Protein AF-0000000084855730 (afdb_homodimer)

Organism: Agaricus bisporus var. burnettii (strain JB137-S8 / ATCC MYA-4627 / FGSC 10392) (NCBI:txid597362)

Secondary structure (DSSP, 8-state):
------GGG-HHHHHHHHHHHHHHHHHHHHHHHHHHHHHHHHHHHHHHHTTT-GGGHHHHHHHHHHHHHHHHHHHHHHHHHHHHHHHHHIIIIIIIIIIITT--SHHHHHHHHHHHHHHHT-------S-HHHHHHHHHHHHHHHHHHHHHHHHHHT-S-HHHHHHHHHHHHHHHHHHHHHHHHHHHHHHHH--/-PPP--GGG-HHHHHHHHHHHHHHHHHHHHHHHHHHHHHHHHHHHHHHHTTT-GGGHHHHHHHHHHHHHHHHHHHHHHHHHHHHHHHHHIIIIIIIIIIITT--SHHHHHHHHHHHHHHHT-------S-HHHHHHHHHHHHHHHHHHHHHHHHHHT-S-HHHHHHHHHHHHHHHHHHHHHHHHHHHHHHHH--

Structure (mmCIF, N/CA/C/O backbone):
data_AF-0000000084855730-model_v1
#
loop_
_entity.id
_entity.type
_entity.pdbx_description
1 polymer 'Uncharacterized protein'
#
loop_
_atom_site.group_PDB
_atom_site.id
_atom_site.type_symbol
_atom_site.label_atom_id
_atom_site.label_alt_id
_atom_site.label_comp_id
_atom_site.label_asym_id
_atom_site.label_entity_id
_atom_site.label_seq_id
_atom_site.pdbx_PDB_ins_code
_atom_site.Cartn_x
_atom_site.Cartn_y
_atom_site.Cartn_z
_atom_site.occupancy
_atom_site.B_iso_or_equiv
_atom_site.auth_seq_id
_atom_site.auth_comp_id
_atom_site.auth_asym_id
_atom_site.auth_atom_id
_atom_site.pdbx_PDB_model_num
ATOM 1 N N . MET A 1 1 ? -12.875 52.344 28.953 1 51.72 1 MET A N 1
ATOM 2 C CA . MET A 1 1 ? -12.875 51.406 27.828 1 51.72 1 MET A CA 1
ATOM 3 C C . MET A 1 1 ? -13.211 50 28.297 1 51.72 1 MET A C 1
ATOM 5 O O . MET A 1 1 ? -12.852 49.625 29.406 1 51.72 1 MET A O 1
ATOM 9 N N . ALA A 1 2 ? -14.242 49.281 27.781 1 58.91 2 ALA A N 1
ATOM 10 C CA . ALA A 1 2 ? -14.523 47.906 28.172 1 58.91 2 ALA A CA 1
ATOM 11 C C . ALA A 1 2 ? -13.266 47.062 28.109 1 58.91 2 ALA A C 1
ATOM 13 O O . ALA A 1 2 ? -12.398 47.281 27.25 1 58.91 2 ALA A O 1
ATOM 14 N N . PRO A 1 3 ? -13.086 46.281 29.078 1 72.81 3 PRO A N 1
ATOM 15 C CA . PRO A 1 3 ? -11.898 45.406 29.109 1 72.81 3 PRO A CA 1
ATOM 16 C C . PRO A 1 3 ? -11.773 44.562 27.844 1 72.81 3 PRO A C 1
ATOM 18 O O . PRO A 1 3 ? -12.758 44 27.375 1 72.81 3 PRO A O 1
ATOM 21 N N . ILE A 1 4 ? -10.695 44.812 27.047 1 87.06 4 ILE A N 1
ATOM 22 C CA . ILE A 1 4 ? -10.445 44.031 25.828 1 87.06 4 ILE A CA 1
ATOM 23 C C . ILE A 1 4 ? -9.992 42.625 26.203 1 87.06 4 ILE A C 1
ATOM 25 O O . ILE A 1 4 ? -9.094 42.438 27.016 1 87.06 4 ILE A O 1
ATOM 29 N N . ASP A 1 5 ? -10.734 41.688 25.719 1 92.38 5 ASP A N 1
ATOM 30 C CA . ASP A 1 5 ? -10.438 40.281 26 1 92.38 5 ASP A CA 1
ATOM 31 C C . ASP A 1 5 ? -9.688 39.656 24.844 1 92.38 5 ASP A C 1
ATOM 33 O O . ASP A 1 5 ? -10.219 39.531 23.734 1 92.38 5 ASP A O 1
ATOM 37 N N . PHE A 1 6 ? -8.461 39.344 25.094 1 96.06 6 PHE A N 1
ATOM 38 C CA . PHE A 1 6 ? -7.652 38.625 24.125 1 96.06 6 PHE A CA 1
ATOM 39 C C . PHE A 1 6 ? -7.59 37.156 24.453 1 96.06 6 PHE A C 1
ATOM 41 O O . PHE A 1 6 ? -7.215 36.781 25.562 1 96.06 6 PHE A O 1
ATOM 48 N N . SER A 1 7 ? -7.898 36.344 23.5 1 95.25 7 SER A N 1
ATOM 49 C CA . SER A 1 7 ? -7.984 34.906 23.719 1 95.25 7 SER A CA 1
ATOM 50 C C . SER A 1 7 ? -6.676 34.344 24.281 1 95.25 7 SER A C 1
ATOM 52 O O . SER A 1 7 ? -6.684 33.531 25.219 1 95.25 7 SER A O 1
ATOM 54 N N . PHE A 1 8 ? -5.5 34.812 23.766 1 96.88 8 PHE A N 1
ATOM 55 C CA . PHE A 1 8 ? -4.215 34.25 24.141 1 96.88 8 PHE A CA 1
ATOM 56 C C . PHE A 1 8 ? -3.738 34.844 25.469 1 96.88 8 PHE A C 1
ATOM 58 O O . PHE A 1 8 ? -2.637 34.531 25.922 1 96.88 8 PHE A O 1
ATOM 65 N N . ALA A 1 9 ? -4.582 35.594 26.031 1 96.69 9 ALA A N 1
ATOM 66 C CA . ALA A 1 9 ? -4.293 36.031 27.391 1 96.69 9 ALA A CA 1
ATOM 67 C C . ALA A 1 9 ? -4.711 34.969 28.422 1 96.69 9 ALA A C 1
ATOM 69 O O . ALA A 1 9 ? -4.316 35.031 29.578 1 96.69 9 ALA A O 1
ATOM 70 N N . HIS A 1 10 ? -5.555 34.125 27.969 1 96.94 10 HIS A N 1
ATOM 71 C CA . HIS A 1 10 ? -6.051 33.094 28.859 1 96.94 10 HIS A CA 1
ATOM 72 C C . HIS A 1 10 ? -5.16 31.844 28.781 1 96.94 10 HIS A C 1
ATOM 74 O O . HIS A 1 10 ? -5.074 31.188 27.75 1 96.94 10 HIS A O 1
ATOM 80 N N . GLU A 1 11 ? -4.664 31.453 29.938 1 96.62 11 GLU A N 1
ATOM 81 C CA . GLU A 1 11 ? -3.707 30.359 30.016 1 96.62 11 GLU A CA 1
ATOM 82 C C . GLU A 1 11 ? -4.332 29.047 29.562 1 96.62 11 GLU A C 1
ATOM 84 O O . GLU A 1 11 ? -3.676 28.234 28.891 1 96.62 11 GLU A 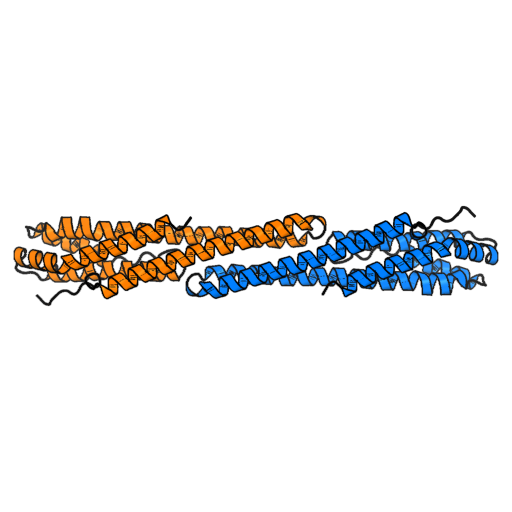O 1
ATOM 89 N N . ASP A 1 12 ? -5.566 28.859 29.953 1 96.88 12 ASP A N 1
ATOM 90 C CA . ASP A 1 12 ? -6.23 27.594 29.594 1 96.88 12 ASP A CA 1
ATOM 91 C C . ASP A 1 12 ? -6.387 27.469 28.094 1 96.88 12 ASP A C 1
ATOM 93 O O . ASP A 1 12 ? -6.227 26.375 27.531 1 96.88 12 ASP A O 1
ATOM 97 N N . VAL A 1 13 ? -6.723 28.531 27.391 1 96.62 13 VAL A N 1
ATOM 98 C CA . VAL A 1 13 ? -6.852 28.531 25.938 1 96.62 13 VAL A CA 1
ATOM 99 C C . VAL A 1 13 ? -5.492 28.25 25.297 1 96.62 13 VAL A C 1
ATOM 101 O O . VAL A 1 13 ? -5.379 27.406 24.422 1 96.62 13 VAL A O 1
ATOM 104 N N . VAL A 1 14 ? -4.453 28.906 25.781 1 97.81 14 VAL A N 1
ATOM 105 C CA . VAL A 1 14 ? -3.107 28.75 25.25 1 97.81 14 VAL A CA 1
ATOM 106 C C . VAL A 1 14 ? -2.639 27.312 25.438 1 97.81 14 VAL A C 1
ATOM 108 O O . VAL A 1 14 ? -2.156 26.672 24.5 1 97.81 14 VAL A O 1
ATOM 111 N N . GLN A 1 15 ? -2.828 26.812 26.594 1 97.88 15 GLN A N 1
ATOM 112 C CA . GLN A 1 15 ? -2.379 25.453 26.891 1 97.88 15 GLN A CA 1
ATOM 113 C C . GLN A 1 15 ? -3.098 24.438 26.016 1 97.88 15 GLN A C 1
ATOM 115 O O . GLN A 1 15 ? -2.494 23.453 25.578 1 97.88 15 GLN A O 1
ATOM 120 N N . LYS A 1 16 ? -4.352 24.609 25.844 1 97.44 16 LYS A N 1
ATOM 121 C CA . LYS A 1 16 ? -5.105 23.703 24.984 1 97.44 16 LYS A CA 1
ATOM 122 C C . LYS A 1 16 ? -4.551 23.719 23.562 1 97.44 16 LYS A C 1
ATOM 124 O O . LYS A 1 16 ? -4.371 22.672 22.938 1 97.44 16 LYS A O 1
ATOM 129 N N . ILE A 1 17 ? -4.285 24.891 23.031 1 96.88 17 ILE A N 1
ATOM 130 C CA . ILE A 1 17 ? -3.77 25.016 21.672 1 96.88 17 ILE A CA 1
ATOM 131 C C . ILE A 1 17 ? -2.391 24.375 21.562 1 96.88 17 ILE A C 1
ATOM 133 O O . ILE A 1 17 ? -2.111 23.625 20.625 1 96.88 17 ILE A O 1
ATOM 137 N N . VAL A 1 18 ? -1.538 24.688 22.531 1 97.44 18 VAL A N 1
ATOM 138 C CA . VAL A 1 18 ? -0.197 24.125 22.562 1 97.44 18 VAL A CA 1
ATOM 139 C C . VAL A 1 18 ? -0.288 22.594 22.594 1 97.44 18 VAL A C 1
ATOM 141 O O . VAL A 1 18 ? 0.417 21.906 21.844 1 97.44 18 VAL A O 1
ATOM 144 N N . HIS A 1 19 ? -1.194 22.125 23.391 1 97.06 19 HIS A N 1
ATOM 145 C CA . HIS A 1 19 ? -1.396 20.672 23.5 1 97.06 19 HIS A CA 1
ATOM 146 C C . HIS A 1 19 ? -1.894 20.094 22.188 1 97.06 19 HIS A C 1
ATOM 148 O O . HIS A 1 19 ? -1.407 19.047 21.734 1 97.06 19 HIS A O 1
ATOM 154 N N . ASP A 1 20 ? -2.826 20.734 21.594 1 94.81 20 ASP A N 1
ATOM 155 C CA . ASP A 1 20 ? -3.404 20.234 20.344 1 94.81 20 ASP A CA 1
ATOM 156 C C . ASP A 1 20 ? -2.375 20.25 19.219 1 94.81 20 ASP A C 1
ATOM 158 O O . ASP A 1 20 ? -2.328 19.344 18.391 1 94.81 20 ASP A O 1
ATOM 162 N N . VAL A 1 21 ? -1.567 21.281 19.172 1 94.88 21 VAL A N 1
ATOM 163 C CA . VAL A 1 21 ? -0.519 21.359 18.156 1 94.88 21 VAL A CA 1
ATOM 164 C C . VAL A 1 21 ? 0.486 20.234 18.375 1 94.88 21 VAL A C 1
ATOM 166 O O . VAL A 1 21 ? 0.911 19.578 17.406 1 94.88 21 VAL A O 1
ATOM 169 N N . LYS A 1 22 ? 0.869 19.969 19.562 1 94.88 22 LYS A N 1
ATOM 170 C CA . LYS A 1 22 ? 1.793 18.891 19.875 1 94.88 22 LYS A CA 1
ATOM 171 C C . LYS A 1 22 ? 1.206 17.531 19.484 1 94.88 22 LYS A C 1
ATOM 173 O O . LYS A 1 22 ? 1.901 16.703 18.906 1 94.88 22 LYS A O 1
ATOM 178 N N . ARG A 1 23 ? -0.009 17.344 19.844 1 93.06 23 ARG A N 1
ATOM 179 C CA . ARG A 1 23 ? -0.68 16.094 19.484 1 93.06 23 ARG A CA 1
ATOM 180 C C . ARG A 1 23 ? -0.691 15.898 17.969 1 93.06 23 ARG A C 1
ATOM 182 O O . ARG A 1 23 ? -0.433 14.797 17.484 1 93.06 23 ARG A O 1
ATOM 189 N N . LEU A 1 24 ? -1.01 16.953 17.281 1 92.25 24 LEU A N 1
ATOM 190 C CA . LEU A 1 24 ? -1.018 16.875 15.82 1 92.25 24 LEU A CA 1
ATOM 191 C C . 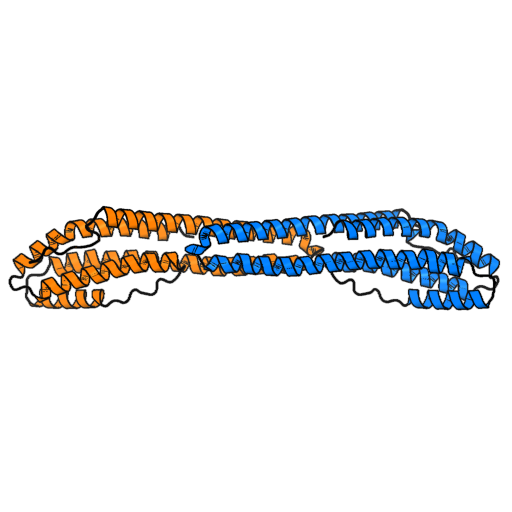LEU A 1 24 ? 0.371 16.547 15.281 1 92.25 24 LEU A C 1
ATOM 193 O O . LEU A 1 24 ? 0.507 15.781 14.328 1 92.25 24 LEU A O 1
ATOM 197 N N . SER A 1 25 ? 1.357 17.141 15.852 1 93.31 25 SER A N 1
ATOM 198 C CA . SER A 1 25 ? 2.74 16.859 15.484 1 93.31 25 SER A CA 1
ATOM 199 C C . SER A 1 25 ? 3.068 15.375 15.688 1 93.31 25 SER A C 1
ATOM 201 O O . SER A 1 25 ? 3.594 14.727 14.781 1 93.31 25 SER A O 1
ATOM 203 N N . ASP A 1 26 ? 2.748 14.852 16.828 1 93.5 26 ASP A N 1
ATOM 204 C CA . ASP A 1 26 ? 3.01 13.445 17.141 1 93.5 26 ASP A CA 1
ATOM 205 C C . ASP A 1 26 ? 2.268 12.516 16.188 1 93.5 26 ASP A C 1
ATOM 207 O O . ASP A 1 26 ? 2.818 11.508 15.742 1 93.5 26 ASP A O 1
ATOM 211 N N . GLU A 1 27 ? 1.075 12.891 15.938 1 92.19 27 GLU A N 1
ATOM 212 C CA . GLU A 1 27 ? 0.274 12.094 15.016 1 92.19 27 GLU A CA 1
ATOM 213 C C . GLU A 1 27 ? 0.876 12.102 13.609 1 92.19 27 GLU A C 1
ATOM 215 O O . GLU A 1 27 ? 0.91 11.07 12.938 1 92.19 27 GLU A O 1
ATOM 220 N N . SER A 1 28 ? 1.28 13.25 13.156 1 91.94 28 SER A N 1
ATOM 221 C CA . SER A 1 28 ? 1.913 13.359 11.844 1 91.94 28 SER A CA 1
ATOM 222 C C . SER A 1 28 ? 3.172 12.508 11.758 1 91.94 28 SER A C 1
ATOM 224 O O . SER A 1 28 ? 3.404 11.828 10.758 1 91.94 28 SER A O 1
ATOM 226 N N . LEU A 1 29 ? 3.961 12.531 12.82 1 93.94 29 LEU A N 1
ATOM 227 C CA . LEU A 1 29 ? 5.184 11.742 12.859 1 93.94 29 LEU A CA 1
ATOM 228 C C . LEU A 1 29 ? 4.867 10.25 12.844 1 93.94 29 LEU A C 1
ATOM 230 O O . LEU A 1 29 ? 5.535 9.477 12.148 1 93.94 29 LEU A O 1
ATOM 234 N N . ALA A 1 30 ? 3.91 9.852 13.625 1 94.12 30 ALA A N 1
ATOM 235 C CA . ALA A 1 30 ? 3.496 8.453 13.672 1 94.12 30 ALA A CA 1
ATOM 236 C C . ALA A 1 30 ? 2.992 7.984 12.305 1 94.12 30 ALA A C 1
ATOM 238 O O . ALA A 1 30 ? 3.314 6.879 11.859 1 94.12 30 ALA A O 1
ATOM 239 N N . ALA A 1 31 ? 2.182 8.828 11.688 1 94.06 31 ALA A N 1
ATOM 240 C CA . ALA A 1 31 ? 1.669 8.508 10.359 1 94.06 31 ALA A CA 1
ATOM 241 C C . ALA A 1 31 ? 2.805 8.383 9.344 1 94.06 31 ALA A C 1
ATOM 243 O O . ALA A 1 31 ? 2.809 7.477 8.516 1 94.06 31 ALA A O 1
ATOM 244 N N . ASP A 1 32 ? 3.711 9.305 9.367 1 94.12 32 ASP A N 1
ATOM 245 C CA . ASP A 1 32 ? 4.867 9.273 8.477 1 94.12 32 ASP A CA 1
ATOM 246 C C . ASP A 1 32 ? 5.641 7.965 8.641 1 94.12 32 ASP A C 1
ATOM 248 O O . ASP A 1 32 ? 5.961 7.301 7.652 1 94.12 32 ASP A O 1
ATOM 252 N N . LYS A 1 33 ? 5.941 7.551 9.891 1 95.88 33 LYS A N 1
ATOM 253 C CA . LYS A 1 33 ? 6.633 6.297 10.164 1 95.88 33 LYS A CA 1
ATOM 254 C C . LYS A 1 33 ? 5.828 5.102 9.656 1 95.88 33 LYS A C 1
ATOM 256 O O . LYS A 1 33 ? 6.395 4.164 9.086 1 95.88 33 LYS A O 1
ATOM 261 N N . GLY A 1 34 ? 4.527 5.176 9.93 1 96.62 34 GLY A N 1
ATOM 262 C CA . GLY A 1 34 ? 3.672 4.102 9.445 1 96.62 34 GLY A CA 1
ATOM 263 C C . GLY A 1 34 ? 3.717 3.932 7.938 1 96.62 34 GLY A C 1
ATOM 264 O O . GLY A 1 34 ? 3.834 2.811 7.438 1 96.62 34 GLY A O 1
ATOM 265 N N . VAL A 1 35 ? 3.596 5.016 7.207 1 96.56 35 VAL A N 1
ATOM 266 C CA . VAL A 1 35 ? 3.658 4.98 5.746 1 96.56 35 VAL A CA 1
ATOM 267 C C . VAL A 1 35 ? 5.012 4.438 5.301 1 96.56 35 VAL A C 1
ATOM 269 O O . VAL A 1 35 ? 5.082 3.605 4.391 1 96.56 35 VAL A O 1
ATOM 272 N N . HIS A 1 36 ? 6.086 4.875 5.906 1 96.81 36 HIS A N 1
ATOM 273 C CA . HIS A 1 36 ? 7.43 4.402 5.59 1 96.81 36 HIS A CA 1
ATOM 274 C C . HIS A 1 36 ? 7.547 2.895 5.801 1 96.81 36 HIS A C 1
ATOM 276 O O . HIS A 1 36 ? 8.117 2.189 4.965 1 96.81 36 HIS A O 1
ATOM 282 N N . ASP A 1 37 ? 7.043 2.369 6.918 1 97.5 37 ASP A N 1
ATOM 283 C CA . ASP A 1 37 ? 7.105 0.941 7.219 1 97.5 37 ASP A CA 1
ATOM 284 C C . ASP A 1 37 ? 6.344 0.126 6.176 1 97.5 37 ASP A C 1
ATOM 286 O O . ASP A 1 37 ? 6.816 -0.924 5.738 1 97.5 37 ASP A O 1
ATOM 290 N N . ILE A 1 38 ? 5.207 0.615 5.828 1 97.62 38 ILE A N 1
ATOM 291 C CA . ILE A 1 38 ? 4.395 -0.067 4.828 1 97.62 38 ILE A CA 1
ATOM 292 C C . ILE A 1 38 ? 5.109 -0.042 3.479 1 97.62 38 ILE A C 1
ATOM 294 O O . ILE A 1 38 ? 5.117 -1.041 2.754 1 97.62 38 ILE A O 1
ATOM 298 N N . GLN A 1 39 ? 5.664 1.073 3.109 1 97.62 39 GLN A N 1
ATOM 299 C CA . GLN A 1 39 ? 6.453 1.198 1.89 1 97.62 39 GLN A CA 1
ATOM 300 C C . GLN A 1 39 ? 7.594 0.187 1.867 1 97.62 39 GLN A C 1
ATOM 302 O O . GLN A 1 39 ? 7.793 -0.514 0.873 1 97.62 39 GLN A O 1
ATOM 307 N N . HIS A 1 40 ? 8.32 0.12 2.949 1 97.94 40 HIS A N 1
ATOM 308 C CA . HIS A 1 40 ? 9.438 -0.811 3.059 1 97.94 40 HIS A CA 1
ATOM 309 C C . HIS A 1 40 ? 8.961 -2.256 2.943 1 97.94 40 HIS A C 1
ATOM 311 O O . HIS A 1 40 ? 9.578 -3.062 2.242 1 97.94 40 HIS A O 1
ATOM 317 N N . ALA A 1 41 ? 7.906 -2.59 3.664 1 97.44 41 ALA A N 1
ATOM 318 C CA . ALA A 1 41 ? 7.352 -3.939 3.609 1 97.44 41 ALA A CA 1
ATOM 319 C C . ALA A 1 41 ? 6.941 -4.309 2.186 1 97.44 41 ALA A C 1
ATOM 321 O O . ALA A 1 41 ? 7.207 -5.418 1.723 1 97.44 41 ALA A O 1
ATOM 322 N N . ALA A 1 42 ? 6.289 -3.373 1.51 1 97.62 42 ALA A N 1
ATOM 323 C CA . ALA A 1 42 ? 5.852 -3.605 0.136 1 97.62 42 ALA A CA 1
ATOM 324 C C . ALA A 1 42 ? 7.043 -3.844 -0.786 1 97.62 42 ALA A C 1
ATOM 326 O O . ALA A 1 42 ? 7.02 -4.758 -1.615 1 97.62 42 ALA A O 1
ATOM 327 N N . ARG A 1 43 ? 8.07 -3.037 -0.663 1 96.75 43 ARG A N 1
ATOM 328 C CA . ARG A 1 43 ? 9.266 -3.191 -1.486 1 96.75 43 ARG A CA 1
ATOM 329 C C . ARG A 1 43 ? 9.938 -4.535 -1.229 1 96.75 43 ARG A C 1
ATOM 331 O O . ARG A 1 43 ? 10.32 -5.234 -2.17 1 96.75 43 ARG A O 1
ATOM 338 N N . LYS A 1 44 ? 10.117 -4.875 0.069 1 97.31 44 LYS A N 1
ATOM 339 C CA . LYS A 1 44 ? 10.766 -6.133 0.433 1 97.31 44 LYS A CA 1
ATOM 340 C C . LYS A 1 44 ? 10 -7.328 -0.122 1 97.31 44 LYS A C 1
ATOM 342 O O . LYS A 1 44 ? 10.602 -8.266 -0.647 1 97.31 44 LYS A O 1
ATOM 347 N N . LEU A 1 45 ? 8.68 -7.312 0.041 1 96.75 45 LEU A N 1
ATOM 348 C CA . LEU A 1 45 ? 7.84 -8.383 -0.482 1 96.75 45 LEU A CA 1
ATOM 349 C C . LEU A 1 45 ? 8.008 -8.523 -1.991 1 96.75 45 LEU A C 1
ATOM 351 O O . LEU A 1 45 ? 8.172 -9.633 -2.504 1 96.75 45 LEU A O 1
ATOM 355 N N . THR A 1 46 ? 7.938 -7.391 -2.682 1 94.5 46 THR A N 1
ATOM 356 C CA . THR A 1 46 ? 8.07 -7.371 -4.133 1 94.5 46 THR A CA 1
ATOM 357 C C . THR A 1 46 ? 9.43 -7.914 -4.559 1 94.5 46 THR A C 1
ATOM 359 O O . THR A 1 46 ? 9.516 -8.789 -5.426 1 94.5 46 THR A O 1
ATOM 362 N N . GLU A 1 47 ? 10.516 -7.418 -3.957 1 94.62 47 GLU A N 1
ATOM 363 C CA . GLU A 1 47 ? 11.867 -7.832 -4.316 1 94.62 47 GLU A CA 1
ATOM 364 C C . GLU A 1 47 ? 12.055 -9.336 -4.125 1 94.62 47 GLU A C 1
ATOM 366 O O . GLU A 1 47 ? 12.719 -9.992 -4.93 1 94.62 47 GLU A O 1
ATOM 371 N N . LYS A 1 48 ? 11.461 -9.828 -3.078 1 94.56 48 LYS A N 1
ATOM 372 C CA . LYS A 1 48 ? 11.648 -11.227 -2.727 1 94.56 48 LYS A CA 1
ATOM 373 C C . LYS A 1 48 ? 10.945 -12.148 -3.721 1 94.56 48 LYS A C 1
ATOM 375 O O . LYS A 1 48 ? 11.422 -13.25 -4.004 1 94.56 48 LYS A O 1
ATOM 380 N N . HIS A 1 49 ? 9.828 -11.766 -4.309 1 91.81 49 HIS A N 1
ATOM 381 C CA . HIS A 1 49 ? 8.992 -12.719 -5.031 1 91.81 49 HIS A CA 1
ATOM 382 C C . HIS A 1 49 ? 8.727 -12.25 -6.457 1 91.81 49 HIS A C 1
ATOM 384 O O . HIS A 1 49 ? 8.016 -12.914 -7.211 1 91.81 49 HIS A O 1
ATOM 390 N N . ILE A 1 50 ? 9.289 -11.148 -6.941 1 87.38 50 ILE A N 1
ATOM 391 C CA . ILE A 1 50 ? 8.914 -10.492 -8.188 1 87.38 50 ILE A CA 1
ATOM 392 C C . ILE A 1 50 ? 9.234 -11.398 -9.375 1 87.38 50 ILE A C 1
ATOM 394 O O . ILE A 1 50 ? 8.57 -11.344 -10.406 1 87.38 50 ILE A O 1
ATOM 398 N N . ASN A 1 51 ? 10.188 -12.242 -9.305 1 84.88 51 ASN A N 1
ATOM 399 C CA . ASN A 1 51 ? 10.57 -13.094 -10.438 1 84.88 51 ASN A CA 1
ATOM 400 C C . ASN A 1 51 ? 9.461 -14.07 -10.805 1 84.88 51 ASN A C 1
ATOM 402 O O . ASN A 1 51 ? 9.211 -14.312 -11.984 1 84.88 51 ASN A O 1
ATOM 406 N N . ASN A 1 52 ? 8.734 -14.562 -9.844 1 86.75 52 ASN A N 1
ATOM 407 C CA . ASN A 1 52 ? 7.68 -15.539 -10.094 1 86.75 52 ASN A CA 1
ATOM 408 C C . ASN A 1 52 ? 6.297 -14.906 -10.008 1 86.75 52 ASN A C 1
ATOM 410 O O . ASN A 1 52 ? 5.328 -15.438 -10.547 1 86.75 52 ASN A O 1
ATOM 414 N N . ILE A 1 53 ? 6.25 -13.758 -9.289 1 89.31 53 ILE A N 1
ATOM 415 C CA . ILE A 1 53 ? 4.961 -13.102 -9.117 1 89.31 53 ILE A CA 1
ATOM 416 C C . ILE A 1 53 ? 5.082 -11.617 -9.477 1 89.31 53 ILE A C 1
ATOM 418 O O . ILE A 1 53 ? 5.125 -10.758 -8.594 1 89.31 53 ILE A O 1
ATOM 422 N N . THR A 1 54 ? 4.977 -11.281 -10.734 1 84.94 54 THR A N 1
ATOM 423 C CA . THR A 1 54 ? 5.258 -9.961 -11.266 1 84.94 54 THR A CA 1
ATOM 424 C C . THR A 1 54 ? 4.18 -8.961 -10.844 1 84.94 54 THR A C 1
ATOM 426 O O . THR A 1 54 ? 4.43 -7.758 -10.773 1 84.94 54 THR A O 1
ATOM 429 N N . ALA A 1 55 ? 3.053 -9.5 -10.57 1 85.56 55 ALA A N 1
ATOM 430 C CA . ALA A 1 55 ? 1.935 -8.648 -10.172 1 85.56 55 ALA A CA 1
ATOM 431 C C . ALA A 1 55 ? 2.281 -7.836 -8.93 1 85.56 55 ALA A C 1
ATOM 433 O O . ALA A 1 55 ? 1.751 -6.738 -8.734 1 85.56 55 ALA A O 1
ATOM 434 N N . LEU A 1 56 ? 3.252 -8.344 -8.102 1 92.44 56 LEU A N 1
ATOM 435 C CA . LEU A 1 56 ? 3.609 -7.688 -6.848 1 92.44 56 LEU A CA 1
ATOM 436 C C . LEU A 1 56 ? 4.266 -6.336 -7.109 1 92.44 56 LEU A C 1
ATOM 438 O O . LEU A 1 56 ? 4.32 -5.484 -6.219 1 92.44 56 LEU A O 1
ATOM 442 N N . ALA A 1 57 ? 4.82 -6.117 -8.328 1 89.94 57 ALA A N 1
ATOM 443 C CA . ALA A 1 57 ? 5.414 -4.828 -8.68 1 89.94 57 ALA A CA 1
ATOM 444 C C . ALA A 1 57 ? 4.406 -3.697 -8.516 1 89.94 57 ALA A C 1
ATOM 446 O O . ALA A 1 57 ? 4.762 -2.594 -8.094 1 89.94 57 ALA A O 1
ATOM 447 N N . GLY A 1 58 ? 3.17 -4.031 -8.812 1 92.25 58 GLY A N 1
ATOM 448 C CA . GLY A 1 58 ? 2.131 -3.021 -8.688 1 92.25 58 GLY A CA 1
ATOM 449 C C . GLY A 1 58 ? 1.927 -2.553 -7.258 1 92.25 58 GLY A C 1
ATOM 450 O O . GLY A 1 58 ? 1.542 -1.404 -7.027 1 92.25 58 GLY A O 1
ATOM 451 N N . LEU A 1 59 ? 2.197 -3.424 -6.285 1 95.38 59 LEU A N 1
ATOM 452 C CA . LEU A 1 59 ? 2.047 -3.068 -4.879 1 95.38 59 LEU A CA 1
ATOM 453 C C . LEU A 1 59 ? 3.064 -2.006 -4.477 1 95.38 59 LEU A C 1
ATOM 455 O O . LEU A 1 59 ? 2.693 -0.954 -3.947 1 95.38 59 LEU A O 1
ATOM 459 N N . SER A 1 60 ? 4.359 -2.27 -4.719 1 95.38 60 SER A N 1
ATOM 460 C CA . SER A 1 60 ? 5.422 -1.342 -4.332 1 95.38 60 SER A CA 1
ATOM 461 C C . SER A 1 60 ? 5.277 -0.008 -5.059 1 95.38 60 SER A C 1
ATOM 463 O O . SER A 1 60 ? 5.438 1.054 -4.453 1 95.38 60 SER A O 1
ATOM 465 N N . VAL A 1 61 ? 4.883 -0.041 -6.352 1 94.56 61 VAL A N 1
ATOM 466 C CA . VAL A 1 61 ? 4.711 1.176 -7.137 1 94.56 61 VAL A CA 1
ATOM 467 C C . VAL A 1 61 ? 3.562 2.004 -6.562 1 94.56 61 VAL A C 1
ATOM 469 O O . VAL A 1 61 ? 3.682 3.223 -6.414 1 94.56 61 VAL A O 1
ATOM 472 N N . GLY A 1 62 ? 2.465 1.313 -6.266 1 94.94 62 GLY A N 1
ATOM 473 C CA . GLY A 1 62 ? 1.319 2.002 -5.691 1 94.94 62 GLY A CA 1
ATOM 474 C C . GLY A 1 62 ? 1.621 2.654 -4.355 1 94.94 62 GLY A C 1
ATOM 475 O O . GLY A 1 62 ? 1.292 3.822 -4.145 1 94.94 62 GLY A O 1
ATOM 476 N N . VAL A 1 63 ? 2.311 1.934 -3.484 1 97.12 63 VAL A N 1
ATOM 477 C CA . VAL A 1 63 ? 2.619 2.443 -2.152 1 97.12 63 VAL A CA 1
ATOM 478 C C . VAL A 1 63 ? 3.656 3.559 -2.254 1 97.12 63 VAL A C 1
ATOM 480 O O . VAL A 1 63 ? 3.568 4.562 -1.542 1 97.12 63 VAL A O 1
ATOM 483 N N . ASP A 1 64 ? 4.613 3.428 -3.166 1 96.31 64 ASP A N 1
ATOM 484 C CA . ASP A 1 64 ? 5.602 4.477 -3.396 1 96.31 64 ASP A CA 1
ATOM 485 C C . ASP A 1 64 ? 4.934 5.77 -3.859 1 96.31 64 ASP A C 1
ATOM 487 O O . ASP A 1 64 ? 5.289 6.855 -3.4 1 96.31 64 ASP A O 1
ATOM 491 N N . GLY A 1 65 ? 4.008 5.609 -4.773 1 95.62 65 GLY A N 1
ATOM 492 C CA . GLY A 1 65 ? 3.277 6.777 -5.242 1 95.62 65 GLY A CA 1
ATOM 493 C C . GLY A 1 65 ? 2.518 7.488 -4.141 1 95.62 65 GLY A C 1
ATOM 494 O O . GLY A 1 65 ? 2.562 8.719 -4.039 1 95.62 65 GLY A O 1
ATOM 495 N N . PHE A 1 66 ? 1.929 6.758 -3.281 1 96.38 66 PHE A N 1
ATOM 496 C CA . PHE A 1 66 ? 1.212 7.344 -2.156 1 96.38 66 PHE A CA 1
ATOM 497 C C . PHE A 1 66 ? 2.176 8.047 -1.207 1 96.38 66 PHE A C 1
ATOM 499 O O . PHE A 1 66 ? 1.925 9.172 -0.78 1 96.38 66 PHE A O 1
ATOM 506 N N . ALA A 1 67 ? 3.24 7.352 -0.842 1 95.19 67 ALA A N 1
ATOM 507 C CA . ALA A 1 67 ? 4.215 7.895 0.1 1 95.19 67 ALA A CA 1
ATOM 508 C C . ALA A 1 67 ? 4.742 9.25 -0.374 1 95.19 67 ALA A C 1
ATOM 510 O O . ALA A 1 67 ? 4.902 10.172 0.425 1 95.19 67 ALA A O 1
ATOM 511 N N . LYS A 1 68 ? 4.922 9.445 -1.661 1 94.19 68 LYS A N 1
ATOM 512 C CA . LYS A 1 68 ? 5.406 10.703 -2.227 1 94.19 68 LYS A CA 1
ATOM 513 C C . LYS A 1 68 ? 4.391 11.82 -2.023 1 94.19 68 LYS A C 1
ATOM 515 O O . LYS A 1 68 ? 4.742 12.914 -1.566 1 94.19 68 LYS A O 1
ATOM 520 N N . THR A 1 69 ? 3.158 11.5 -2.359 1 92 69 THR A N 1
ATOM 521 C CA . THR A 1 69 ? 2.092 12.484 -2.199 1 92 69 THR A CA 1
ATOM 522 C C . THR A 1 69 ? 1.891 12.828 -0.726 1 92 69 THR A C 1
ATOM 524 O O . THR A 1 69 ? 1.661 13.992 -0.381 1 92 69 THR A O 1
ATOM 527 N N . PHE A 1 70 ? 2.004 11.836 0.106 1 92.88 70 PHE A N 1
ATOM 528 C CA . PHE A 1 70 ? 1.846 12.023 1.543 1 92.88 70 PHE A CA 1
ATOM 529 C C . PHE A 1 70 ? 2.941 12.93 2.092 1 92.88 70 PHE A C 1
ATOM 531 O O . PHE A 1 70 ? 2.67 13.836 2.881 1 92.88 70 PHE A O 1
ATOM 538 N N . ASN A 1 71 ? 4.125 12.695 1.623 1 91.69 71 ASN A N 1
ATOM 539 C CA . ASN A 1 71 ? 5.254 13.523 2.043 1 91.69 71 ASN A CA 1
ATOM 540 C C . ASN A 1 71 ? 5.07 14.977 1.63 1 91.69 71 ASN A C 1
ATOM 542 O O . ASN A 1 71 ? 5.414 15.891 2.383 1 91.69 71 ASN A O 1
ATOM 546 N N . GLU A 1 72 ? 4.535 15.18 0.487 1 90.25 72 GLU A N 1
ATOM 547 C CA . GLU A 1 72 ? 4.25 16.547 0.04 1 90.25 72 GLU A CA 1
ATOM 548 C C . GLU A 1 72 ? 3.23 17.219 0.949 1 90.25 72 GLU A C 1
ATOM 550 O O . GLU A 1 72 ? 3.371 18.406 1.279 1 90.25 72 GLU A O 1
ATOM 555 N N . SER A 1 73 ? 2.24 16.469 1.353 1 88.44 73 SER A N 1
ATOM 556 C CA . SER A 1 73 ? 1.227 17 2.26 1 88.44 73 SER A CA 1
ATOM 557 C C . SER A 1 73 ? 1.831 17.375 3.611 1 88.44 73 SER A C 1
ATOM 559 O O . SER A 1 73 ? 1.472 18.391 4.203 1 88.44 73 SER A O 1
ATOM 561 N N . LEU A 1 74 ? 2.699 16.547 4.113 1 91 74 LEU A N 1
ATOM 562 C CA . LEU A 1 74 ? 3.373 16.828 5.379 1 91 74 LEU A CA 1
ATOM 563 C C . LEU A 1 74 ? 4.211 18.094 5.277 1 91 74 LEU A C 1
ATOM 565 O O . LEU A 1 74 ? 4.215 18.922 6.199 1 91 74 LEU A O 1
ATOM 569 N N . LYS A 1 75 ? 4.852 18.25 4.16 1 90.62 75 LYS A N 1
ATOM 570 C CA . LYS A 1 75 ? 5.664 19.438 3.939 1 90.62 75 LYS A CA 1
ATOM 571 C C . LYS A 1 75 ? 4.797 20.688 3.906 1 90.62 75 LYS A C 1
ATOM 573 O O . LYS A 1 75 ? 5.18 21.734 4.441 1 90.62 75 LYS A O 1
ATOM 578 N N . GLU A 1 76 ? 3.672 20.578 3.305 1 89.12 76 GLU A N 1
ATOM 579 C CA . GLU A 1 76 ? 2.75 21.703 3.25 1 89.12 76 GLU A CA 1
ATOM 580 C C . GLU A 1 76 ? 2.271 22.094 4.645 1 89.12 76 GLU A C 1
ATOM 582 O O . GLU A 1 76 ? 2.166 23.281 4.965 1 89.12 76 GLU A O 1
ATOM 587 N N . ALA A 1 77 ? 1.967 21.109 5.434 1 89.75 77 ALA A N 1
ATOM 588 C CA . ALA A 1 77 ? 1.568 21.375 6.812 1 89.75 77 ALA A CA 1
ATOM 589 C C . ALA A 1 77 ? 2.695 22.062 7.586 1 89.75 77 ALA A C 1
ATOM 591 O O . ALA A 1 77 ? 2.457 23.016 8.336 1 89.75 77 ALA A O 1
ATOM 592 N N . ARG A 1 78 ? 3.885 21.547 7.414 1 91.81 78 ARG A N 1
ATOM 593 C CA . ARG A 1 78 ? 5.059 22.156 8.031 1 91.81 78 ARG A CA 1
ATOM 594 C C . ARG A 1 78 ? 5.207 23.609 7.617 1 91.81 78 ARG A C 1
ATOM 596 O O . ARG A 1 78 ? 5.457 24.484 8.453 1 91.81 78 ARG A O 1
ATOM 603 N N . ASN A 1 79 ? 5.066 23.906 6.352 1 90.88 79 ASN A N 1
ATOM 604 C CA . ASN A 1 79 ? 5.176 25.266 5.836 1 90.88 79 ASN A CA 1
ATOM 605 C C . ASN A 1 79 ? 4.098 26.172 6.422 1 90.88 79 ASN A C 1
ATOM 607 O O . ASN A 1 79 ? 4.359 27.344 6.723 1 90.88 79 ASN A O 1
ATOM 611 N N . SER A 1 80 ? 2.955 25.609 6.527 1 90.56 80 SER A N 1
ATOM 612 C CA . SER A 1 80 ? 1.863 26.375 7.117 1 90.56 80 SER A CA 1
ATOM 613 C C . SER A 1 80 ? 2.168 26.75 8.562 1 90.56 80 SER A C 1
ATOM 615 O O . SER A 1 80 ? 1.894 27.875 8.992 1 90.56 80 SER A O 1
ATOM 617 N N . ALA A 1 81 ? 2.689 25.766 9.289 1 92.44 81 ALA A N 1
ATOM 618 C CA . ALA A 1 81 ? 3.092 26.047 10.664 1 92.44 81 ALA A CA 1
ATOM 619 C C . ALA A 1 81 ? 4.164 27.141 10.711 1 92.44 81 ALA A C 1
ATOM 621 O O . ALA A 1 81 ? 4.086 28.062 11.531 1 92.44 81 ALA A O 1
ATOM 622 N N . SER A 1 82 ? 5.148 27.094 9.828 1 93.38 82 SER A N 1
ATOM 623 C CA . SER A 1 82 ? 6.219 28.094 9.75 1 93.38 82 SER A CA 1
ATOM 624 C C . SER A 1 82 ? 5.664 29.469 9.43 1 93.38 82 SER A C 1
ATOM 626 O O . SER A 1 82 ? 6.094 30.469 10.016 1 93.38 82 SER A O 1
ATOM 628 N N . LEU A 1 83 ? 4.785 29.469 8.516 1 92.38 83 LEU A N 1
ATOM 629 C CA . LEU A 1 83 ? 4.148 30.734 8.172 1 92.38 83 LEU A CA 1
ATOM 630 C C . LEU A 1 83 ? 3.396 31.297 9.367 1 92.38 83 LEU A C 1
ATOM 632 O O . LEU A 1 83 ? 3.418 32.5 9.594 1 92.38 83 LEU A O 1
ATOM 636 N N . GLY A 1 84 ? 2.705 30.391 10.086 1 92.69 84 GLY A N 1
ATOM 637 C CA . GLY A 1 84 ? 2.045 30.812 11.312 1 92.69 84 GLY A CA 1
ATOM 638 C C . GLY A 1 84 ? 2.99 31.469 12.305 1 92.69 84 GLY A C 1
ATOM 639 O O . GLY A 1 84 ? 2.662 32.5 12.891 1 92.69 84 GLY A O 1
ATOM 640 N N . VAL A 1 85 ? 4.176 30.922 12.461 1 95.62 85 VAL A N 1
ATOM 641 C CA . VAL A 1 85 ? 5.191 31.469 13.352 1 95.62 85 VAL A CA 1
ATOM 642 C C . VAL A 1 85 ? 5.559 32.875 12.898 1 95.62 85 VAL A C 1
ATOM 644 O O . VAL A 1 85 ? 5.555 33.812 13.703 1 95.62 85 VAL A O 1
ATOM 647 N N . THR A 1 86 ? 5.816 33.062 11.633 1 95.56 86 THR A N 1
ATOM 648 C CA . THR A 1 86 ? 6.23 34.344 11.078 1 95.56 86 THR A CA 1
ATOM 649 C C . THR A 1 86 ? 5.125 35.375 11.242 1 95.56 86 THR A C 1
ATOM 651 O O . THR A 1 86 ? 5.379 36.469 11.711 1 95.56 86 THR A O 1
ATOM 654 N N . ASN A 1 87 ? 3.945 35 10.898 1 94.38 87 ASN A N 1
ATOM 655 C CA . ASN A 1 87 ? 2.82 35.938 10.961 1 94.38 87 ASN A CA 1
ATOM 656 C C . ASN A 1 87 ? 2.545 36.375 12.391 1 94.38 87 ASN A C 1
ATOM 658 O O . ASN A 1 87 ? 2.279 37.562 12.633 1 94.38 87 ASN A O 1
ATOM 662 N N . ASN A 1 88 ? 2.615 35.438 13.32 1 96.19 88 ASN A N 1
ATOM 663 C CA . ASN A 1 88 ? 2.406 35.781 14.719 1 96.19 88 ASN A CA 1
ATOM 664 C C . ASN A 1 88 ? 3.5 36.719 15.242 1 96.19 88 ASN A C 1
ATOM 666 O O . ASN A 1 88 ? 3.215 37.688 15.961 1 96.19 88 ASN A O 1
ATOM 670 N N . LYS A 1 89 ? 4.719 36.406 14.875 1 96.94 89 LYS A N 1
ATOM 671 C CA . LYS A 1 89 ? 5.84 37.25 15.281 1 96.94 89 LYS A CA 1
ATOM 672 C C . LYS A 1 89 ? 5.695 38.656 14.727 1 96.94 89 LYS A C 1
ATOM 674 O O . LYS A 1 89 ? 5.859 39.656 15.453 1 96.94 89 LYS A O 1
ATOM 679 N N . ASP A 1 90 ? 5.395 38.781 13.469 1 96.12 90 ASP A N 1
ATOM 680 C CA . ASP A 1 90 ? 5.215 40.094 12.828 1 96.12 90 ASP A CA 1
ATOM 681 C C . ASP A 1 90 ? 4.086 40.875 13.5 1 96.12 90 ASP A C 1
ATOM 683 O O . ASP A 1 90 ? 4.223 42.062 13.742 1 96.12 90 ASP A O 1
ATOM 687 N N . PHE A 1 91 ? 3.021 40.188 13.789 1 97.12 91 PHE A N 1
ATOM 688 C CA . PHE A 1 91 ? 1.883 40.844 14.43 1 97.12 91 PHE A CA 1
ATOM 689 C C . PHE A 1 91 ? 2.279 41.406 15.789 1 97.12 91 PHE A C 1
ATOM 691 O O . PHE A 1 91 ? 2 42.562 16.078 1 97.12 91 PHE A O 1
ATOM 698 N N . VAL A 1 92 ? 2.99 40.594 16.594 1 97.56 92 VAL A N 1
ATOM 699 C CA . VAL A 1 92 ? 3.303 41 17.969 1 97.56 92 VAL A CA 1
ATOM 700 C C . VAL A 1 92 ? 4.422 42.031 17.953 1 97.56 92 VAL A C 1
ATOM 702 O O . VAL A 1 92 ? 4.281 43.125 18.531 1 97.56 92 VAL A O 1
ATOM 705 N N . GLU A 1 93 ? 5.473 41.812 17.203 1 96.44 93 GLU A N 1
ATOM 706 C CA . GLU A 1 93 ? 6.676 42.656 17.297 1 96.44 93 GLU A CA 1
ATOM 707 C C . GLU A 1 93 ? 6.562 43.875 16.422 1 96.44 93 GLU A C 1
ATOM 709 O O . GLU A 1 93 ? 6.832 45 16.875 1 96.44 93 GLU A O 1
ATOM 714 N N . ASP A 1 94 ? 6.156 43.688 15.219 1 94.19 94 ASP A N 1
ATOM 715 C CA . ASP A 1 94 ? 6.191 44.781 14.273 1 94.19 94 ASP A CA 1
ATOM 716 C C . ASP A 1 94 ? 4.926 45.625 14.367 1 94.19 94 ASP A C 1
ATOM 718 O O . ASP A 1 94 ? 4.984 46.844 14.258 1 94.19 94 ASP A O 1
ATOM 722 N N . THR A 1 95 ? 3.867 45 14.586 1 94.56 95 THR A N 1
ATOM 723 C CA . THR A 1 95 ? 2.623 45.75 14.609 1 94.56 95 THR A CA 1
ATOM 724 C C . THR A 1 95 ? 2.312 46.25 16.016 1 94.56 95 THR A C 1
ATOM 726 O O . THR A 1 95 ? 2.264 47.438 16.266 1 94.56 95 THR A O 1
ATOM 729 N N . VAL A 1 96 ? 2.195 45.344 16.953 1 94.38 96 VAL A N 1
ATOM 730 C CA . VAL A 1 96 ? 1.742 45.75 18.281 1 94.38 96 VAL A CA 1
ATOM 731 C C . VAL A 1 96 ? 2.85 46.531 18.984 1 94.38 96 VAL A C 1
ATOM 733 O O . VAL A 1 96 ? 2.654 47.688 19.391 1 94.38 96 VAL A O 1
ATOM 736 N N . ILE A 1 97 ? 4.051 45.969 19.031 1 93.12 97 ILE A N 1
ATOM 737 C CA . ILE A 1 97 ? 5.117 46.594 19.812 1 93.12 97 ILE A CA 1
ATOM 738 C C . ILE A 1 97 ? 5.652 47.812 19.078 1 93.12 97 ILE A C 1
ATOM 740 O O . ILE A 1 97 ? 5.723 48.906 19.641 1 93.12 97 ILE A O 1
ATOM 744 N N . ALA A 1 98 ? 5.895 47.688 17.797 1 93.19 98 ALA A N 1
ATOM 745 C CA . ALA A 1 98 ? 6.57 48.75 17.078 1 93.19 98 ALA A CA 1
ATOM 746 C C . ALA A 1 98 ? 5.586 49.844 16.672 1 93.19 98 ALA A C 1
ATOM 748 O O . ALA A 1 98 ? 5.91 51.031 16.734 1 93.19 98 ALA A O 1
ATOM 749 N N . MET A 1 99 ? 4.398 49.5 16.328 1 94.31 99 MET A N 1
ATOM 750 C CA . MET A 1 99 ? 3.482 50.469 15.773 1 94.31 99 MET A CA 1
ATOM 751 C C . MET A 1 99 ? 2.473 50.938 16.812 1 94.31 99 MET A C 1
ATOM 753 O O . MET A 1 99 ? 2.367 52.125 17.109 1 94.31 99 MET A O 1
ATOM 757 N N . VAL A 1 100 ? 1.829 50.031 17.5 1 95.12 100 VAL A N 1
ATOM 758 C CA . VAL A 1 100 ? 0.748 50.406 18.422 1 95.12 100 VAL A CA 1
ATOM 759 C C . VAL A 1 100 ? 1.325 51.031 19.688 1 95.12 100 VAL A C 1
ATOM 761 O O . VAL A 1 100 ? 0.915 52.125 20.078 1 95.12 100 VAL A O 1
ATOM 764 N N . GLU A 1 101 ? 2.256 50.312 20.297 1 94.81 101 GLU A N 1
ATOM 765 C CA . GLU A 1 101 ? 2.836 50.844 21.516 1 94.81 101 GLU A CA 1
ATOM 766 C C . GLU A 1 101 ? 3.609 52.156 21.25 1 94.81 101 GLU A C 1
ATOM 768 O O . GLU A 1 101 ? 3.848 52.938 22.172 1 94.81 101 GLU A O 1
ATOM 773 N N . GLY A 1 102 ? 3.961 52.406 19.953 1 93.62 102 GLY A N 1
ATOM 774 C CA . GLY A 1 102 ? 4.754 53.562 19.594 1 93.62 102 GLY A CA 1
ATOM 775 C C . GLY A 1 102 ? 3.914 54.75 19.141 1 93.62 102 GLY A C 1
ATOM 776 O O . GLY A 1 102 ? 4.453 55.781 18.734 1 93.62 102 GLY A O 1
ATOM 777 N N . ILE A 1 103 ? 2.658 54.625 19.266 1 97.44 103 ILE A N 1
ATOM 778 C CA . ILE A 1 103 ? 1.776 55.719 18.828 1 97.44 103 ILE A CA 1
ATOM 779 C C . ILE A 1 103 ? 1.968 56.938 19.719 1 97.44 103 ILE A C 1
ATOM 781 O O . ILE A 1 103 ? 1.736 56.875 20.922 1 97.44 103 ILE A O 1
ATOM 785 N N . LYS A 1 104 ? 2.322 58.094 19.078 1 94.81 104 LYS A N 1
ATOM 786 C CA . LYS A 1 104 ? 2.49 59.344 19.812 1 94.81 104 LYS A CA 1
ATOM 787 C C . LYS A 1 104 ? 1.67 60.469 19.188 1 94.81 104 LYS A C 1
ATOM 789 O O . LYS A 1 104 ? 1.307 61.406 19.875 1 94.81 104 LYS A O 1
ATOM 794 N N . THR A 1 105 ? 1.424 60.344 17.906 1 95.44 105 THR A N 1
ATOM 795 C CA . THR A 1 105 ? 0.715 61.406 17.172 1 95.44 105 THR A CA 1
ATOM 796 C C . THR A 1 105 ? -0.52 60.844 16.484 1 95.44 105 THR A C 1
ATOM 798 O O . THR A 1 105 ? -0.694 59.625 16.406 1 95.44 105 THR A O 1
ATOM 801 N N . LYS A 1 106 ? -1.337 61.781 15.977 1 95.75 106 LYS A N 1
ATOM 802 C CA . LYS A 1 106 ? -2.516 61.375 15.219 1 95.75 106 LYS A CA 1
ATOM 803 C C . LYS A 1 106 ? -2.117 60.625 13.945 1 95.75 106 LYS A C 1
ATOM 805 O O . LYS A 1 106 ? -2.812 59.719 13.516 1 95.75 106 LYS A O 1
ATOM 810 N N . LYS A 1 107 ? -1.074 61 13.375 1 96 107 LYS A N 1
ATOM 811 C CA . LYS A 1 107 ? -0.587 60.312 12.172 1 96 107 LYS A CA 1
ATOM 812 C C . LYS A 1 107 ? -0.194 58.875 12.477 1 96 107 LYS A C 1
ATOM 814 O O . LYS A 1 107 ? -0.514 57.969 11.711 1 96 107 LYS A O 1
ATOM 819 N N . ASP A 1 108 ? 0.587 58.656 13.578 1 96.81 108 ASP A N 1
ATOM 820 C CA . ASP A 1 108 ? 0.92 57.312 14.031 1 96.81 108 ASP A CA 1
ATOM 821 C C . ASP A 1 108 ? -0.336 56.438 14.195 1 96.81 108 ASP A C 1
ATOM 823 O O . ASP A 1 108 ? -0.352 55.281 13.812 1 96.81 108 ASP A O 1
ATOM 827 N N . LEU A 1 109 ? -1.285 57.062 14.852 1 97.69 109 LEU A N 1
ATOM 828 C CA . LEU A 1 109 ? -2.549 56.406 15.141 1 97.69 109 LEU A CA 1
ATOM 829 C C . LEU A 1 109 ? -3.219 55.906 13.852 1 97.69 109 LEU A C 1
ATOM 831 O O . LEU A 1 109 ? -3.643 54.781 13.758 1 97.69 109 LEU A O 1
ATOM 835 N N . ASP A 1 110 ? -3.338 56.812 12.883 1 96.88 110 ASP A N 1
ATOM 836 C CA . ASP A 1 110 ? -3.98 56.469 11.617 1 96.88 110 ASP A CA 1
ATOM 837 C C . ASP A 1 110 ? -3.252 55.344 10.906 1 96.88 110 ASP A C 1
ATOM 839 O O . ASP A 1 110 ? -3.887 54.438 10.336 1 96.88 110 ASP A O 1
ATOM 843 N N . GLU A 1 111 ? -1.982 55.25 10.938 1 96.62 111 GLU A N 1
ATOM 844 C CA . GLU A 1 111 ? -1.182 54.188 10.32 1 96.62 111 GLU A CA 1
ATOM 845 C C . GLU A 1 111 ? -1.397 52.844 11.016 1 96.62 111 GLU A C 1
ATOM 847 O O . GLU A 1 111 ? -1.538 51.812 10.352 1 96.62 111 GLU A O 1
ATOM 852 N N . ALA A 1 112 ? -1.309 52.906 12.32 1 97.62 112 ALA A N 1
ATOM 853 C CA . ALA A 1 112 ? -1.542 51.688 13.086 1 97.62 112 ALA A CA 1
ATOM 854 C C . ALA A 1 112 ? -2.922 51.125 12.797 1 97.62 112 ALA A C 1
ATOM 856 O O . ALA A 1 112 ? -3.072 49.906 12.641 1 97.62 112 ALA A O 1
ATOM 857 N N . ILE A 1 113 ? -3.934 52 12.781 1 97.69 113 ILE A N 1
ATOM 858 C CA . ILE A 1 113 ? -5.301 51.562 12.516 1 97.69 113 ILE A CA 1
ATOM 859 C C . ILE A 1 113 ? -5.375 50.906 11.141 1 97.69 113 ILE A C 1
ATOM 861 O O . ILE A 1 113 ? -6.02 49.875 10.977 1 97.69 113 ILE A O 1
ATOM 865 N N . LEU A 1 114 ? -4.695 51.469 10.18 1 97 114 LEU A N 1
ATOM 866 C CA . LEU A 1 114 ? -4.691 50.906 8.828 1 97 114 LEU A CA 1
ATOM 867 C C . LEU A 1 114 ? -4.031 49.531 8.812 1 97 114 LEU A C 1
ATOM 869 O O . LEU A 1 114 ? -4.543 48.594 8.188 1 97 114 LEU A O 1
ATOM 873 N N . GLU A 1 115 ? -2.865 49.406 9.43 1 96.44 115 GLU A N 1
ATOM 874 C CA . GLU A 1 115 ? -2.154 48.125 9.492 1 96.44 115 GLU A CA 1
ATOM 875 C C . GLU A 1 115 ? -2.998 47.062 10.188 1 96.44 115 GLU A C 1
ATOM 877 O O . GLU A 1 115 ? -3.086 45.938 9.711 1 96.44 115 GLU A O 1
ATOM 882 N N . LEU A 1 116 ? -3.543 47.438 11.281 1 97.62 116 LEU A N 1
ATOM 883 C CA . LEU A 1 116 ? -4.383 46.5 12.031 1 97.62 116 LEU A CA 1
ATOM 884 C C . LEU A 1 116 ? -5.594 46.062 11.203 1 97.62 116 LEU A C 1
ATOM 886 O O . LEU A 1 116 ? -6.008 44.906 11.25 1 97.62 116 LEU A O 1
ATOM 890 N N . LYS A 1 117 ? -6.16 46.969 10.516 1 96.62 117 LYS A N 1
ATOM 891 C CA . LYS A 1 117 ? -7.289 46.656 9.648 1 96.62 117 LYS A CA 1
ATOM 892 C C . LYS A 1 117 ? -6.898 45.656 8.586 1 96.62 117 LYS A C 1
ATOM 894 O O . LYS A 1 117 ? -7.68 44.75 8.266 1 96.62 117 LYS A O 1
ATOM 899 N N . GLU A 1 118 ? -5.746 45.75 8.008 1 94.69 118 GLU A N 1
ATOM 900 C CA . GLU A 1 118 ? -5.262 44.812 7.02 1 94.69 118 GLU A CA 1
ATOM 901 C C . GLU A 1 118 ? -5.129 43.406 7.617 1 94.69 118 GLU A C 1
ATOM 903 O O . GLU A 1 118 ? -5.52 42.406 6.988 1 94.69 118 GLU A O 1
ATOM 908 N N . ILE A 1 119 ? -4.57 43.281 8.797 1 93.94 119 ILE A N 1
ATOM 909 C CA . ILE A 1 119 ? -4.391 42 9.469 1 93.94 119 ILE A CA 1
ATOM 910 C C . ILE A 1 119 ? -5.758 41.406 9.812 1 93.94 119 ILE A C 1
ATOM 912 O O . ILE A 1 119 ? -5.977 40.219 9.648 1 93.94 119 ILE A O 1
ATOM 916 N N . ALA A 1 120 ? -6.633 42.25 10.312 1 94.38 120 ALA A N 1
ATOM 917 C CA . ALA A 1 120 ? -7.973 41.812 10.695 1 94.38 120 ALA A CA 1
ATOM 918 C C . ALA A 1 120 ? -8.719 41.219 9.492 1 94.38 120 ALA A C 1
ATOM 920 O O . ALA A 1 120 ? -9.531 40.312 9.648 1 94.38 120 ALA A O 1
ATOM 921 N N . ASN A 1 121 ? -8.414 41.688 8.344 1 90.88 121 ASN A N 1
ATOM 922 C CA . ASN A 1 121 ? -9.141 41.281 7.145 1 90.88 121 ASN A CA 1
ATOM 923 C C . ASN A 1 121 ? -8.438 40.156 6.414 1 90.88 121 ASN A C 1
ATOM 925 O O . ASN A 1 121 ? -8.922 39.688 5.383 1 90.88 121 ASN A O 1
ATOM 929 N N . GLN A 1 122 ? -7.359 39.781 7.035 1 82.38 122 GLN A N 1
ATOM 930 C CA . GLN A 1 122 ? -6.637 38.688 6.387 1 82.38 122 GLN A CA 1
ATOM 931 C C . GLN A 1 122 ? -7.402 37.375 6.508 1 82.38 122 GLN A C 1
ATOM 933 O O . GLN A 1 122 ? -7.863 37 7.594 1 82.38 122 GLN A O 1
ATOM 938 N N . LYS A 1 123 ? -7.684 36.812 5.348 1 68.44 123 LYS A N 1
ATOM 939 C CA . LYS A 1 123 ? -8.312 35.5 5.324 1 68.44 123 LYS A CA 1
ATOM 940 C C . LYS A 1 123 ? -7.309 34.406 5.668 1 68.44 123 LYS A C 1
ATOM 942 O O . LYS A 1 123 ? -6.141 34.469 5.277 1 68.44 123 LYS A O 1
ATOM 947 N N . PRO A 1 124 ? -7.859 33.656 6.535 1 58.88 124 PRO A N 1
ATOM 948 C CA . PRO A 1 124 ? -6.949 32.562 6.902 1 58.88 124 PRO A CA 1
ATOM 949 C C . PRO A 1 124 ? -6.391 31.828 5.691 1 58.88 124 PRO A C 1
ATOM 951 O O . PRO A 1 124 ? -7.129 31.531 4.742 1 58.88 124 PRO A O 1
ATOM 954 N N . THR A 1 125 ? -5.129 32.062 5.293 1 55.53 125 THR A N 1
ATOM 955 C CA . THR A 1 125 ? -4.527 31.328 4.191 1 55.53 125 THR A CA 1
ATOM 956 C C . THR A 1 125 ? -4.867 29.844 4.297 1 55.53 125 THR A C 1
ATOM 958 O O . THR A 1 125 ? -4.84 29.266 5.391 1 55.53 125 THR A O 1
ATOM 961 N N . GLN A 1 126 ? -5.57 29.391 3.354 1 54.91 126 GLN A N 1
ATOM 962 C CA . GLN A 1 126 ? -5.926 27.969 3.244 1 54.91 126 GLN A CA 1
ATOM 963 C C . GLN A 1 126 ? -4.719 27.078 3.518 1 54.91 126 GLN A C 1
ATOM 965 O O . GLN A 1 126 ? -3.74 27.109 2.77 1 54.91 126 GLN A O 1
ATOM 970 N N . SER A 1 127 ? -4.309 26.984 4.867 1 52.22 127 SER A N 1
ATOM 971 C CA . SER A 1 127 ? -3.285 25.984 5.184 1 52.22 127 SER A CA 1
ATOM 972 C C . SER A 1 127 ? -3.42 24.75 4.309 1 52.22 127 SER A C 1
ATOM 974 O O . SER A 1 127 ? -4.531 24.281 4.062 1 52.22 127 SER A O 1
ATOM 976 N N . LYS A 1 128 ? -2.428 24.734 3.436 1 59.66 128 LYS A N 1
ATOM 977 C CA . LYS A 1 128 ? -2.309 23.531 2.623 1 59.66 128 LYS A CA 1
ATOM 978 C C . LYS A 1 128 ? -1.714 22.375 3.432 1 59.66 128 LYS A C 1
ATOM 980 O O . LYS A 1 128 ? -0.91 22.609 4.34 1 59.66 128 LYS A O 1
ATOM 985 N N . GLY A 1 129 ? -2.412 21.312 3.691 1 63.97 129 GLY A N 1
ATOM 986 C CA . GLY A 1 129 ? -2.023 20.078 4.352 1 63.97 129 GLY A CA 1
ATOM 987 C C . GLY A 1 129 ? -3.182 19.125 4.547 1 63.97 129 GLY A C 1
ATOM 988 O O . GLY A 1 129 ? -3.916 18.828 3.604 1 63.97 129 GLY A O 1
ATOM 989 N N . PHE A 1 130 ? -3.072 18.578 5.84 1 78.75 130 PHE A N 1
ATOM 990 C CA . PHE A 1 130 ? -4.203 17.719 6.156 1 78.75 130 PHE A CA 1
ATOM 991 C C . PHE A 1 130 ? -5.234 18.469 6.996 1 78.75 130 PHE A C 1
ATOM 993 O O . PHE A 1 130 ? -4.91 19.469 7.645 1 78.75 130 PHE A O 1
ATOM 1000 N N . PRO A 1 131 ? -6.402 18.062 6.844 1 77.62 131 PRO A N 1
ATOM 1001 C CA . PRO A 1 131 ? -7.52 18.781 7.469 1 77.62 131 PRO A CA 1
ATOM 1002 C C . PRO A 1 131 ? -7.234 19.172 8.922 1 77.62 131 PRO A C 1
ATOM 1004 O O . PRO A 1 131 ? -7.551 20.281 9.336 1 77.62 131 PRO A O 1
ATOM 1007 N N . GLY A 1 132 ? -6.594 18.359 9.695 1 81.25 132 GLY A N 1
ATOM 1008 C CA . GLY A 1 132 ? -6.266 18.688 11.07 1 81.25 132 GLY A CA 1
ATOM 1009 C C . GLY A 1 132 ? -5.348 19.891 11.188 1 81.25 132 GLY A C 1
ATOM 1010 O O . GLY A 1 132 ? -5.578 20.781 12.016 1 81.25 132 GLY A O 1
ATOM 1011 N N . ALA A 1 133 ? -4.395 19.938 10.367 1 85.81 133 ALA A N 1
ATOM 1012 C CA . ALA A 1 133 ? -3.457 21.062 10.375 1 85.81 133 ALA A CA 1
ATOM 1013 C C . ALA A 1 133 ? -4.129 22.344 9.867 1 85.81 133 ALA A C 1
ATOM 1015 O O . ALA A 1 133 ? -3.941 23.422 10.445 1 85.81 133 ALA A O 1
ATOM 1016 N N . GLU A 1 134 ? -4.898 22.172 8.859 1 85.25 134 GLU A N 1
ATOM 1017 C CA . GLU A 1 134 ? -5.602 23.312 8.297 1 85.25 134 GLU A CA 1
ATOM 1018 C C . GLU A 1 134 ? -6.5 23.984 9.336 1 85.25 134 GLU A C 1
ATOM 1020 O O . GLU A 1 134 ? -6.496 25.203 9.477 1 85.25 134 GLU A O 1
ATOM 1025 N N . LYS A 1 135 ? -7.242 23.188 10.016 1 87.25 135 LYS A N 1
ATOM 1026 C CA . LYS A 1 135 ? -8.148 23.703 11.031 1 87.25 135 LYS A CA 1
ATOM 1027 C C . LYS A 1 135 ? -7.367 24.359 12.172 1 87.25 135 LYS A C 1
ATOM 1029 O O . LYS A 1 135 ? -7.68 25.469 12.578 1 87.25 135 LYS A O 1
ATOM 1034 N N . MET A 1 136 ? -6.344 23.672 12.664 1 90.5 136 MET A N 1
ATOM 1035 C CA . MET A 1 136 ? -5.59 24.156 13.82 1 90.5 136 MET A CA 1
ATOM 1036 C C . MET A 1 136 ? -4.859 25.453 13.5 1 90.5 136 MET A C 1
ATOM 1038 O O . MET A 1 136 ? -4.945 26.422 14.25 1 90.5 136 MET A O 1
ATOM 1042 N N . PHE A 1 137 ? -4.207 25.562 12.422 1 90.81 137 PHE A N 1
ATOM 1043 C CA . PHE A 1 137 ? -3.449 26.75 12.055 1 90.81 137 PHE A CA 1
ATOM 1044 C C . PHE A 1 137 ? -4.383 27.875 11.633 1 90.81 137 PHE A C 1
ATOM 1046 O O . PHE A 1 137 ? -4.094 29.047 11.859 1 90.81 137 PHE A O 1
ATOM 1053 N N . GLY A 1 138 ? -5.488 27.422 11.078 1 89.38 138 GLY A N 1
ATOM 1054 C CA . GLY A 1 138 ? -6.523 28.406 10.773 1 89.38 138 GLY A CA 1
ATOM 1055 C C . GLY A 1 138 ? -7.082 29.078 12.008 1 89.38 138 GLY A C 1
ATOM 1056 O O . GLY A 1 138 ? -7.277 30.297 12.016 1 89.38 138 GLY A O 1
ATOM 1057 N N . ASP A 1 139 ? -7.324 28.281 13.016 1 90.75 139 ASP A N 1
ATOM 1058 C CA . ASP A 1 139 ? -7.84 28.812 14.266 1 90.75 139 ASP A CA 1
ATOM 1059 C C . ASP A 1 139 ? -6.844 29.797 14.898 1 90.75 139 ASP A C 1
ATOM 1061 O O . ASP A 1 139 ? -7.238 30.828 15.43 1 90.75 139 ASP A O 1
ATOM 1065 N N . ILE A 1 140 ? -5.594 29.469 14.828 1 93.75 140 ILE A N 1
ATOM 1066 C CA . ILE A 1 140 ? -4.547 30.344 15.367 1 93.75 140 ILE A CA 1
ATOM 1067 C C . ILE A 1 140 ? -4.504 31.641 14.578 1 93.75 140 ILE A C 1
ATOM 1069 O O . ILE A 1 140 ? -4.434 32.719 15.164 1 93.75 140 ILE A O 1
ATOM 1073 N N . SER A 1 141 ? -4.629 31.531 13.289 1 92.56 141 SER A N 1
ATOM 1074 C CA . SER A 1 141 ? -4.66 32.719 12.422 1 92.56 141 SER A CA 1
ATOM 1075 C C . SER A 1 141 ? -5.887 33.562 12.703 1 92.56 141 SER A C 1
ATOM 1077 O O . SER A 1 141 ? -5.797 34.812 12.734 1 92.56 141 SER A O 1
ATOM 1079 N N . ALA A 1 142 ? -6.965 32.906 12.883 1 92.75 142 ALA A N 1
ATOM 1080 C CA . ALA A 1 142 ? -8.203 33.625 13.172 1 92.75 142 ALA A CA 1
ATOM 1081 C C . ALA A 1 142 ? -8.094 34.406 14.477 1 92.75 142 ALA A C 1
ATOM 1083 O O . ALA A 1 142 ? -8.648 35.5 14.594 1 92.75 142 ALA A O 1
ATOM 1084 N N . THR A 1 143 ? -7.426 33.844 15.422 1 94.75 143 THR A N 1
ATOM 1085 C CA . THR A 1 143 ? -7.223 34.531 16.688 1 94.75 143 THR A CA 1
ATOM 1086 C C . THR A 1 143 ? -6.414 35.812 16.484 1 94.75 143 THR A C 1
ATOM 1088 O O . THR A 1 143 ? -6.75 36.844 17.031 1 94.75 143 THR A O 1
ATOM 1091 N N . ARG A 1 144 ? -5.406 35.75 15.703 1 95.19 144 ARG A N 1
ATOM 1092 C CA . ARG A 1 144 ? -4.602 36.938 15.375 1 95.19 144 ARG A CA 1
ATOM 1093 C C . ARG A 1 144 ? -5.453 38 14.711 1 95.19 144 ARG A C 1
ATOM 1095 O O . ARG A 1 144 ? -5.379 39.188 15.086 1 95.19 144 ARG A O 1
ATOM 1102 N N . SER A 1 145 ? -6.242 37.625 13.773 1 94.44 145 SER A N 1
ATOM 1103 C CA . SER A 1 145 ? -7.121 38.562 13.07 1 94.44 145 SER A CA 1
ATOM 1104 C C . SER A 1 145 ? -8.125 39.188 14.023 1 94.44 145 SER A C 1
ATOM 1106 O O . SER A 1 145 ? -8.383 40.375 13.953 1 94.44 145 SER A O 1
ATOM 1108 N N . SER A 1 146 ? -8.641 38.375 14.844 1 95.38 146 SER A N 1
ATOM 1109 C CA . SER A 1 146 ? -9.609 38.844 15.82 1 95.38 146 SER A CA 1
ATOM 1110 C C . SER A 1 146 ? -8.977 39.875 16.766 1 95.38 146 SER A C 1
ATOM 1112 O O . SER A 1 146 ? -9.57 40.906 17.078 1 95.38 146 SER A O 1
ATOM 1114 N N . ASP A 1 147 ? -7.773 39.562 17.266 1 96.5 147 ASP A N 1
ATOM 1115 C CA . ASP A 1 147 ? -7.07 40.469 18.141 1 96.5 147 ASP A CA 1
ATOM 1116 C C . ASP A 1 147 ? -6.766 41.781 17.438 1 96.5 147 ASP A C 1
ATOM 1118 O O . ASP A 1 147 ? -6.93 42.875 18.016 1 96.5 147 ASP A O 1
ATOM 1122 N N . ALA A 1 148 ? -6.375 41.656 16.203 1 96.44 148 ALA A N 1
ATOM 1123 C CA . ALA A 1 148 ? -6.117 42.875 15.414 1 96.44 148 ALA A CA 1
ATOM 1124 C C . ALA A 1 148 ? -7.375 43.719 15.297 1 96.44 148 ALA A C 1
ATOM 1126 O O . ALA A 1 148 ? -7.316 44.938 15.438 1 96.44 148 ALA A O 1
ATOM 1127 N N . ALA A 1 149 ? -8.438 43.125 15.039 1 96.19 149 ALA A N 1
ATOM 1128 C CA . ALA A 1 149 ? -9.711 43.812 14.898 1 96.19 149 ALA A CA 1
ATOM 1129 C C . ALA A 1 149 ? -10.086 44.531 16.203 1 96.19 149 ALA A C 1
ATOM 1131 O O . ALA A 1 149 ? -10.562 45.656 16.172 1 96.19 149 ALA A O 1
ATOM 1132 N N . LYS A 1 150 ? -9.945 43.875 17.297 1 96.69 150 LYS A N 1
ATOM 1133 C CA . LYS A 1 150 ? -10.234 44.469 18.594 1 96.69 150 LYS A CA 1
ATOM 1134 C C . LYS A 1 150 ? -9.383 45.719 18.828 1 96.69 150 LYS A C 1
ATOM 1136 O O . LYS A 1 150 ? -9.891 46.75 19.266 1 96.69 150 LYS A O 1
ATOM 1141 N N . MET A 1 151 ? -8.078 45.562 18.547 1 97.19 151 MET A N 1
ATOM 1142 C CA . MET A 1 151 ? -7.168 46.688 18.734 1 97.19 151 MET A CA 1
ATOM 1143 C C . MET A 1 151 ? -7.523 47.844 17.812 1 97.19 151 MET A C 1
ATOM 1145 O O . MET A 1 151 ? -7.52 49 18.234 1 97.19 151 MET A O 1
ATOM 1149 N N . GLN A 1 152 ? -7.801 47.469 16.594 1 96.81 152 GLN A N 1
ATOM 1150 C CA . GLN A 1 152 ? -8.203 48.469 15.602 1 96.81 152 GLN A CA 1
ATOM 1151 C C . GLN A 1 152 ? -9.414 49.25 16.094 1 96.81 152 GLN A C 1
ATOM 1153 O O . GLN A 1 152 ? -9.438 50.5 16 1 96.81 152 GLN A O 1
ATOM 1158 N N . LYS A 1 153 ? -10.398 48.625 16.609 1 96 153 LYS A N 1
ATOM 1159 C CA . LYS A 1 153 ? -11.625 49.25 17.078 1 96 153 LYS A CA 1
ATOM 1160 C C . LYS A 1 153 ? -11.344 50.188 18.25 1 96 153 LYS A C 1
ATOM 1162 O O . LYS A 1 153 ? -11.812 51.344 18.25 1 96 153 LYS A O 1
ATOM 1167 N N . VAL A 1 154 ? -10.641 49.688 19.234 1 96.12 154 VAL A N 1
ATOM 1168 C CA . VAL A 1 154 ? -10.32 50.469 20.406 1 96.12 154 VAL A CA 1
ATOM 1169 C C . VAL A 1 154 ? -9.562 51.719 20 1 96.12 154 VAL A C 1
ATOM 1171 O O . VAL A 1 154 ? -9.875 52.844 20.469 1 96.12 154 VAL A O 1
ATOM 1174 N N . LEU A 1 155 ? -8.648 51.656 19.094 1 96.88 155 LEU A N 1
ATOM 1175 C CA . LEU A 1 155 ? -7.848 52.812 18.656 1 96.88 155 LEU A CA 1
ATOM 1176 C C . LEU A 1 155 ? -8.672 53.75 17.797 1 96.88 155 LEU A C 1
ATOM 1178 O O . LEU A 1 155 ? -8.492 54.969 17.859 1 96.88 155 LEU A O 1
ATOM 1182 N N . GLY A 1 156 ? -9.539 53.25 17.031 1 95.62 156 GLY A N 1
ATOM 1183 C CA . GLY A 1 156 ? -10.375 54.062 16.172 1 95.62 156 GLY A CA 1
ATOM 1184 C C . GLY A 1 156 ? -11.344 54.969 16.938 1 95.62 156 GLY A C 1
ATOM 1185 O O . GLY A 1 156 ? -11.773 56 16.438 1 95.62 156 GLY A O 1
ATOM 1186 N N . GLU A 1 157 ? -11.594 54.562 18.172 1 94.44 157 GLU A N 1
ATOM 1187 C CA . GLU A 1 157 ? -12.594 55.25 18.953 1 94.44 157 GLU A CA 1
ATOM 1188 C C . GLU A 1 157 ? -11.945 56.125 20.031 1 94.44 157 GLU A C 1
ATOM 1190 O O . GLU A 1 157 ? -12.641 56.781 20.812 1 94.44 157 GLU A O 1
ATOM 1195 N N . THR A 1 158 ? -10.664 56.125 20.031 1 94.44 158 THR A N 1
ATOM 1196 C CA . THR A 1 158 ? -9.977 56.781 21.141 1 94.44 158 THR A CA 1
ATOM 1197 C C . THR A 1 158 ? -10.078 58.281 21.047 1 94.44 158 THR A C 1
ATOM 1199 O O . THR A 1 158 ? -10.031 58.844 19.953 1 94.44 158 THR A O 1
ATOM 1202 N N . THR A 1 159 ? -10.242 58.969 22.188 1 92.31 159 THR A N 1
ATOM 1203 C CA . THR A 1 159 ? -10.172 60.438 22.297 1 92.31 159 THR A CA 1
ATOM 1204 C C . THR A 1 159 ? -8.922 60.844 23.078 1 92.31 159 THR A C 1
ATOM 1206 O O . THR A 1 159 ? -8.555 62.031 23.062 1 92.31 159 THR A O 1
ATOM 1209 N N . ASP A 1 160 ? -8.352 60 23.781 1 94.88 160 ASP A N 1
ATOM 1210 C CA . ASP A 1 160 ? -7.102 60.188 24.516 1 94.88 160 ASP A CA 1
ATOM 1211 C C . ASP A 1 160 ? -6.066 59.125 24.109 1 94.88 160 ASP A C 1
ATOM 1213 O O . ASP A 1 160 ? -6.039 58.031 24.656 1 94.88 160 ASP A O 1
ATOM 1217 N N . ILE A 1 161 ? -5.25 59.531 23.203 1 95.5 161 ILE A N 1
ATOM 1218 C CA . ILE A 1 161 ? -4.316 58.594 22.562 1 95.5 161 ILE A CA 1
ATOM 1219 C C . ILE A 1 161 ? -3.391 58 23.625 1 95.5 161 ILE A C 1
ATOM 1221 O O . ILE A 1 161 ? -3.236 56.781 23.703 1 95.5 161 ILE A O 1
ATOM 1225 N N . LYS A 1 162 ? -2.779 58.844 24.422 1 95.5 162 LYS A N 1
ATOM 1226 C CA . LYS A 1 162 ? -1.805 58.375 25.406 1 95.5 162 LYS A CA 1
ATOM 1227 C C . LYS A 1 162 ? -2.428 57.375 26.375 1 95.5 162 LYS A C 1
ATOM 1229 O O . LYS A 1 162 ? -1.865 56.281 26.609 1 95.5 162 LYS A O 1
ATOM 1234 N N . LYS A 1 163 ? -3.559 57.656 26.922 1 94.81 163 LYS A N 1
ATOM 1235 C CA . LYS A 1 163 ? -4.238 56.781 27.859 1 94.81 163 LYS A CA 1
ATOM 1236 C C . LYS A 1 163 ? -4.656 55.469 27.203 1 94.81 163 LYS A C 1
ATOM 1238 O O . LYS A 1 163 ? -4.512 54.406 27.797 1 94.81 163 LYS A O 1
ATOM 1243 N N . THR A 1 164 ? -5.211 55.5 26.047 1 95.06 164 THR A N 1
ATOM 1244 C CA . THR A 1 164 ? -5.68 54.312 25.328 1 95.06 164 THR A CA 1
ATOM 1245 C C . THR A 1 164 ? -4.52 53.375 25.031 1 95.06 164 THR A C 1
ATOM 1247 O O . THR A 1 164 ? -4.633 52.156 25.234 1 95.06 164 THR A O 1
ATOM 1250 N N . VAL A 1 165 ? -3.412 53.938 24.516 1 96 165 VAL A N 1
ATOM 1251 C CA . VAL A 1 165 ? -2.246 53.125 24.188 1 96 165 VAL A CA 1
ATOM 1252 C C . VAL A 1 165 ? -1.719 52.438 25.438 1 96 165 VAL A C 1
ATOM 1254 O O . VAL A 1 165 ? -1.382 51.25 25.406 1 96 165 VAL A O 1
ATOM 1257 N N . GLU A 1 166 ? -1.609 53.094 26.547 1 94.88 166 GLU A N 1
ATOM 1258 C CA . GLU A 1 166 ? -1.152 52.531 27.797 1 94.88 166 GLU A CA 1
ATOM 1259 C C . GLU A 1 166 ? -2.053 51.375 28.25 1 94.88 166 GLU A C 1
ATOM 1261 O O . GLU A 1 166 ? -1.566 50.312 28.641 1 94.88 166 GLU A O 1
ATOM 1266 N N . GLU A 1 167 ? -3.342 51.531 28.188 1 93.56 167 GLU A N 1
ATOM 1267 C CA . GLU A 1 167 ? -4.297 50.531 28.609 1 93.56 167 GLU A CA 1
ATOM 1268 C C . GLU A 1 167 ? -4.27 49.312 27.688 1 93.56 167 GLU A C 1
ATOM 1270 O O . GLU A 1 167 ? -4.34 48.156 28.141 1 93.56 167 GLU A O 1
ATOM 1275 N N . LEU A 1 168 ? -4.227 49.625 26.422 1 94.94 168 LEU A N 1
ATOM 1276 C CA . LEU A 1 168 ? -4.168 48.562 25.438 1 94.94 168 LEU A CA 1
ATOM 1277 C C . LEU A 1 168 ? -2.904 47.719 25.625 1 94.94 168 LEU A C 1
ATOM 1279 O O . LEU A 1 168 ? -2.949 46.5 25.547 1 94.94 168 LEU A O 1
ATOM 1283 N N . THR A 1 169 ? -1.789 48.375 25.797 1 94.5 169 THR A N 1
ATOM 1284 C CA . THR A 1 169 ? -0.513 47.688 26.016 1 94.5 169 THR A CA 1
ATOM 1285 C C . THR A 1 169 ? -0.57 46.812 27.25 1 94.5 169 THR A C 1
ATOM 1287 O O . THR A 1 169 ? -0.117 45.656 27.234 1 94.5 169 THR A O 1
ATOM 1290 N N . LYS A 1 170 ? -1.158 47.312 28.312 1 93.62 170 LYS A N 1
ATOM 1291 C CA . LYS A 1 170 ? -1.303 46.562 29.547 1 93.62 170 LYS A CA 1
ATOM 1292 C C . LYS A 1 170 ? -2.221 45.344 29.344 1 93.62 170 LYS A C 1
ATOM 1294 O O . LYS A 1 170 ? -1.938 44.25 29.844 1 93.62 170 LYS A O 1
ATOM 1299 N N . ALA A 1 171 ? -3.26 45.531 28.625 1 93.5 171 ALA A N 1
ATOM 1300 C CA . ALA A 1 171 ? -4.242 44.469 28.391 1 93.5 171 ALA A CA 1
ATOM 1301 C C . ALA A 1 171 ? -3.66 43.375 27.5 1 93.5 171 ALA A C 1
ATOM 1303 O O . ALA A 1 171 ? -4.012 42.188 27.641 1 93.5 171 ALA A O 1
ATOM 1304 N N . PHE A 1 172 ? -2.795 43.75 26.562 1 96.44 172 PHE A N 1
ATOM 1305 C CA . PHE A 1 172 ? -2.275 42.812 25.578 1 96.44 172 PHE A CA 1
ATOM 1306 C C . PHE A 1 172 ? -1.061 42.062 26.141 1 96.44 172 PHE A C 1
ATOM 1308 O O . PHE A 1 172 ? -0.636 41.062 25.594 1 96.44 172 PHE A O 1
ATOM 1315 N N . ALA A 1 173 ? -0.482 42.531 27.219 1 95.12 173 ALA A N 1
ATOM 1316 C CA . ALA A 1 173 ? 0.752 41.969 27.766 1 95.12 173 ALA A CA 1
ATOM 1317 C C . ALA A 1 173 ? 0.618 40.469 28 1 95.12 173 ALA A C 1
ATOM 1319 O O . ALA A 1 173 ? 1.461 39.688 27.547 1 95.12 173 ALA A O 1
ATOM 1320 N N . PRO A 1 174 ? -0.495 39.969 28.625 1 96.44 174 PRO A N 1
ATOM 1321 C CA . PRO A 1 174 ? -0.617 38.531 28.781 1 96.44 174 PRO A CA 1
ATOM 1322 C C . PRO A 1 174 ? -0.779 37.781 27.453 1 96.44 174 PRO A C 1
ATOM 1324 O O . PRO A 1 174 ? -0.333 36.656 27.312 1 96.44 174 PRO A O 1
ATOM 1327 N N . ALA A 1 175 ? -1.445 38.438 26.516 1 97.44 175 ALA A N 1
ATOM 1328 C CA . ALA A 1 175 ? -1.616 37.844 25.188 1 97.44 175 ALA A CA 1
ATOM 1329 C C . ALA A 1 175 ? -0.276 37.688 24.484 1 97.44 175 ALA A C 1
ATOM 1331 O O . ALA A 1 175 ? -0.059 36.75 23.734 1 97.44 175 ALA A O 1
ATOM 1332 N N . LYS A 1 176 ? 0.629 38.688 24.656 1 96.94 176 LYS A N 1
ATOM 1333 C CA . LYS A 1 176 ? 1.972 38.594 24.094 1 96.94 176 LYS A CA 1
ATOM 1334 C C . LYS A 1 176 ? 2.662 37.312 24.516 1 96.94 176 LYS A C 1
ATOM 1336 O O . LYS A 1 176 ? 3.256 36.625 23.688 1 96.94 176 LYS A O 1
ATOM 1341 N N . ALA A 1 177 ? 2.535 37.062 25.781 1 96.62 177 ALA A N 1
ATOM 1342 C CA . ALA A 1 177 ? 3.119 35.844 26.312 1 96.62 177 ALA A CA 1
ATOM 1343 C C . ALA A 1 177 ? 2.455 34.594 25.719 1 96.62 177 ALA A C 1
ATOM 1345 O O . ALA A 1 177 ? 3.125 33.625 25.422 1 96.62 177 ALA A O 1
ATOM 1346 N N . GLY A 1 178 ? 1.142 34.625 25.562 1 98.06 178 GLY A N 1
ATOM 1347 C CA . GLY A 1 178 ? 0.411 33.531 24.953 1 98.06 178 GLY A CA 1
ATOM 1348 C C . GLY A 1 178 ? 0.83 33.281 23.516 1 98.06 178 GLY A C 1
ATOM 1349 O O . GLY A 1 178 ? 1.023 32.125 23.125 1 98.06 178 GLY A O 1
ATOM 1350 N N . TYR A 1 179 ? 0.958 34.344 22.734 1 98.25 179 TYR A N 1
ATOM 1351 C CA . TYR A 1 179 ? 1.429 34.219 21.359 1 98.25 179 TYR A CA 1
ATOM 1352 C C . TYR A 1 179 ? 2.805 33.562 21.312 1 98.25 179 TYR A C 1
ATOM 1354 O O . TYR A 1 179 ? 3.09 32.75 20.422 1 98.25 179 TYR A O 1
ATOM 1362 N N . LYS A 1 180 ? 3.668 33.938 22.219 1 97.62 180 LYS A N 1
ATOM 1363 C CA . LYS A 1 180 ? 5.008 33.375 22.266 1 97.62 180 LYS A CA 1
ATOM 1364 C C . LYS A 1 180 ? 4.949 31.844 22.469 1 97.62 180 LYS A C 1
ATOM 1366 O O . LYS A 1 180 ? 5.656 31.094 21.797 1 97.62 180 LYS A O 1
ATOM 1371 N N . GLU A 1 181 ? 4.117 31.406 23.406 1 97.88 181 GLU A N 1
ATOM 1372 C CA . GLU A 1 181 ? 3.979 29.984 23.672 1 97.88 181 GLU A CA 1
ATOM 1373 C C . GLU A 1 181 ? 3.418 29.25 22.469 1 97.88 181 GLU A C 1
ATOM 1375 O O . GLU A 1 181 ? 3.904 28.172 22.109 1 97.88 181 GLU A O 1
ATOM 1380 N N . VAL A 1 182 ? 2.402 29.828 21.891 1 98.06 182 VAL A N 1
ATOM 1381 C CA . VAL A 1 182 ? 1.804 29.219 20.703 1 98.06 182 VAL A CA 1
ATOM 1382 C C . VAL A 1 182 ? 2.84 29.141 19.578 1 98.06 182 VAL A C 1
ATOM 1384 O O . VAL A 1 182 ? 2.938 28.125 18.891 1 98.06 182 VAL A O 1
ATOM 1387 N N . ASN A 1 183 ? 3.635 30.156 19.422 1 97.56 183 ASN A N 1
ATOM 1388 C CA . ASN A 1 183 ? 4.68 30.172 18.406 1 97.56 183 ASN A CA 1
ATOM 1389 C C . ASN A 1 183 ? 5.723 29.078 18.672 1 97.56 183 ASN A C 1
ATOM 1391 O O . ASN A 1 183 ? 6.238 28.484 17.719 1 97.56 183 ASN A O 1
ATOM 1395 N N . GLU A 1 184 ? 6.082 28.906 19.875 1 97.31 184 GLU A N 1
ATOM 1396 C CA . GLU A 1 184 ? 7.02 27.844 20.203 1 97.31 184 GLU A CA 1
ATOM 1397 C C . GLU A 1 184 ? 6.469 26.469 19.797 1 97.31 184 GLU A C 1
ATOM 1399 O O . GLU A 1 184 ? 7.203 25.641 19.266 1 97.31 184 GLU A O 1
ATOM 1404 N N . ALA A 1 185 ? 5.188 26.281 20.062 1 96.88 185 ALA A N 1
ATOM 1405 C CA . ALA A 1 185 ? 4.551 25.031 19.672 1 96.88 185 ALA A CA 1
ATOM 1406 C C . ALA A 1 185 ? 4.543 24.859 18.156 1 96.88 185 ALA A C 1
ATOM 1408 O O . ALA A 1 185 ? 4.844 23.781 17.641 1 96.88 185 ALA A O 1
ATOM 1409 N N . LEU A 1 186 ? 4.199 25.938 17.438 1 96.19 186 LEU A N 1
ATOM 1410 C CA . LEU A 1 186 ? 4.199 25.906 15.984 1 96.19 186 LEU A CA 1
ATOM 1411 C C . LEU A 1 186 ? 5.602 25.641 15.445 1 96.19 186 LEU A C 1
ATOM 1413 O O . LEU A 1 186 ? 5.766 24.859 14.5 1 96.19 186 LEU A O 1
ATOM 1417 N N . SER A 1 187 ? 6.555 26.281 16.031 1 96.25 187 SER A N 1
ATOM 1418 C CA . SER A 1 187 ? 7.938 26.094 15.609 1 96.25 187 SER A CA 1
ATOM 1419 C C . SER A 1 187 ? 8.383 24.641 15.82 1 96.25 187 SER A C 1
ATOM 1421 O O . SER A 1 187 ? 9.07 24.078 14.969 1 96.25 187 SER A O 1
ATOM 1423 N N . ALA A 1 188 ? 7.988 24.141 16.953 1 95.19 188 ALA A N 1
ATOM 1424 C CA . ALA A 1 188 ? 8.312 22.734 17.234 1 95.19 188 ALA A CA 1
ATOM 1425 C C . ALA A 1 188 ? 7.672 21.812 16.203 1 95.19 188 ALA A C 1
ATOM 1427 O O . ALA A 1 188 ? 8.305 20.875 15.719 1 95.19 188 ALA A O 1
ATOM 1428 N N . TYR A 1 189 ? 6.43 22.094 15.859 1 94.19 189 TYR A N 1
ATOM 1429 C CA . TYR A 1 189 ? 5.758 21.328 14.812 1 94.19 189 TYR A CA 1
ATOM 1430 C C . TYR A 1 189 ? 6.535 21.391 13.5 1 94.19 189 TYR A C 1
ATOM 1432 O O . TYR A 1 189 ? 6.789 20.375 12.867 1 94.19 189 TYR A O 1
ATOM 1440 N N . ALA A 1 190 ? 6.938 22.531 13.086 1 92.12 190 ALA A N 1
ATOM 1441 C CA . ALA A 1 190 ? 7.594 22.766 11.805 1 92.12 190 ALA A CA 1
ATOM 1442 C C . ALA A 1 190 ? 8.953 22.078 11.742 1 92.12 190 ALA A C 1
ATOM 1444 O O . ALA A 1 190 ? 9.398 21.656 10.672 1 92.12 190 ALA A O 1
ATOM 1445 N N . THR A 1 191 ? 9.609 21.875 12.859 1 89.19 191 THR A N 1
ATOM 1446 C CA . THR A 1 191 ? 10.969 21.344 12.867 1 89.19 191 THR A CA 1
ATOM 1447 C C . THR A 1 191 ? 10.961 19.828 13.023 1 89.19 191 THR A C 1
ATOM 1449 O O . THR A 1 191 ? 11.898 19.141 12.609 1 89.19 191 THR A O 1
ATOM 1452 N N . LYS A 1 192 ? 9.922 19.281 13.57 1 86.06 192 LYS A N 1
ATOM 1453 C CA . LYS A 1 192 ? 9.867 17.844 13.844 1 86.06 192 LYS A CA 1
ATOM 1454 C C . LYS A 1 192 ? 9.43 17.062 12.609 1 86.06 192 LYS A C 1
ATOM 1456 O O . LYS A 1 192 ? 9.812 15.914 12.43 1 86.06 192 LYS A O 1
ATOM 1461 N N . ILE A 1 193 ? 8.469 17.719 11.867 1 71.94 193 ILE A N 1
ATOM 1462 C CA . ILE A 1 193 ? 7.922 17.016 10.711 1 71.94 193 ILE A CA 1
ATOM 1463 C C . ILE A 1 193 ? 8.891 17.109 9.539 1 71.94 193 ILE A C 1
ATOM 1465 O O . ILE A 1 193 ? 9.367 18.203 9.211 1 71.94 193 ILE A O 1
ATOM 1469 N N . LEU A 1 194 ? 9.656 16.453 8.742 1 58.16 194 LEU A N 1
ATOM 1470 C CA . LEU A 1 194 ? 10.539 16.125 7.637 1 58.16 194 LEU A CA 1
ATOM 1471 C C . LEU A 1 194 ? 11.938 15.789 8.141 1 58.16 194 LEU A C 1
ATOM 1473 O O . LEU A 1 194 ? 12.352 16.25 9.211 1 58.16 194 LEU A O 1
ATOM 1477 N N . MET B 1 1 ? 11.359 -51.062 -32.719 1 51.62 1 MET B N 1
ATOM 1478 C CA . MET B 1 1 ? 10.906 -49.688 -32.5 1 51.62 1 MET B CA 1
ATOM 1479 C C . MET B 1 1 ? 11.891 -48.938 -31.625 1 51.62 1 MET B C 1
ATOM 1481 O O . MET B 1 1 ? 12.516 -49.5 -30.734 1 51.62 1 MET B O 1
ATOM 1485 N N . ALA B 1 2 ? 12.508 -47.781 -32.031 1 59.09 2 ALA B N 1
ATOM 1486 C CA . ALA B 1 2 ? 13.398 -47 -31.172 1 59.09 2 ALA B CA 1
ATOM 1487 C C . ALA B 1 2 ? 12.773 -46.75 -29.812 1 59.09 2 ALA B C 1
ATOM 1489 O O . ALA B 1 2 ? 11.547 -46.625 -29.688 1 59.09 2 ALA B O 1
ATOM 1490 N N . PRO B 1 3 ? 13.531 -46.938 -28.812 1 73.12 3 PRO B N 1
ATOM 1491 C CA . PRO B 1 3 ? 12.992 -46.719 -27.469 1 73.12 3 PRO B CA 1
ATOM 1492 C C . PRO B 1 3 ? 12.359 -45.344 -27.281 1 73.12 3 PRO B C 1
ATOM 1494 O O . PRO B 1 3 ? 12.906 -44.344 -27.719 1 73.12 3 PRO B O 1
ATOM 1497 N N . ILE B 1 4 ? 11.031 -45.312 -27 1 87.12 4 ILE B N 1
ATOM 1498 C CA . ILE B 1 4 ? 10.312 -44.062 -26.781 1 87.12 4 ILE B CA 1
ATOM 1499 C C . ILE B 1 4 ? 10.688 -43.5 -25.422 1 87.12 4 ILE B C 1
ATOM 1501 O O . ILE B 1 4 ? 10.656 -44.188 -24.406 1 87.12 4 ILE B O 1
ATOM 1505 N N . ASP B 1 5 ? 11.188 -42.312 -25.5 1 92.31 5 ASP B N 1
ATOM 1506 C CA . ASP B 1 5 ? 11.617 -41.625 -24.266 1 92.31 5 ASP B CA 1
ATOM 1507 C C . ASP B 1 5 ? 10.547 -40.656 -23.766 1 92.31 5 ASP B C 1
ATOM 1509 O O . ASP B 1 5 ? 10.211 -39.688 -24.453 1 92.31 5 ASP B O 1
ATOM 1513 N N . PHE B 1 6 ? 9.969 -41.031 -22.672 1 96 6 PHE B N 1
ATOM 1514 C CA . PHE B 1 6 ? 8.992 -40.156 -22.031 1 96 6 PHE B CA 1
ATOM 1515 C C . PHE B 1 6 ? 9.633 -39.375 -20.891 1 96 6 PHE B C 1
ATOM 1517 O O . PHE B 1 6 ? 10.234 -39.969 -19.984 1 96 6 PHE B O 1
ATOM 1524 N N . SER B 1 7 ? 9.492 -38.094 -20.875 1 95.25 7 SER B N 1
ATOM 1525 C CA . SER B 1 7 ? 10.148 -37.219 -19.906 1 95.25 7 SER B CA 1
ATOM 1526 C C . SER B 1 7 ? 9.797 -37.625 -18.484 1 95.25 7 SER B C 1
ATOM 1528 O O . SER B 1 7 ? 10.672 -37.688 -17.625 1 95.25 7 SER B O 1
ATOM 1530 N N . PHE B 1 8 ? 8.508 -38 -18.203 1 96.81 8 PHE B N 1
ATOM 1531 C CA . PHE B 1 8 ? 8.062 -38.281 -16.844 1 96.81 8 PHE B CA 1
ATOM 1532 C C . PHE B 1 8 ? 8.406 -39.688 -16.438 1 96.81 8 PHE B C 1
ATOM 1534 O O . PHE B 1 8 ? 8.039 -40.125 -15.344 1 96.81 8 PHE B O 1
ATOM 1541 N N . ALA B 1 9 ? 9.133 -40.312 -17.281 1 96.56 9 ALA B N 1
ATOM 1542 C CA . ALA B 1 9 ? 9.688 -41.594 -16.875 1 96.56 9 ALA B CA 1
ATOM 1543 C C . ALA B 1 9 ? 10.984 -41.406 -16.094 1 96.56 9 ALA B C 1
ATOM 1545 O O . ALA B 1 9 ? 11.461 -42.344 -15.438 1 96.56 9 ALA B O 1
ATOM 1546 N N . HIS B 1 10 ? 11.539 -40.281 -16.266 1 96.94 10 HIS B N 1
ATOM 1547 C CA . HIS B 1 10 ? 12.789 -40 -15.57 1 96.94 10 HIS B CA 1
ATOM 1548 C C . HIS B 1 10 ? 12.531 -39.375 -14.195 1 96.94 10 HIS B C 1
ATOM 1550 O O . HIS B 1 10 ? 12.008 -38.281 -14.094 1 96.94 10 HIS B O 1
ATOM 1556 N N . GLU B 1 11 ? 13.07 -40.031 -13.188 1 96.44 11 GLU B N 1
ATOM 1557 C CA . GLU B 1 11 ? 12.82 -39.625 -11.805 1 96.44 11 GLU B CA 1
ATOM 1558 C C . GLU B 1 11 ? 13.359 -38.219 -11.516 1 96.44 11 GLU B C 1
ATOM 1560 O O . GLU B 1 11 ? 12.727 -37.469 -10.805 1 96.44 11 GLU B O 1
ATOM 1565 N N . ASP B 1 12 ? 14.516 -37.969 -12.062 1 96.69 12 ASP B N 1
ATOM 1566 C CA . ASP B 1 12 ? 15.133 -36.688 -11.797 1 96.69 12 ASP B CA 1
ATOM 1567 C C . ASP B 1 12 ? 14.289 -35.531 -12.359 1 96.69 12 ASP B C 1
ATOM 1569 O O . ASP B 1 12 ? 14.156 -34.5 -11.734 1 96.69 12 ASP B O 1
ATOM 1573 N N . VAL B 1 13 ? 13.719 -35.719 -13.539 1 96.56 13 VAL B N 1
ATOM 1574 C CA . VAL B 1 13 ? 12.852 -34.719 -14.156 1 96.56 13 VAL B CA 1
ATOM 1575 C C . VAL B 1 13 ? 11.586 -34.531 -13.32 1 96.56 13 VAL B C 1
ATOM 1577 O O . VAL B 1 13 ? 11.195 -33.406 -13.008 1 96.56 13 VAL B O 1
ATOM 1580 N N . VAL B 1 14 ? 10.984 -35.625 -12.891 1 97.75 14 VAL B N 1
ATOM 1581 C CA . VAL B 1 14 ? 9.758 -35.594 -12.102 1 97.75 14 VAL B CA 1
ATOM 1582 C C . VAL B 1 14 ? 10.023 -34.875 -10.773 1 97.75 14 VAL B C 1
ATOM 1584 O O . VAL B 1 14 ? 9.273 -33.969 -10.391 1 97.75 14 VAL B O 1
ATOM 1587 N N . GLN B 1 15 ? 11.07 -35.25 -10.141 1 97.75 15 GLN B N 1
ATOM 1588 C CA . GLN B 1 15 ? 11.391 -34.656 -8.836 1 97.75 15 GLN B CA 1
ATOM 1589 C C . GLN B 1 15 ? 11.633 -33.156 -8.961 1 97.75 15 GLN B C 1
ATOM 1591 O O . GLN B 1 15 ? 11.242 -32.406 -8.078 1 97.75 15 GLN B O 1
ATOM 1596 N N . LYS B 1 16 ? 12.344 -32.781 -9.961 1 97.31 16 LYS B N 1
ATOM 1597 C CA . LYS B 1 16 ? 12.578 -31.344 -10.18 1 97.31 16 LYS B CA 1
ATOM 1598 C C . LYS B 1 16 ? 11.258 -30.594 -10.344 1 97.31 16 LYS B C 1
ATOM 1600 O O . LYS B 1 16 ? 11.07 -29.531 -9.75 1 97.31 16 LYS B O 1
ATOM 1605 N N . ILE B 1 17 ? 10.344 -31.141 -11.133 1 96.81 17 ILE B N 1
ATOM 1606 C CA . ILE B 1 17 ? 9.062 -30.484 -11.375 1 96.81 17 ILE B CA 1
ATOM 1607 C C . ILE B 1 17 ? 8.266 -30.422 -10.078 1 96.81 17 ILE B C 1
ATOM 1609 O O . ILE B 1 17 ? 7.695 -29.375 -9.742 1 96.81 17 ILE B O 1
ATOM 1613 N N . VAL B 1 18 ? 8.227 -31.531 -9.383 1 97.38 18 VAL B N 1
ATOM 1614 C CA . VAL B 1 18 ? 7.504 -31.578 -8.117 1 97.38 18 VAL B CA 1
ATOM 1615 C C . VAL B 1 18 ? 8.07 -30.531 -7.16 1 97.38 18 VAL B C 1
ATOM 1617 O O . VAL B 1 18 ? 7.32 -29.797 -6.512 1 97.38 18 VAL B O 1
ATOM 1620 N N . HIS B 1 19 ? 9.367 -30.453 -7.133 1 96.94 19 HIS B N 1
ATOM 1621 C CA . HIS B 1 19 ? 10.031 -29.484 -6.273 1 96.94 19 HIS B CA 1
ATOM 1622 C C . HIS B 1 19 ? 9.695 -28.062 -6.695 1 96.94 19 HIS B C 1
ATOM 1624 O O . HIS B 1 19 ? 9.398 -27.219 -5.848 1 96.94 19 HIS B O 1
ATOM 1630 N N . ASP B 1 20 ? 9.742 -27.797 -7.938 1 94.75 20 ASP B N 1
ATOM 1631 C CA . ASP B 1 20 ? 9.477 -26.453 -8.453 1 94.75 20 ASP B CA 1
ATOM 1632 C C . ASP B 1 20 ? 8.031 -26.047 -8.203 1 94.75 20 ASP B C 1
ATOM 1634 O O . ASP B 1 20 ? 7.754 -24.906 -7.859 1 94.75 20 ASP B O 1
ATOM 1638 N N . VAL B 1 21 ? 7.125 -26.984 -8.367 1 95 21 VAL B N 1
ATOM 1639 C CA . VAL B 1 21 ? 5.719 -26.703 -8.102 1 95 21 VAL B CA 1
ATOM 1640 C C . VAL B 1 21 ? 5.527 -26.375 -6.621 1 95 21 VAL B C 1
ATOM 1642 O O . VAL B 1 21 ? 4.816 -25.438 -6.266 1 95 21 VAL B O 1
ATOM 1645 N N . LYS B 1 22 ? 6.133 -27.109 -5.758 1 94.94 22 LYS B N 1
ATOM 1646 C CA . LYS B 1 22 ? 6.047 -26.859 -4.32 1 94.94 22 LYS B CA 1
ATOM 1647 C C . LYS B 1 22 ? 6.617 -25.5 -3.961 1 94.94 22 LYS B C 1
ATOM 1649 O O . LYS B 1 22 ? 6.031 -24.766 -3.166 1 94.94 22 LYS B O 1
ATOM 1654 N N . ARG B 1 23 ? 7.758 -25.234 -4.504 1 93.19 23 ARG B N 1
ATOM 1655 C CA . ARG B 1 23 ? 8.383 -23.938 -4.258 1 93.19 23 ARG B CA 1
ATOM 1656 C C . ARG B 1 23 ? 7.461 -22.797 -4.684 1 93.19 23 ARG B C 1
ATOM 1658 O O . ARG B 1 23 ? 7.316 -21.812 -3.965 1 93.19 23 ARG B O 1
ATOM 1665 N N . LEU B 1 24 ? 6.875 -22.953 -5.828 1 92.56 24 LEU B N 1
ATOM 1666 C CA . LEU B 1 24 ? 5.949 -21.938 -6.328 1 92.56 24 LEU B CA 1
ATOM 1667 C C . LEU B 1 24 ? 4.746 -21.797 -5.402 1 92.56 24 LEU B C 1
ATOM 1669 O O . LEU B 1 24 ? 4.273 -20.688 -5.152 1 92.56 24 LEU B O 1
ATOM 1673 N N . SER B 1 25 ? 4.258 -22.875 -4.934 1 93.44 25 SER B N 1
ATOM 1674 C CA . SER B 1 25 ? 3.16 -22.875 -3.975 1 93.44 25 SER B CA 1
ATOM 1675 C C . SER B 1 25 ? 3.533 -22.109 -2.709 1 93.44 25 SER B C 1
ATOM 1677 O O . SER B 1 25 ? 2.791 -21.234 -2.262 1 93.44 25 SER B O 1
ATOM 1679 N N . ASP B 1 26 ? 4.672 -22.406 -2.15 1 93.62 26 ASP B N 1
ATOM 1680 C CA . ASP B 1 26 ? 5.145 -21.75 -0.936 1 93.62 26 ASP B CA 1
ATOM 1681 C C . ASP B 1 26 ? 5.324 -20.25 -1.155 1 93.62 26 ASP B C 1
ATOM 1683 O O . ASP B 1 26 ? 4.98 -19.438 -0.288 1 93.62 26 ASP B O 1
ATOM 1687 N N . GLU B 1 27 ? 5.848 -19.969 -2.273 1 92.44 27 GLU B N 1
ATOM 1688 C CA . GLU B 1 27 ? 6.047 -18.562 -2.609 1 92.44 27 GLU B CA 1
ATOM 1689 C C . GLU B 1 27 ? 4.715 -17.828 -2.732 1 92.44 27 GLU B C 1
ATOM 1691 O O . GLU B 1 27 ? 4.578 -16.688 -2.27 1 92.44 27 GLU B O 1
ATOM 1696 N N . SER B 1 28 ? 3.779 -18.438 -3.393 1 92.31 28 SER B N 1
ATOM 1697 C CA . SER B 1 28 ? 2.451 -17.844 -3.535 1 92.31 28 SER B CA 1
ATOM 1698 C C . SER B 1 28 ? 1.804 -17.609 -2.174 1 92.31 28 SER B C 1
ATOM 1700 O O . SER B 1 28 ? 1.198 -16.562 -1.943 1 92.31 28 SER B O 1
ATOM 1702 N N . LEU B 1 29 ? 1.957 -18.578 -1.285 1 94 29 LEU B N 1
ATOM 1703 C CA . LEU B 1 29 ? 1.396 -18.453 0.056 1 94 29 LEU B CA 1
ATOM 1704 C C . LEU B 1 29 ? 2.076 -17.328 0.83 1 94 29 LEU B C 1
ATOM 1706 O O . LEU B 1 29 ? 1.409 -16.547 1.52 1 94 29 LEU B O 1
ATOM 1710 N N . ALA B 1 30 ? 3.363 -17.266 0.752 1 94.19 30 ALA B N 1
ATOM 1711 C CA . ALA B 1 30 ? 4.121 -16.219 1.424 1 94.19 30 ALA B CA 1
ATOM 1712 C C . ALA B 1 30 ? 3.729 -14.836 0.899 1 94.19 30 ALA B C 1
ATOM 1714 O O . ALA B 1 30 ? 3.568 -13.891 1.676 1 94.19 30 ALA B O 1
ATOM 1715 N N . ALA B 1 31 ? 3.605 -14.742 -0.418 1 94.25 31 ALA B N 1
ATOM 1716 C CA . ALA B 1 31 ? 3.197 -13.484 -1.032 1 94.25 31 ALA B CA 1
ATOM 1717 C C . ALA B 1 31 ? 1.794 -13.086 -0.586 1 94.25 31 ALA B C 1
ATOM 1719 O O . ALA B 1 31 ? 1.54 -11.914 -0.288 1 94.25 31 ALA B O 1
ATOM 1720 N N . ASP B 1 32 ? 0.889 -14.016 -0.594 1 94.25 32 ASP B N 1
ATOM 1721 C CA . ASP B 1 32 ? -0.477 -13.766 -0.143 1 94.25 32 ASP B CA 1
ATOM 1722 C C . ASP B 1 32 ? -0.492 -13.227 1.285 1 94.25 32 ASP B C 1
ATOM 1724 O O . ASP B 1 32 ? -1.146 -12.219 1.565 1 94.25 32 ASP B O 1
ATOM 1728 N N . LYS B 1 33 ? 0.252 -13.852 2.217 1 95.94 33 LYS B N 1
ATOM 1729 C CA . LYS B 1 33 ? 0.35 -13.406 3.602 1 95.94 33 LYS B CA 1
ATOM 1730 C C . LYS B 1 33 ? 0.95 -12 3.682 1 95.94 33 LYS B C 1
ATOM 1732 O O . LYS B 1 33 ? 0.49 -11.172 4.465 1 95.94 33 LYS B O 1
ATOM 1737 N N . GLY B 1 34 ? 2.004 -11.836 2.879 1 96.62 34 GLY B N 1
ATOM 1738 C CA . GLY B 1 34 ? 2.621 -10.516 2.855 1 96.62 34 GLY B CA 1
ATOM 1739 C C . GLY B 1 34 ? 1.663 -9.414 2.438 1 96.62 34 GLY B C 1
ATOM 1740 O O . GLY B 1 34 ? 1.61 -8.359 3.07 1 96.62 34 GLY B O 1
ATOM 1741 N N . VAL B 1 35 ? 0.921 -9.633 1.384 1 96.62 35 VAL B N 1
ATOM 1742 C CA . VAL B 1 35 ? -0.059 -8.664 0.904 1 96.62 35 VAL B CA 1
ATOM 1743 C C . VAL B 1 35 ? -1.116 -8.422 1.979 1 96.62 35 VAL B C 1
ATOM 1745 O O . VAL B 1 35 ? -1.495 -7.277 2.24 1 96.62 35 VAL B O 1
ATOM 1748 N N . HIS B 1 36 ? -1.599 -9.461 2.613 1 96.81 36 HIS B N 1
ATOM 1749 C CA . HIS B 1 36 ? -2.588 -9.352 3.682 1 96.81 36 HIS B CA 1
ATOM 1750 C C . HIS B 1 36 ? -2.059 -8.508 4.836 1 96.81 36 HIS B C 1
ATOM 1752 O O . HIS B 1 36 ? -2.777 -7.656 5.371 1 96.81 36 HIS B O 1
ATOM 1758 N N . ASP B 1 37 ? -0.806 -8.719 5.262 1 97.44 37 ASP B N 1
ATOM 1759 C CA . ASP B 1 37 ? -0.199 -7.973 6.355 1 97.44 37 ASP B CA 1
ATOM 1760 C C . ASP B 1 37 ? -0.098 -6.488 6.016 1 97.44 37 ASP B C 1
ATOM 1762 O O . ASP B 1 37 ? -0.38 -5.633 6.859 1 97.44 37 ASP B O 1
ATOM 1766 N N . ILE B 1 38 ? 0.295 -6.238 4.824 1 97.56 38 ILE B N 1
ATOM 1767 C CA . ILE B 1 38 ? 0.424 -4.855 4.375 1 97.56 38 ILE B CA 1
ATOM 1768 C C . ILE B 1 38 ? -0.954 -4.199 4.324 1 97.56 38 ILE B C 1
ATOM 1770 O O . ILE B 1 38 ? -1.114 -3.043 4.723 1 97.56 38 ILE B O 1
ATOM 1774 N N . GLN B 1 39 ? -1.926 -4.887 3.83 1 97.62 39 GLN B N 1
ATOM 1775 C CA . GLN B 1 39 ? -3.307 -4.41 3.809 1 97.62 39 GLN B CA 1
ATOM 1776 C C . GLN B 1 39 ? -3.789 -4.07 5.215 1 97.62 39 GLN B C 1
ATOM 1778 O O . GLN B 1 39 ? -4.355 -2.996 5.438 1 97.62 39 GLN B O 1
ATOM 1783 N N . HIS B 1 40 ? -3.553 -4.969 6.121 1 97.88 40 HIS B N 1
ATOM 1784 C CA . HIS B 1 40 ? -3.959 -4.762 7.508 1 97.88 40 HIS B CA 1
ATOM 1785 C C . HIS B 1 40 ? -3.248 -3.557 8.117 1 97.88 40 HIS B C 1
ATOM 1787 O O . HIS B 1 40 ? -3.873 -2.74 8.797 1 97.88 40 HIS B O 1
ATOM 1793 N N . ALA B 1 41 ? -1.958 -3.463 7.906 1 97.44 41 ALA B N 1
ATOM 1794 C CA . ALA B 1 41 ? -1.181 -2.338 8.414 1 97.44 41 ALA B CA 1
ATOM 1795 C C . ALA B 1 41 ? -1.706 -1.014 7.867 1 97.44 41 ALA B C 1
ATOM 1797 O O . ALA B 1 41 ? -1.841 -0.037 8.609 1 97.44 41 ALA B O 1
ATOM 1798 N N . ALA B 1 42 ? -2.006 -1.002 6.586 1 97.56 42 ALA B N 1
ATOM 1799 C CA . ALA B 1 42 ? -2.525 0.203 5.945 1 97.56 42 ALA B CA 1
ATOM 1800 C C . ALA B 1 42 ? -3.873 0.601 6.539 1 97.56 42 ALA B C 1
ATOM 1802 O O . ALA B 1 42 ? -4.109 1.777 6.824 1 97.56 42 ALA B O 1
ATOM 1803 N N . ARG B 1 43 ? -4.746 -0.357 6.727 1 96.75 43 ARG B N 1
ATOM 1804 C CA . ARG B 1 43 ? -6.059 -0.087 7.305 1 96.75 43 ARG B CA 1
ATOM 1805 C C . ARG B 1 43 ? -5.934 0.445 8.727 1 96.75 43 ARG B C 1
ATOM 1807 O O . ARG B 1 43 ? -6.59 1.424 9.086 1 96.75 43 ARG B O 1
ATOM 1814 N N . LYS B 1 44 ? -5.102 -0.24 9.547 1 97.31 44 LYS B N 1
ATOM 1815 C CA . LYS B 1 44 ? -4.918 0.165 10.938 1 97.31 44 LYS B CA 1
ATOM 1816 C C . LYS B 1 44 ? -4.367 1.586 11.023 1 97.31 44 LYS B C 1
ATOM 1818 O O . LYS B 1 44 ? -4.828 2.383 11.844 1 97.31 44 LYS B O 1
ATOM 1823 N N . LEU B 1 45 ? -3.354 1.883 10.195 1 96.75 45 LEU B N 1
ATOM 1824 C CA . LEU B 1 45 ? -2.773 3.221 10.164 1 96.75 45 LEU B CA 1
ATOM 1825 C C . LEU B 1 45 ? -3.828 4.262 9.805 1 96.75 45 LEU B C 1
ATOM 1827 O O . LEU B 1 45 ? -3.924 5.305 10.453 1 96.75 45 LEU B O 1
ATOM 1831 N N . THR B 1 46 ? -4.594 3.979 8.773 1 94.38 46 THR B N 1
ATOM 1832 C CA . THR B 1 46 ? -5.637 4.883 8.305 1 94.38 46 THR B CA 1
ATOM 1833 C C . THR B 1 46 ? -6.688 5.105 9.391 1 94.38 46 THR B C 1
ATOM 1835 O O . THR B 1 46 ? -7.039 6.246 9.695 1 94.38 46 THR B O 1
ATOM 1838 N N . GLU B 1 47 ? -7.188 4.02 9.992 1 94.62 47 GLU B N 1
ATOM 1839 C CA . GLU B 1 47 ? -8.227 4.113 11.016 1 94.62 47 GLU B CA 1
ATOM 1840 C C . GLU B 1 47 ? -7.766 4.953 12.203 1 94.62 47 GLU B C 1
ATOM 1842 O O . GLU B 1 47 ? -8.547 5.723 12.766 1 94.62 47 GLU B O 1
ATOM 1847 N N . LYS B 1 48 ? -6.52 4.777 12.531 1 94.56 48 LYS B N 1
ATOM 1848 C CA . LYS B 1 48 ? -5.98 5.438 13.711 1 94.56 48 LYS B CA 1
ATOM 1849 C C . LYS B 1 48 ? -5.852 6.941 13.492 1 94.56 48 LYS B C 1
ATOM 1851 O O . LYS B 1 48 ? -6.027 7.73 14.422 1 94.56 48 LYS B O 1
ATOM 1856 N N . HIS B 1 49 ? -5.59 7.43 12.289 1 91.81 49 HIS B N 1
ATOM 1857 C CA . HIS B 1 49 ? -5.184 8.82 12.109 1 91.81 49 HIS B CA 1
ATOM 1858 C C . HIS B 1 49 ? -6.07 9.523 11.094 1 91.81 49 HIS B C 1
ATOM 1860 O O . HIS B 1 49 ? -5.855 10.703 10.789 1 91.81 49 HIS B O 1
ATOM 1866 N N . ILE B 1 50 ? -7.137 8.914 10.555 1 87.44 50 ILE B N 1
ATOM 1867 C CA . ILE B 1 50 ? -7.898 9.414 9.414 1 87.44 50 ILE B CA 1
ATOM 1868 C C . ILE B 1 50 ? -8.602 10.719 9.781 1 87.44 50 ILE B C 1
ATOM 1870 O O . ILE B 1 50 ? -8.82 11.578 8.93 1 87.44 50 ILE B O 1
ATOM 1874 N N . ASN B 1 51 ? -8.945 10.93 11 1 85 51 ASN B N 1
ATOM 1875 C CA . ASN B 1 51 ? -9.672 12.133 11.391 1 85 51 ASN B CA 1
ATOM 1876 C C . ASN B 1 51 ? -8.828 13.391 11.188 1 85 51 ASN B C 1
ATOM 1878 O O . ASN B 1 51 ? -9.344 14.422 10.75 1 85 51 ASN B O 1
ATOM 1882 N N . ASN B 1 52 ? -7.547 13.312 11.391 1 86.25 52 ASN B N 1
ATOM 1883 C CA . ASN B 1 52 ? -6.66 14.469 11.266 1 86.25 52 ASN B CA 1
ATOM 1884 C C . ASN B 1 52 ? -5.859 14.422 9.969 1 86.25 52 ASN B C 1
ATOM 1886 O O . ASN B 1 52 ? -5.375 15.453 9.492 1 86.25 52 ASN B O 1
ATOM 1890 N N . ILE B 1 53 ? -5.734 13.203 9.445 1 88.88 53 ILE B N 1
ATOM 1891 C CA . ILE B 1 53 ? -4.941 13.055 8.227 1 88.88 53 ILE B CA 1
ATOM 1892 C C . ILE B 1 53 ? -5.727 12.25 7.195 1 88.88 53 ILE B C 1
ATOM 1894 O O . ILE B 1 53 ? -5.457 11.062 6.988 1 88.88 53 ILE B O 1
ATOM 1898 N N . THR B 1 54 ? -6.578 12.883 6.441 1 84.69 54 THR B N 1
ATOM 1899 C CA . THR B 1 54 ? -7.535 12.25 5.539 1 84.69 54 THR B CA 1
ATOM 1900 C C . THR B 1 54 ? -6.824 11.633 4.34 1 84.69 54 THR B C 1
ATOM 1902 O O . THR B 1 54 ? -7.328 10.688 3.729 1 84.69 54 THR B O 1
ATOM 1905 N N . ALA B 1 55 ? -5.691 12.188 4.059 1 84.94 55 ALA B N 1
ATOM 1906 C CA . ALA B 1 55 ? -4.926 11.703 2.914 1 84.94 55 ALA B CA 1
ATOM 1907 C C . ALA B 1 55 ? -4.613 10.211 3.057 1 84.94 55 ALA B C 1
ATOM 1909 O O . ALA B 1 55 ? -4.457 9.508 2.059 1 84.94 55 ALA B O 1
ATOM 1910 N N . LEU B 1 56 ? -4.59 9.695 4.34 1 92.12 56 LEU B N 1
ATOM 1911 C CA . LEU B 1 56 ? -4.227 8.305 4.598 1 92.12 56 LEU B CA 1
ATOM 1912 C C . LEU B 1 56 ? -5.273 7.355 4.027 1 92.12 56 LEU B C 1
ATOM 1914 O O . LEU B 1 56 ? -5 6.172 3.83 1 92.12 56 LEU B O 1
ATOM 1918 N N . ALA B 1 57 ? -6.52 7.836 3.799 1 89.88 57 ALA B N 1
ATOM 1919 C CA . ALA B 1 57 ? -7.562 7.004 3.203 1 89.88 57 ALA B CA 1
ATOM 1920 C C . ALA B 1 57 ? -7.117 6.445 1.854 1 89.88 57 ALA B C 1
ATOM 1922 O O . ALA B 1 57 ? -7.434 5.305 1.512 1 89.88 57 ALA B O 1
ATOM 1923 N N . GLY B 1 58 ? -6.363 7.254 1.167 1 92.06 58 GLY B N 1
ATOM 1924 C CA . GLY B 1 58 ? -5.879 6.809 -0.131 1 92.06 58 GLY B CA 1
ATOM 1925 C C . GLY B 1 58 ? -4.957 5.605 -0.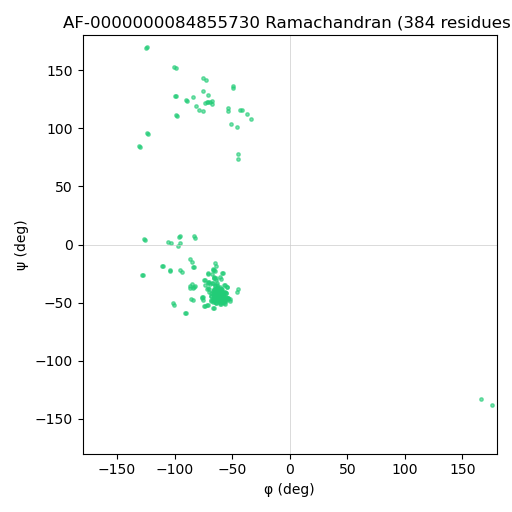047 1 92.06 58 GLY B C 1
ATOM 1926 O O . GLY B 1 58 ? -4.902 4.797 -0.974 1 92.06 58 GLY B O 1
ATOM 1927 N N . LEU B 1 59 ? -4.215 5.477 1.059 1 95.25 59 LEU B N 1
ATOM 1928 C CA . LEU B 1 59 ? -3.309 4.348 1.244 1 95.25 59 LEU B CA 1
ATOM 1929 C C . LEU B 1 59 ? -4.086 3.039 1.354 1 95.25 59 LEU B C 1
ATOM 1931 O O . LEU B 1 59 ? -3.816 2.088 0.615 1 95.25 59 LEU B O 1
ATOM 1935 N N . SER B 1 60 ? -5.055 2.973 2.287 1 95.25 60 SER B N 1
ATOM 1936 C CA . SER B 1 60 ? -5.832 1.757 2.506 1 95.25 60 SER B CA 1
ATOM 1937 C C . SER B 1 60 ? -6.625 1.376 1.26 1 95.25 60 SER B C 1
ATOM 1939 O O . SER B 1 60 ? -6.676 0.204 0.882 1 95.25 60 SER B O 1
ATOM 1941 N N . VAL B 1 61 ? -7.191 2.377 0.553 1 94.5 61 VAL B N 1
ATOM 1942 C CA . VAL B 1 61 ? -7.969 2.123 -0.655 1 94.5 61 VAL B CA 1
ATOM 1943 C C . VAL B 1 61 ? -7.066 1.543 -1.74 1 94.5 61 VAL B C 1
ATOM 1945 O O . VAL B 1 61 ? -7.438 0.58 -2.416 1 94.5 61 VAL B O 1
ATOM 1948 N N . GLY B 1 62 ? -5.902 2.166 -1.89 1 94.88 62 GLY B N 1
ATOM 1949 C CA . GLY B 1 62 ? -4.957 1.677 -2.879 1 94.88 62 GLY B CA 1
ATOM 1950 C C . GLY B 1 62 ? -4.504 0.253 -2.621 1 94.88 62 GLY B C 1
ATOM 1951 O O . GLY B 1 62 ? -4.504 -0.58 -3.529 1 94.88 62 GLY B O 1
ATOM 1952 N N . VAL B 1 63 ? -4.168 -0.055 -1.384 1 97.12 63 VAL B N 1
ATOM 1953 C CA . VAL B 1 63 ? -3.676 -1.382 -1.031 1 97.12 63 VAL B CA 1
ATOM 1954 C C . VAL B 1 63 ? -4.812 -2.398 -1.131 1 97.12 63 VAL B C 1
ATOM 1956 O O . VAL B 1 63 ? -4.605 -3.525 -1.587 1 97.12 63 VAL B O 1
ATOM 1959 N N . ASP B 1 64 ? -6.023 -2.002 -0.735 1 96.31 64 ASP B N 1
ATOM 1960 C CA . ASP B 1 64 ? -7.184 -2.873 -0.869 1 96.31 64 ASP B CA 1
ATOM 1961 C C . ASP B 1 64 ? -7.434 -3.236 -2.332 1 96.31 64 ASP B C 1
ATOM 1963 O O . ASP B 1 64 ? -7.723 -4.391 -2.65 1 96.31 64 ASP B O 1
ATOM 1967 N N . GLY B 1 65 ? -7.371 -2.232 -3.176 1 95.75 65 GLY B N 1
ATOM 1968 C CA . GLY B 1 65 ? -7.543 -2.486 -4.598 1 95.75 65 GLY B CA 1
ATOM 1969 C C . GLY B 1 65 ? -6.523 -3.459 -5.156 1 95.75 65 GLY B C 1
ATOM 1970 O O . GLY B 1 65 ? -6.875 -4.379 -5.898 1 95.75 65 GLY B O 1
ATOM 1971 N N . PHE B 1 66 ? -5.312 -3.328 -4.746 1 96.62 66 PHE B N 1
ATOM 1972 C CA . PHE B 1 66 ? -4.27 -4.246 -5.184 1 96.62 66 PHE B CA 1
ATOM 1973 C C . PHE B 1 66 ? -4.535 -5.656 -4.672 1 96.62 66 PHE B C 1
ATOM 1975 O O . PHE B 1 66 ? -4.441 -6.625 -5.426 1 96.62 66 PHE B O 1
ATOM 1982 N N . ALA B 1 67 ? -4.812 -5.758 -3.375 1 95.5 67 ALA B N 1
ATOM 1983 C CA . ALA B 1 67 ? -5.043 -7.059 -2.754 1 95.5 67 ALA B CA 1
ATOM 1984 C C . ALA B 1 67 ? -6.141 -7.828 -3.48 1 95.5 67 ALA B C 1
ATOM 1986 O O . ALA B 1 67 ? -6.027 -9.039 -3.693 1 95.5 67 ALA B O 1
ATOM 1987 N N . LYS B 1 68 ? -7.176 -7.176 -3.959 1 94.31 68 LYS B N 1
ATOM 1988 C CA . LYS B 1 68 ? -8.273 -7.809 -4.68 1 94.31 68 LYS B CA 1
ATOM 1989 C C . LYS B 1 68 ? -7.801 -8.391 -6.008 1 94.31 68 LYS B C 1
ATOM 1991 O O . LYS B 1 68 ? -8.086 -9.547 -6.324 1 94.31 68 LYS B O 1
ATOM 1996 N N . THR B 1 69 ? -7.078 -7.566 -6.734 1 92.5 69 THR B N 1
ATOM 1997 C CA . THR B 1 69 ? -6.555 -8.016 -8.023 1 92.5 69 THR B CA 1
ATOM 1998 C C . THR B 1 69 ? -5.562 -9.156 -7.836 1 92.5 69 THR B C 1
ATOM 2000 O O . THR B 1 69 ? -5.551 -10.109 -8.617 1 92.5 69 THR B O 1
ATOM 2003 N N . PHE B 1 70 ? -4.77 -9.062 -6.812 1 93.31 70 PHE B N 1
ATOM 2004 C CA . PHE B 1 70 ? -3.783 -10.094 -6.508 1 93.31 70 PHE B CA 1
ATOM 2005 C C . PHE B 1 70 ? -4.469 -11.414 -6.184 1 93.31 70 PHE B C 1
ATOM 2007 O O . PHE B 1 70 ? -4.059 -12.469 -6.676 1 93.31 70 PHE B O 1
ATOM 2014 N N . ASN B 1 71 ? -5.516 -11.312 -5.426 1 92 71 ASN B N 1
ATOM 2015 C CA . ASN B 1 71 ? -6.277 -12.508 -5.074 1 92 71 ASN B CA 1
ATOM 2016 C C . ASN B 1 71 ? -6.891 -13.172 -6.305 1 92 71 ASN B C 1
ATOM 2018 O O . ASN B 1 71 ? -6.938 -14.398 -6.395 1 92 71 ASN B O 1
ATOM 2022 N N . GLU B 1 72 ? -7.332 -12.383 -7.207 1 90.56 72 GLU B N 1
ATOM 2023 C CA . GLU B 1 72 ? -7.863 -12.93 -8.453 1 90.56 72 GLU B CA 1
ATOM 2024 C C . GLU B 1 72 ? -6.785 -13.68 -9.234 1 90.56 72 GLU B C 1
ATOM 2026 O O . GLU B 1 72 ? -7.047 -14.75 -9.789 1 90.56 72 GLU B O 1
ATOM 2031 N N . SER B 1 73 ? -5.602 -13.125 -9.266 1 88.94 73 SER B N 1
ATOM 2032 C CA . SER B 1 73 ? -4.484 -13.773 -9.938 1 88.94 73 SER B CA 1
ATOM 2033 C C . SER B 1 73 ? -4.137 -15.102 -9.281 1 88.94 73 SER B C 1
ATOM 2035 O O . SER B 1 73 ? -3.834 -16.078 -9.969 1 88.94 73 SER B O 1
ATOM 2037 N N . LEU B 1 74 ? -4.137 -15.148 -7.984 1 91.38 74 LEU B N 1
ATOM 2038 C CA . LEU B 1 74 ? -3.869 -16.375 -7.254 1 91.38 74 LEU B CA 1
ATOM 2039 C C . LEU B 1 74 ? -4.914 -17.438 -7.578 1 91.38 74 LEU B C 1
ATOM 2041 O O . LEU B 1 74 ? -4.578 -18.609 -7.781 1 91.38 74 LEU B O 1
ATOM 2045 N N . LYS B 1 75 ? -6.129 -17 -7.645 1 90.94 75 LYS B N 1
ATOM 2046 C CA . LYS B 1 75 ? -7.211 -17.922 -7.98 1 90.94 75 LYS B CA 1
ATOM 2047 C C . LYS B 1 75 ? -7.043 -18.484 -9.391 1 90.94 75 LYS B C 1
ATOM 2049 O O . LYS B 1 75 ? -7.285 -19.672 -9.625 1 90.94 75 LYS B O 1
ATOM 2054 N N . GLU B 1 76 ? -6.645 -17.656 -10.289 1 89.75 76 GLU B N 1
ATOM 2055 C CA . GLU B 1 76 ? -6.41 -18.109 -11.656 1 89.75 76 GLU B CA 1
ATOM 2056 C C . GLU B 1 76 ? -5.293 -19.141 -11.719 1 89.75 76 GLU B C 1
ATOM 2058 O O . GLU B 1 76 ? -5.398 -20.125 -12.445 1 89.75 76 GLU B O 1
ATOM 2063 N N . ALA B 1 77 ? -4.242 -18.891 -10.977 1 90.19 77 ALA B N 1
ATOM 2064 C CA . ALA B 1 77 ? -3.152 -19.859 -10.906 1 90.19 77 ALA B CA 1
ATOM 2065 C C . ALA B 1 77 ? -3.635 -21.188 -10.336 1 90.19 77 ALA B C 1
ATOM 2067 O O . ALA B 1 77 ? -3.291 -22.25 -10.844 1 90.19 77 ALA B O 1
ATOM 2068 N N . ARG B 1 78 ? -4.398 -21.109 -9.289 1 92.12 78 ARG B N 1
ATOM 2069 C CA . ARG B 1 78 ? -4.992 -22.297 -8.688 1 92.12 78 ARG B CA 1
ATOM 2070 C C . ARG B 1 78 ? -5.832 -23.062 -9.711 1 92.12 78 ARG B C 1
ATOM 2072 O O . ARG B 1 78 ? -5.73 -24.297 -9.812 1 92.12 78 ARG B O 1
ATOM 2079 N N . ASN B 1 79 ? -6.656 -22.375 -10.438 1 91.19 79 ASN B N 1
ATOM 2080 C CA . ASN B 1 79 ? -7.504 -22.984 -11.453 1 91.19 79 ASN B CA 1
ATOM 2081 C C . ASN B 1 79 ? -6.676 -23.656 -12.539 1 91.19 79 ASN B C 1
ATOM 2083 O O . ASN B 1 79 ? -7.027 -24.734 -13.023 1 91.19 79 ASN B O 1
ATOM 2087 N N . SER B 1 80 ? -5.645 -22.984 -12.891 1 90.88 80 SER B N 1
ATOM 2088 C CA . SER B 1 80 ? -4.758 -23.547 -13.898 1 90.88 80 SER B CA 1
ATOM 2089 C C . SER B 1 80 ? -4.137 -24.859 -13.414 1 90.88 80 SER B C 1
ATOM 2091 O O . SER B 1 80 ? -4.031 -25.828 -14.18 1 90.88 80 SER B O 1
ATOM 2093 N N . ALA B 1 81 ? -3.701 -24.828 -12.172 1 92.62 81 ALA B N 1
ATOM 2094 C CA . ALA B 1 81 ? -3.166 -26.062 -11.594 1 92.62 81 ALA B CA 1
ATOM 2095 C C . ALA B 1 81 ? -4.215 -27.172 -11.586 1 92.62 81 ALA B C 1
ATOM 2097 O O . ALA B 1 81 ? -3.926 -28.312 -11.953 1 92.62 81 ALA B O 1
ATOM 2098 N N . SER B 1 82 ? -5.457 -26.875 -11.211 1 93.44 82 SER B N 1
ATOM 2099 C CA . SER B 1 82 ? -6.555 -27.828 -11.188 1 93.44 82 SER B CA 1
ATOM 2100 C C . SER B 1 82 ? -6.836 -28.391 -12.578 1 93.44 82 SER B C 1
ATOM 2102 O O . SER B 1 82 ? -7.066 -29.594 -12.734 1 93.44 82 SER B O 1
ATOM 2104 N N . LEU B 1 83 ? -6.84 -27.5 -13.492 1 92.5 83 LEU B N 1
ATOM 2105 C CA . LEU B 1 83 ? -7.035 -27.922 -14.867 1 92.5 83 LEU B CA 1
ATOM 2106 C C . LEU B 1 83 ? -5.922 -28.875 -15.305 1 92.5 83 LEU B C 1
ATOM 2108 O O . LEU B 1 83 ? -6.18 -29.859 -16 1 92.5 83 LEU B O 1
ATOM 2112 N N . GLY B 1 84 ? -4.676 -28.5 -14.906 1 92.5 84 GLY B N 1
ATOM 2113 C CA . GLY B 1 84 ? -3.562 -29.391 -15.18 1 92.5 84 GLY B CA 1
ATOM 2114 C C . GLY B 1 84 ? -3.768 -30.797 -14.625 1 92.5 84 GLY B C 1
ATOM 2115 O O . GLY B 1 84 ? -3.482 -31.781 -15.305 1 92.5 84 GLY B O 1
ATOM 2116 N N . VAL B 1 85 ? -4.301 -30.891 -13.422 1 95.31 85 VAL B N 1
ATOM 2117 C CA . VAL B 1 85 ? -4.586 -32.188 -12.789 1 95.31 85 VAL B CA 1
ATOM 2118 C C . VAL B 1 85 ? -5.582 -32.969 -13.641 1 95.31 85 VAL B C 1
ATOM 2120 O O . VAL B 1 85 ? -5.352 -34.125 -13.961 1 95.31 85 VAL B O 1
ATOM 2123 N N . THR B 1 86 ? -6.648 -32.312 -14.031 1 95.25 86 THR B N 1
ATOM 2124 C CA . THR B 1 86 ? -7.707 -32.969 -14.805 1 95.25 86 THR B CA 1
ATOM 2125 C C . THR B 1 86 ? -7.18 -33.438 -16.156 1 95.25 86 THR B C 1
ATOM 2127 O O . THR B 1 86 ? -7.395 -34.594 -16.547 1 95.25 86 THR B O 1
ATOM 2130 N N . ASN B 1 87 ? -6.473 -32.594 -16.828 1 94.06 87 ASN B N 1
ATOM 2131 C CA . ASN B 1 87 ? -5.961 -32.906 -18.156 1 94.06 87 ASN B CA 1
ATOM 2132 C C . ASN B 1 87 ? -4.98 -34.062 -18.109 1 94.06 87 ASN B C 1
ATOM 2134 O O . ASN B 1 87 ? -5.02 -34.938 -18.969 1 94.06 87 ASN B O 1
ATOM 2138 N N . ASN B 1 88 ? -4.109 -34.062 -17.125 1 95.94 88 ASN B N 1
ATOM 2139 C CA . ASN B 1 88 ? -3.156 -35.156 -16.969 1 95.94 88 ASN B CA 1
ATOM 2140 C C . ASN B 1 88 ? -3.859 -36.469 -16.672 1 95.94 88 ASN B C 1
ATOM 2142 O O . ASN B 1 88 ? -3.498 -37.5 -17.219 1 95.94 88 ASN B O 1
ATOM 2146 N N . LYS B 1 89 ? -4.828 -36.406 -15.789 1 96.69 89 LYS B N 1
ATOM 2147 C CA . LYS B 1 89 ? -5.59 -37.594 -15.453 1 96.69 89 LYS B CA 1
ATOM 2148 C C . LYS B 1 89 ? -6.316 -38.156 -16.672 1 96.69 89 LYS B C 1
ATOM 2150 O O . LYS B 1 89 ? -6.262 -39.344 -16.938 1 96.69 89 LYS B O 1
ATOM 2155 N N . ASP B 1 90 ? -6.977 -37.312 -17.406 1 95.81 90 ASP B N 1
ATOM 2156 C CA . ASP B 1 90 ? -7.691 -37.719 -18.609 1 95.81 90 ASP B CA 1
ATOM 2157 C C . ASP B 1 90 ? -6.734 -38.344 -19.625 1 95.81 90 ASP B C 1
ATOM 2159 O O . ASP B 1 90 ? -7.047 -39.375 -20.234 1 95.81 90 ASP B O 1
ATOM 2163 N N . PHE B 1 91 ? -5.598 -37.75 -19.781 1 96.75 91 PHE B N 1
ATOM 2164 C CA . PHE B 1 91 ? -4.609 -38.25 -20.734 1 96.75 91 PHE B CA 1
ATOM 2165 C C . PHE B 1 91 ? -4.164 -39.656 -20.344 1 96.75 91 PHE B C 1
ATOM 2167 O O . PHE B 1 91 ? -4.152 -40.562 -21.172 1 96.75 91 PHE B O 1
ATOM 2174 N N . VAL B 1 92 ? -3.859 -39.844 -19.062 1 97.25 92 VAL B N 1
ATOM 2175 C CA . VAL B 1 92 ? -3.299 -41.125 -18.609 1 97.25 92 VAL B CA 1
ATOM 2176 C C . VAL B 1 92 ? -4.398 -42.188 -18.562 1 97.25 92 VAL B C 1
ATOM 2178 O O . VAL B 1 92 ? -4.266 -43.25 -19.141 1 97.25 92 VAL B O 1
ATOM 2181 N N . GLU B 1 93 ? -5.535 -41.906 -17.984 1 96.12 93 GLU B N 1
ATOM 2182 C CA . GLU B 1 93 ? -6.555 -42.906 -17.703 1 96.12 93 GLU B CA 1
ATOM 2183 C C . GLU B 1 93 ? -7.445 -43.156 -18.906 1 96.12 93 GLU B C 1
ATOM 2185 O O . GLU B 1 93 ? -7.68 -44.281 -19.297 1 96.12 93 GLU B O 1
ATOM 2190 N N . ASP B 1 94 ? -7.898 -42.062 -19.5 1 93.69 94 ASP B N 1
ATOM 2191 C CA . ASP B 1 94 ? -8.898 -42.219 -20.547 1 93.69 94 ASP B CA 1
ATOM 2192 C C . ASP B 1 94 ? -8.227 -42.469 -21.906 1 93.69 94 ASP B C 1
ATOM 2194 O O . ASP B 1 94 ? -8.719 -43.281 -22.703 1 93.69 94 ASP B O 1
ATOM 2198 N N . THR B 1 95 ? -7.16 -41.844 -22.078 1 94 95 THR B N 1
ATOM 2199 C CA . THR B 1 95 ? -6.535 -42 -23.391 1 94 95 THR B CA 1
ATOM 2200 C C . THR B 1 95 ? -5.551 -43.156 -23.391 1 94 95 THR B C 1
ATOM 2202 O O . THR B 1 95 ? -5.73 -44.125 -24.125 1 94 95 THR B O 1
ATOM 2205 N N . VAL B 1 96 ? -4.566 -43.125 -22.562 1 94 96 VAL B N 1
ATOM 2206 C CA . VAL B 1 96 ? -3.518 -44.125 -22.625 1 94 96 VAL B CA 1
ATOM 2207 C C . VAL B 1 96 ? -4.055 -45.469 -22.141 1 94 96 VAL B C 1
ATOM 2209 O O . VAL B 1 96 ? -4.02 -46.469 -22.875 1 94 96 VAL B O 1
ATOM 2212 N N . ILE B 1 97 ? -4.664 -45.469 -20.969 1 92.62 97 ILE B N 1
ATOM 2213 C CA . ILE B 1 97 ? -5.082 -46.75 -20.375 1 92.62 97 ILE B CA 1
ATOM 2214 C C . ILE B 1 97 ? -6.328 -47.25 -21.094 1 92.62 97 ILE B C 1
ATOM 2216 O O . ILE B 1 97 ? -6.359 -48.406 -21.547 1 92.62 97 ILE B O 1
ATOM 2220 N N . ALA B 1 98 ? -7.293 -46.406 -21.344 1 92.62 98 ALA B N 1
ATOM 2221 C CA . ALA B 1 98 ? -8.57 -46.875 -21.859 1 92.62 98 ALA B CA 1
ATOM 2222 C C . ALA B 1 98 ? -8.516 -47.062 -23.375 1 92.62 98 ALA B C 1
ATOM 2224 O O . ALA B 1 98 ? -9.062 -48.031 -23.922 1 92.62 98 ALA B O 1
ATOM 2225 N N . MET B 1 99 ? -7.824 -46.219 -24.047 1 93.56 99 MET B N 1
ATOM 2226 C CA . MET B 1 99 ? -7.879 -46.219 -25.5 1 93.56 99 MET B CA 1
ATOM 2227 C C . MET B 1 99 ? -6.656 -46.938 -26.078 1 93.56 99 MET B C 1
ATOM 2229 O O . MET B 1 99 ? -6.781 -47.906 -26.812 1 93.56 99 MET B O 1
ATOM 2233 N N . VAL B 1 100 ? -5.477 -46.562 -25.672 1 94.44 100 VAL B N 1
ATOM 2234 C CA . VAL B 1 100 ? -4.254 -47.094 -26.281 1 94.44 100 VAL B CA 1
ATOM 2235 C C . VAL B 1 100 ? -4.031 -48.531 -25.844 1 94.44 100 VAL B C 1
ATOM 2237 O O . VAL B 1 100 ? -3.83 -49.438 -26.672 1 94.44 100 VAL B O 1
ATOM 2240 N N . GLU B 1 101 ? -4.047 -48.75 -24.547 1 94.25 101 GLU B N 1
ATOM 2241 C CA . GLU B 1 101 ? -3.822 -50.094 -24.062 1 94.25 101 GLU B CA 1
ATOM 2242 C C . GLU B 1 101 ? -4.941 -51.031 -24.5 1 94.25 101 GLU B C 1
ATOM 2244 O O . GLU B 1 101 ? -4.766 -52.25 -24.5 1 94.25 101 GLU B O 1
ATOM 2249 N N . GLY B 1 102 ? -6.121 -50.469 -24.953 1 93.31 102 GLY B N 1
ATOM 2250 C CA . GLY B 1 102 ? -7.277 -51.25 -25.344 1 93.31 102 GLY B CA 1
ATOM 2251 C C . GLY B 1 102 ? -7.355 -51.5 -26.828 1 93.31 102 GLY B C 1
ATOM 2252 O O . GLY B 1 102 ? -8.312 -52.125 -27.312 1 93.31 102 GLY B O 1
ATOM 2253 N N . ILE B 1 103 ? -6.359 -51.125 -27.516 1 97.31 103 ILE B N 1
ATOM 2254 C CA . ILE B 1 103 ? -6.367 -51.281 -28.953 1 97.31 103 ILE B CA 1
ATOM 2255 C C . ILE B 1 103 ? -6.293 -52.781 -29.312 1 97.31 103 ILE B C 1
ATOM 2257 O O . ILE B 1 103 ? -5.32 -53.469 -28.953 1 97.31 103 ILE B O 1
ATOM 2261 N N . LYS B 1 104 ? -7.316 -53.25 -30.078 1 94.81 104 LYS B N 1
ATOM 2262 C CA . LYS B 1 104 ? -7.332 -54.656 -30.516 1 94.81 104 LYS B CA 1
ATOM 2263 C C . LYS B 1 104 ? -7.531 -54.75 -32.031 1 94.81 104 LYS B C 1
ATOM 2265 O O . LYS B 1 104 ? -7.145 -55.75 -32.656 1 94.81 104 LYS B O 1
ATOM 2270 N N . THR B 1 105 ? -8.172 -53.75 -32.625 1 95.44 105 THR B N 1
ATOM 2271 C CA . THR B 1 105 ? -8.492 -53.75 -34.031 1 95.44 105 THR B CA 1
ATOM 2272 C C . THR B 1 105 ? -7.93 -52.5 -34.719 1 95.44 105 THR B C 1
ATOM 2274 O O . THR B 1 105 ? -7.477 -51.562 -34.062 1 95.44 105 THR B O 1
ATO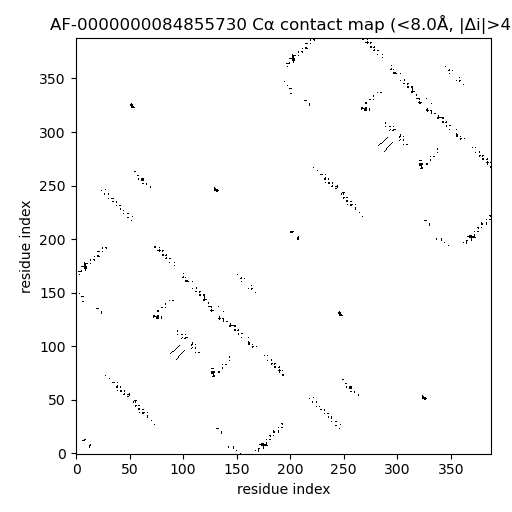M 2277 N N . LYS B 1 106 ? -7.996 -52.562 -36.094 1 95.56 106 LYS B N 1
ATOM 2278 C CA . LYS B 1 106 ? -7.562 -51.406 -36.875 1 95.56 106 LYS B CA 1
ATOM 2279 C C . LYS B 1 106 ? -8.438 -50.188 -36.594 1 95.56 106 LYS B C 1
ATOM 2281 O O . LYS B 1 106 ? -7.953 -49.062 -36.594 1 95.56 106 LYS B O 1
ATOM 2286 N N . LYS B 1 107 ? -9.641 -50.406 -36.344 1 95.75 107 LYS B N 1
ATOM 2287 C CA . LYS B 1 107 ? -10.555 -49.312 -36.031 1 95.75 107 LYS B CA 1
ATOM 2288 C C . LYS B 1 107 ? -10.164 -48.656 -34.688 1 95.75 107 LYS B C 1
ATOM 2290 O O . LYS B 1 107 ? -10.164 -47.438 -34.594 1 95.75 107 LYS B O 1
ATOM 2295 N N . ASP B 1 108 ? -9.906 -49.469 -33.625 1 96.62 108 ASP B N 1
ATOM 2296 C CA . ASP B 1 108 ? -9.406 -48.969 -32.344 1 96.62 108 ASP B CA 1
ATOM 2297 C C . ASP B 1 108 ? -8.172 -48.094 -32.562 1 96.62 108 ASP B C 1
ATOM 2299 O O . ASP B 1 108 ? -8.039 -47.031 -31.953 1 96.62 108 ASP B O 1
ATOM 2303 N N . LEU B 1 109 ? -7.285 -48.656 -33.344 1 97.62 109 LEU B N 1
ATOM 2304 C CA . LEU B 1 109 ? -6.02 -47.969 -33.625 1 97.62 109 LEU B CA 1
ATOM 2305 C C . LEU B 1 109 ? -6.254 -46.594 -34.219 1 97.62 109 LEU B C 1
ATOM 2307 O O . LEU B 1 109 ? -5.66 -45.625 -33.781 1 97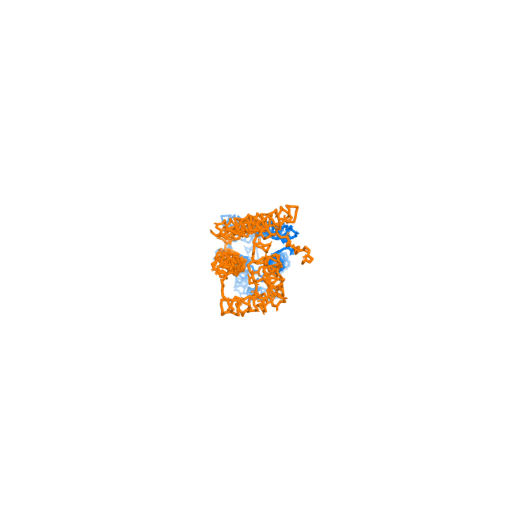.62 109 LEU B O 1
ATOM 2311 N N . ASP B 1 110 ? -7.082 -46.5 -35.25 1 96.75 110 ASP B N 1
ATOM 2312 C CA . ASP B 1 110 ? -7.375 -45.25 -35.906 1 96.75 110 ASP B CA 1
ATOM 2313 C C . ASP B 1 110 ? -7.973 -44.25 -34.938 1 96.75 110 ASP B C 1
ATOM 2315 O O . ASP B 1 110 ? -7.629 -43.062 -34.969 1 96.75 110 ASP B O 1
ATOM 2319 N N . GLU B 1 111 ? -8.789 -44.594 -34.031 1 96.38 111 GLU B N 1
ATOM 2320 C CA . GLU B 1 111 ? -9.414 -43.719 -33.031 1 96.38 111 GLU B CA 1
ATOM 2321 C C . GLU B 1 111 ? -8.383 -43.188 -32.031 1 96.38 111 GLU B C 1
ATOM 2323 O O . GLU B 1 111 ? -8.383 -42 -31.703 1 96.38 111 GLU B O 1
ATOM 2328 N N . ALA B 1 112 ? -7.617 -44.125 -31.562 1 97.44 112 ALA B N 1
ATOM 2329 C CA . ALA B 1 112 ? -6.566 -43.75 -30.625 1 97.44 112 ALA B CA 1
ATOM 2330 C C . ALA B 1 112 ? -5.629 -42.719 -31.266 1 97.44 112 ALA B C 1
ATOM 2332 O O . ALA B 1 112 ? -5.25 -41.719 -30.609 1 97.44 112 ALA B O 1
ATOM 2333 N N . ILE B 1 113 ? -5.227 -42.969 -32.5 1 97.5 113 ILE B N 1
ATOM 2334 C CA . ILE B 1 113 ? -4.332 -42.062 -33.219 1 97.5 113 ILE B CA 1
ATOM 2335 C C . ILE B 1 113 ? -4.977 -40.688 -33.312 1 97.5 113 ILE B C 1
ATOM 2337 O O . ILE B 1 113 ? -4.312 -39.688 -33.125 1 97.5 113 ILE B O 1
ATOM 2341 N N . LEU B 1 114 ? -6.25 -40.656 -33.594 1 96.75 114 LEU B N 1
ATOM 2342 C CA . LEU B 1 114 ? -6.965 -39.375 -33.719 1 96.75 114 LEU B CA 1
ATOM 2343 C C . LEU B 1 114 ? -6.988 -38.625 -32.406 1 96.75 114 LEU B C 1
ATOM 2345 O O . LEU B 1 114 ? -6.75 -37.438 -32.344 1 96.75 114 LEU B O 1
ATOM 2349 N N . GLU B 1 115 ? -7.344 -39.344 -31.312 1 96.25 115 GLU B N 1
ATOM 2350 C CA . GLU B 1 115 ? -7.387 -38.719 -29.984 1 96.25 115 GLU B CA 1
ATOM 2351 C C . GLU B 1 115 ? -6.02 -38.188 -29.578 1 96.25 115 GLU B C 1
ATOM 2353 O O . GLU B 1 115 ? -5.91 -37.062 -29.062 1 96.25 115 GLU B O 1
ATOM 2358 N N . LEU B 1 116 ? -5.039 -39 -29.781 1 97.38 116 LEU B N 1
ATOM 2359 C CA . LEU B 1 116 ? -3.68 -38.594 -29.453 1 97.38 116 LEU B CA 1
ATOM 2360 C C . LEU B 1 116 ? -3.26 -37.375 -30.266 1 97.38 116 LEU B C 1
ATOM 2362 O O . LEU B 1 116 ? -2.576 -36.469 -29.75 1 97.38 116 LEU B O 1
ATOM 2366 N N . LYS B 1 117 ? -3.625 -37.375 -31.484 1 96.38 117 LYS B N 1
ATOM 2367 C CA . LYS B 1 117 ? -3.324 -36.219 -32.344 1 96.38 117 LYS B CA 1
ATOM 2368 C C . LYS B 1 117 ? -3.965 -34.938 -31.797 1 96.38 117 LYS B C 1
ATOM 2370 O O . LYS B 1 117 ? -3.354 -33.875 -31.828 1 96.38 117 LYS B O 1
ATOM 2375 N N . GLU B 1 118 ? -5.156 -35 -31.328 1 94.38 118 GLU B N 1
ATOM 2376 C CA . GLU B 1 118 ? -5.836 -33.875 -30.75 1 94.38 118 GLU B CA 1
ATOM 2377 C C . GLU B 1 118 ? -5.09 -33.344 -29.516 1 94.38 118 GLU B C 1
ATOM 2379 O O . GLU B 1 118 ? -4.922 -32.125 -29.359 1 94.38 118 GLU B O 1
ATOM 2384 N N . ILE B 1 119 ? -4.66 -34.219 -28.656 1 93.56 119 ILE B N 1
ATOM 2385 C CA . ILE B 1 119 ? -3.93 -33.812 -27.453 1 93.56 119 ILE B CA 1
ATOM 2386 C C . ILE B 1 119 ? -2.582 -33.219 -27.828 1 93.56 119 ILE B C 1
ATOM 2388 O O . ILE B 1 119 ? -2.154 -32.219 -27.25 1 93.56 119 ILE B O 1
ATOM 2392 N N . ALA B 1 120 ? -1.919 -33.844 -28.781 1 94.06 120 ALA B N 1
ATOM 2393 C CA . ALA B 1 120 ? -0.613 -33.375 -29.234 1 94.06 120 ALA B CA 1
ATOM 2394 C C . ALA B 1 120 ? -0.704 -31.969 -29.797 1 94.06 120 ALA B C 1
ATOM 2396 O O . ALA B 1 120 ? 0.241 -31.188 -29.672 1 94.06 120 ALA B O 1
ATOM 2397 N N . ASN B 1 121 ? -1.817 -31.641 -30.297 1 90.5 121 ASN B N 1
ATOM 2398 C CA . ASN B 1 121 ? -1.984 -30.344 -30.969 1 90.5 121 ASN B CA 1
ATOM 2399 C C . ASN B 1 121 ? -2.588 -29.312 -30.031 1 90.5 121 ASN B C 1
ATOM 2401 O O . ASN B 1 121 ? -2.791 -28.156 -30.422 1 90.5 121 ASN B O 1
ATOM 2405 N N . GLN B 1 122 ? -2.836 -29.828 -28.875 1 81.12 122 GLN B N 1
ATOM 2406 C CA . GLN B 1 122 ? -3.408 -28.875 -27.922 1 81.12 122 GLN B CA 1
ATOM 2407 C C . GLN B 1 122 ? -2.391 -27.797 -27.531 1 81.12 122 GLN B C 1
ATOM 2409 O O . GLN B 1 122 ? -1.246 -28.125 -27.203 1 81.12 122 GLN B O 1
ATOM 2414 N N . LYS B 1 123 ? -2.779 -26.578 -27.812 1 66 123 LYS B N 1
ATOM 2415 C CA . LYS B 1 123 ? -1.957 -25.453 -27.375 1 66 123 LYS B CA 1
ATOM 2416 C C . LYS B 1 123 ? -2.033 -25.281 -25.859 1 66 123 LYS B C 1
ATOM 2418 O O . LYS B 1 123 ? -3.098 -25.438 -25.266 1 66 123 LYS B O 1
ATOM 2423 N N . PRO B 1 124 ? -0.875 -25.234 -25.453 1 59.09 124 PRO B N 1
ATOM 2424 C CA . PRO B 1 124 ? -0.88 -25.031 -24 1 59.09 124 PRO B CA 1
ATOM 2425 C C . PRO B 1 124 ? -1.845 -23.938 -23.562 1 59.09 124 PRO B C 1
ATOM 2427 O O . PRO B 1 124 ? -1.882 -22.859 -24.172 1 59.09 124 PRO B O 1
ATOM 2430 N N . THR B 1 125 ? -3.059 -24.266 -23.047 1 56 125 THR B N 1
ATOM 2431 C CA . THR B 1 125 ? -3.959 -23.25 -22.516 1 56 125 THR B CA 1
ATOM 2432 C C . THR B 1 125 ? -3.186 -22.219 -21.703 1 56 125 THR B C 1
ATOM 2434 O O . THR B 1 125 ? -2.299 -22.562 -20.922 1 56 125 THR B O 1
ATOM 2437 N N . GLN B 1 126 ? -3.215 -21.047 -22.188 1 55.84 126 GLN B N 1
ATOM 2438 C CA . GLN B 1 126 ? -2.568 -19.922 -21.531 1 55.84 126 GLN B CA 1
ATOM 2439 C C . GLN B 1 126 ? -2.857 -19.906 -20.031 1 55.84 126 GLN B C 1
ATOM 2441 O O . GLN B 1 126 ? -4.008 -19.75 -19.625 1 55.84 126 GLN B O 1
ATOM 2446 N N . SER B 1 127 ? -2.145 -20.781 -19.234 1 55.97 127 SER B N 1
ATOM 2447 C CA . SER B 1 127 ? -2.238 -20.656 -17.781 1 55.97 127 SER B CA 1
ATOM 2448 C C . SER B 1 127 ? -2.318 -19.203 -17.359 1 55.97 127 SER B C 1
ATOM 2450 O O . SER B 1 127 ? -1.65 -18.344 -17.938 1 55.97 127 SER B O 1
ATOM 2452 N N . LYS B 1 128 ? -3.531 -19 -16.859 1 62.06 128 LYS B N 1
ATOM 2453 C CA . LYS B 1 128 ? -3.719 -17.656 -16.297 1 62.06 128 LYS B CA 1
ATOM 2454 C C . LYS B 1 128 ? -3.217 -17.578 -14.859 1 62.06 128 LYS B C 1
ATOM 2456 O O . LYS B 1 128 ? -3.188 -18.594 -14.156 1 62.06 128 LYS B O 1
ATOM 2461 N N . GLY B 1 129 ? -2.438 -16.734 -14.547 1 66.12 129 GLY B N 1
ATOM 2462 C CA . GLY B 1 129 ? -1.9 -16.422 -13.234 1 66.12 129 GLY B CA 1
ATOM 2463 C C . GLY B 1 129 ? -0.696 -15.508 -13.281 1 66.12 129 GLY B C 1
ATOM 2464 O O . GLY B 1 129 ? -0.756 -14.43 -13.875 1 66.12 129 GLY B O 1
ATOM 2465 N N . PHE B 1 130 ? 0.323 -15.977 -12.477 1 80.44 130 PHE B N 1
ATOM 2466 C CA . PHE B 1 130 ? 1.571 -15.227 -12.539 1 80.44 130 PHE B CA 1
ATOM 2467 C C . PHE B 1 130 ? 2.588 -15.938 -13.422 1 80.44 130 PHE B C 1
ATOM 2469 O O . PHE B 1 130 ? 2.477 -17.141 -13.656 1 80.44 130 PHE B O 1
ATOM 2476 N N . PRO B 1 131 ? 3.416 -15.141 -13.938 1 77.81 131 PRO B N 1
ATOM 2477 C CA . PRO B 1 131 ? 4.363 -15.688 -14.914 1 77.81 131 PRO B CA 1
ATOM 2478 C C . PRO B 1 131 ? 4.992 -17 -14.453 1 77.81 131 PRO B C 1
ATOM 2480 O O . PRO B 1 131 ? 5.125 -17.938 -15.25 1 77.81 131 PRO B O 1
ATOM 2483 N N . GLY B 1 132 ? 5.355 -17.141 -13.227 1 81.5 132 GLY B N 1
ATOM 2484 C CA . GLY B 1 132 ? 5.922 -18.391 -12.734 1 81.5 132 GLY B CA 1
ATOM 2485 C C . GLY B 1 132 ? 4.977 -19.562 -12.875 1 81.5 132 GLY B C 1
ATOM 2486 O O . GLY B 1 132 ? 5.387 -20.641 -13.32 1 81.5 132 GLY B O 1
ATOM 2487 N N . ALA B 1 133 ? 3.771 -19.359 -12.539 1 85.56 133 ALA B N 1
ATOM 2488 C CA . ALA B 1 133 ? 2.77 -20.422 -12.656 1 85.56 133 ALA B CA 1
ATOM 2489 C C . ALA B 1 133 ? 2.482 -20.75 -14.117 1 85.56 133 ALA B C 1
ATOM 2491 O O . ALA B 1 133 ? 2.387 -21.922 -14.492 1 85.56 133 ALA B O 1
ATOM 2492 N N . GLU B 1 134 ? 2.383 -19.703 -14.891 1 85.62 134 GLU B N 1
ATOM 2493 C CA . GLU B 1 134 ? 2.109 -19.891 -16.312 1 85.62 134 GLU B CA 1
ATOM 2494 C C . GLU B 1 134 ? 3.189 -20.734 -16.969 1 85.62 134 GLU B C 1
ATOM 2496 O O . GLU B 1 134 ? 2.883 -21.672 -17.719 1 85.62 134 GLU B O 1
ATOM 2501 N N . LYS B 1 135 ? 4.41 -20.422 -16.703 1 87.31 135 LYS B N 1
ATOM 2502 C CA . LYS B 1 135 ? 5.523 -21.172 -17.266 1 87.31 135 LYS B CA 1
ATOM 2503 C C . LYS B 1 135 ? 5.531 -22.625 -16.781 1 87.31 135 LYS B C 1
ATOM 2505 O O . LYS B 1 135 ? 5.633 -23.547 -17.578 1 87.31 135 LYS B O 1
ATOM 2510 N N . MET B 1 136 ? 5.383 -22.797 -15.484 1 90.62 136 MET B N 1
ATOM 2511 C CA . MET B 1 136 ? 5.469 -24.125 -14.883 1 90.62 136 MET B CA 1
ATOM 2512 C C . MET B 1 136 ? 4.344 -25.016 -15.375 1 90.62 136 MET B C 1
ATOM 2514 O O . MET B 1 136 ? 4.59 -26.156 -15.812 1 90.62 136 MET B O 1
ATOM 2518 N N . PHE B 1 137 ? 3.146 -24.609 -15.391 1 90.88 137 PHE B N 1
ATOM 2519 C CA . PHE B 1 137 ? 2.008 -25.422 -15.805 1 90.88 137 PHE B CA 1
ATOM 2520 C C . PHE B 1 137 ? 2 -25.609 -17.312 1 90.88 137 PHE B C 1
ATOM 2522 O O . PHE B 1 137 ? 1.579 -26.656 -17.812 1 90.88 137 PHE B O 1
ATOM 2529 N N . GLY B 1 138 ? 2.537 -24.578 -17.953 1 89.5 138 GLY B N 1
ATOM 2530 C CA . GLY B 1 138 ? 2.729 -24.703 -19.391 1 89.5 138 GLY B CA 1
ATOM 2531 C C . GLY B 1 138 ? 3.699 -25.812 -19.75 1 89.5 138 GLY B C 1
ATOM 2532 O O . GLY B 1 138 ? 3.445 -26.594 -20.672 1 89.5 138 GLY B O 1
ATOM 2533 N N . ASP B 1 139 ? 4.812 -25.859 -19.031 1 90.56 139 ASP B N 1
ATOM 2534 C CA . ASP B 1 139 ? 5.812 -26.891 -19.266 1 90.56 139 ASP B CA 1
ATOM 2535 C C . ASP B 1 139 ? 5.234 -28.281 -19.031 1 90.56 139 ASP B C 1
ATOM 2537 O O . ASP B 1 139 ? 5.523 -29.219 -19.797 1 90.56 139 ASP B O 1
ATOM 2541 N N . ILE B 1 140 ? 4.438 -28.422 -18.031 1 93.56 140 ILE B N 1
ATOM 2542 C CA . ILE B 1 140 ? 3.803 -29.703 -17.719 1 93.56 140 ILE B CA 1
ATOM 2543 C C . ILE B 1 140 ? 2.834 -30.078 -18.844 1 93.56 140 ILE B C 1
ATOM 2545 O O . ILE B 1 140 ? 2.82 -31.219 -19.297 1 93.56 140 ILE B O 1
ATOM 2549 N N . SER B 1 141 ? 2.08 -29.094 -19.312 1 92.5 141 SER B N 1
ATOM 2550 C CA . SER B 1 141 ? 1.158 -29.312 -20.422 1 92.5 141 SER B CA 1
ATOM 2551 C C . SER B 1 141 ? 1.905 -29.688 -21.688 1 92.5 141 SER B C 1
ATOM 2553 O O . SER B 1 141 ? 1.477 -30.578 -22.422 1 92.5 141 SER B O 1
ATOM 2555 N N . ALA B 1 142 ? 2.971 -29.031 -21.906 1 92.38 142 ALA B N 1
ATOM 2556 C CA . ALA B 1 142 ? 3.775 -29.312 -23.094 1 92.38 142 ALA B CA 1
ATOM 2557 C C . ALA B 1 142 ? 4.305 -30.75 -23.062 1 92.38 142 ALA B C 1
ATOM 2559 O O . ALA B 1 142 ? 4.41 -31.406 -24.109 1 92.38 142 ALA B O 1
ATOM 2560 N N . THR B 1 143 ? 4.672 -31.188 -21.906 1 94.62 143 THR B N 1
ATOM 2561 C CA . THR B 1 143 ? 5.148 -32.562 -21.766 1 94.62 143 THR B CA 1
ATOM 2562 C C . THR B 1 143 ? 4.055 -33.562 -22.141 1 94.62 143 THR B C 1
ATOM 2564 O O . THR B 1 143 ? 4.312 -34.531 -22.844 1 94.62 143 THR B O 1
ATOM 2567 N N . ARG B 1 144 ? 2.877 -33.344 -21.719 1 95.06 144 ARG B N 1
ATOM 2568 C CA . ARG B 1 144 ? 1.741 -34.188 -22.078 1 95.06 144 ARG B CA 1
ATOM 2569 C C . ARG B 1 144 ? 1.537 -34.219 -23.594 1 95.06 144 ARG B C 1
ATOM 2571 O O . ARG B 1 144 ? 1.364 -35.281 -24.172 1 95.06 144 ARG B O 1
ATOM 2578 N N . SER B 1 145 ? 1.573 -33.062 -24.188 1 94.25 145 SER B N 1
ATOM 2579 C CA . SER B 1 145 ? 1.412 -32.938 -25.641 1 94.25 145 SER B CA 1
ATOM 2580 C C . SER B 1 145 ? 2.52 -33.688 -26.375 1 94.25 145 SER B C 1
ATOM 2582 O O . SER B 1 145 ? 2.258 -34.406 -27.359 1 94.25 145 SER B O 1
ATOM 2584 N N . SER B 1 146 ? 3.676 -33.531 -25.891 1 95.12 146 SER B N 1
ATOM 2585 C CA . SER B 1 146 ? 4.82 -34.188 -26.5 1 95.12 146 SER B CA 1
ATOM 2586 C C . SER B 1 146 ? 4.691 -35.719 -26.391 1 95.12 146 SER B C 1
ATOM 2588 O O . SER B 1 146 ? 4.961 -36.438 -27.359 1 95.12 146 SER B O 1
ATOM 2590 N N . ASP B 1 147 ? 4.289 -36.219 -25.219 1 96.38 147 ASP B N 1
ATOM 2591 C CA . ASP B 1 147 ? 4.102 -37.656 -25.031 1 96.38 147 ASP B CA 1
ATOM 2592 C C . ASP B 1 147 ? 3.008 -38.188 -25.953 1 96.38 147 ASP B C 1
ATOM 2594 O O . ASP B 1 147 ? 3.16 -39.25 -26.562 1 96.38 147 ASP B O 1
ATOM 2598 N N . ALA B 1 148 ? 1.968 -37.375 -26.062 1 96.25 148 ALA B N 1
ATOM 2599 C CA . ALA B 1 148 ? 0.891 -37.781 -26.969 1 96.25 148 ALA B CA 1
ATOM 2600 C C . ALA B 1 148 ? 1.398 -37.875 -28.406 1 96.25 148 ALA B C 1
ATOM 2602 O O . ALA B 1 148 ? 1.068 -38.844 -29.109 1 96.25 148 ALA B O 1
ATOM 2603 N N . ALA B 1 149 ? 2.145 -36.969 -28.797 1 96 149 ALA B N 1
ATOM 2604 C CA . ALA B 1 149 ? 2.689 -36.969 -30.156 1 96 149 ALA B CA 1
ATOM 2605 C C . ALA B 1 149 ? 3.574 -38.188 -30.391 1 96 149 ALA B C 1
ATOM 2607 O O . ALA B 1 149 ? 3.525 -38.781 -31.469 1 96 149 ALA B O 1
ATOM 2608 N N . LYS B 1 150 ? 4.43 -38.5 -29.469 1 96.69 150 LYS B N 1
ATOM 2609 C CA . LYS B 1 150 ? 5.293 -39.688 -29.578 1 96.69 150 LYS B CA 1
ATOM 2610 C C . LYS B 1 150 ? 4.469 -40.938 -29.75 1 96.69 150 LYS B C 1
ATOM 2612 O O . LYS B 1 150 ? 4.77 -41.781 -30.609 1 96.69 150 LYS B O 1
ATOM 2617 N N . MET B 1 151 ? 3.436 -41.062 -28.891 1 97.06 151 MET B N 1
ATOM 2618 C CA . MET B 1 151 ? 2.586 -42.25 -28.969 1 97.06 151 MET B CA 1
ATOM 2619 C C . MET B 1 151 ? 1.85 -42.312 -30.297 1 97.06 151 MET B C 1
ATOM 2621 O O . MET B 1 151 ? 1.756 -43.406 -30.906 1 97.06 151 MET B O 1
ATOM 2625 N N . GLN B 1 152 ? 1.352 -41.156 -30.672 1 96.69 152 GLN B N 1
ATOM 2626 C CA . GLN B 1 152 ? 0.661 -41.062 -31.953 1 96.69 152 GLN B CA 1
ATOM 2627 C C . GLN B 1 152 ? 1.553 -41.562 -33.094 1 96.69 152 GLN B C 1
ATOM 2629 O O . GLN B 1 152 ? 1.111 -42.344 -33.938 1 96.69 152 GLN B O 1
ATOM 2634 N N . LYS B 1 153 ? 2.764 -41.156 -33.125 1 95.88 153 LYS B N 1
ATOM 2635 C CA . LYS B 1 153 ? 3.711 -41.5 -34.188 1 95.88 153 LYS B CA 1
ATOM 2636 C C . LYS B 1 153 ? 3.984 -43 -34.188 1 95.88 153 LYS B C 1
ATOM 2638 O O . LYS B 1 153 ? 3.934 -43.625 -35.25 1 95.88 153 LYS B O 1
ATOM 2643 N N . VAL B 1 154 ? 4.312 -43.531 -33.031 1 96 154 VAL B N 1
ATOM 2644 C CA . VAL B 1 154 ? 4.621 -44.969 -32.906 1 96 154 VAL B CA 1
ATOM 2645 C C . VAL B 1 154 ? 3.432 -45.781 -33.375 1 96 154 VAL B C 1
ATOM 2647 O O . VAL B 1 154 ? 3.598 -46.75 -34.156 1 96 154 VAL B O 1
ATOM 2650 N N . LEU B 1 155 ? 2.234 -45.438 -33.062 1 96.69 155 LEU B N 1
ATOM 2651 C CA . LEU B 1 155 ? 1.034 -46.156 -33.438 1 96.69 155 LEU B CA 1
ATOM 2652 C C . LEU B 1 155 ? 0.739 -46 -34.938 1 96.69 155 LEU B C 1
ATOM 2654 O O . LEU B 1 155 ? 0.274 -46.938 -35.594 1 96.69 155 LEU B O 1
ATOM 2658 N N . GLY B 1 156 ? 0.972 -44.875 -35.438 1 95.5 156 GLY B N 1
ATOM 2659 C CA . GLY B 1 156 ? 0.721 -44.594 -36.844 1 95.5 156 GLY B CA 1
ATOM 2660 C C . GLY B 1 156 ? 1.604 -45.406 -37.781 1 95.5 156 GLY B C 1
ATOM 2661 O O . GLY B 1 156 ? 1.236 -45.625 -38.938 1 95.5 156 GLY B O 1
ATOM 2662 N N . GLU B 1 157 ? 2.729 -45.844 -37.25 1 94.31 157 GLU B N 1
ATOM 2663 C CA . GLU B 1 157 ? 3.711 -46.531 -38.062 1 94.31 157 GLU B CA 1
ATOM 2664 C C . GLU B 1 157 ? 3.695 -48.031 -37.844 1 94.31 157 GLU B C 1
ATOM 2666 O O . GLU B 1 157 ? 4.48 -48.781 -38.438 1 94.31 157 GLU B O 1
ATOM 2671 N N . THR B 1 158 ? 2.811 -48.469 -37 1 94.31 158 THR B N 1
ATOM 2672 C CA . THR B 1 158 ? 2.889 -49.844 -36.562 1 94.31 158 THR B CA 1
ATOM 2673 C C . THR B 1 158 ? 2.398 -50.781 -37.656 1 94.31 158 THR B C 1
ATOM 2675 O O . THR B 1 158 ? 1.458 -50.469 -38.375 1 94.31 158 THR B O 1
ATOM 2678 N N . THR B 1 159 ? 3.031 -51.938 -37.781 1 92.5 159 THR B N 1
ATOM 2679 C CA . THR B 1 159 ? 2.59 -53.031 -38.625 1 92.5 159 THR B CA 1
ATOM 2680 C C . THR B 1 159 ? 2.104 -54.219 -37.812 1 92.5 159 THR B C 1
ATOM 2682 O O . THR B 1 159 ? 1.479 -55.156 -38.344 1 92.5 159 THR B O 1
ATOM 2685 N N . ASP B 1 160 ? 2.449 -54.281 -36.625 1 94.88 160 ASP B N 1
ATOM 2686 C CA . ASP B 1 160 ? 2.02 -55.281 -35.625 1 94.88 160 ASP B CA 1
ATOM 2687 C C . ASP B 1 160 ? 1.373 -54.625 -34.406 1 94.88 160 ASP B C 1
ATOM 2689 O O . ASP B 1 160 ? 2.064 -54.219 -33.469 1 94.88 160 ASP B O 1
ATOM 2693 N N . ILE B 1 161 ? 0.1 -54.562 -34.469 1 95.44 161 ILE B N 1
ATOM 2694 C CA . ILE B 1 161 ? -0.659 -53.812 -33.469 1 95.44 161 ILE B CA 1
ATOM 2695 C C . ILE B 1 161 ? -0.412 -54.375 -32.094 1 95.44 161 ILE B C 1
ATOM 2697 O O . ILE B 1 161 ? -0.076 -53.656 -31.156 1 95.44 161 ILE B O 1
ATOM 2701 N N . LYS B 1 162 ? -0.571 -55.656 -31.938 1 95.44 162 LYS B N 1
ATOM 2702 C CA . LYS B 1 162 ? -0.448 -56.312 -30.641 1 95.44 162 LYS B CA 1
ATOM 2703 C C . LYS B 1 162 ? 0.931 -56.062 -30.031 1 95.44 162 LYS B C 1
ATOM 2705 O O . LYS B 1 162 ? 1.043 -55.656 -28.875 1 95.44 162 LYS B O 1
ATOM 2710 N N . LYS B 1 163 ? 1.966 -56.281 -30.781 1 94.81 163 LYS B N 1
ATOM 2711 C CA . LYS B 1 163 ? 3.334 -56.094 -30.297 1 94.81 163 LYS B CA 1
ATOM 2712 C C . LYS B 1 163 ? 3.605 -54.656 -29.953 1 94.81 163 LYS B C 1
ATOM 2714 O O . LYS B 1 163 ? 4.227 -54.344 -28.922 1 94.81 163 LYS B O 1
ATOM 2719 N N . THR B 1 164 ? 3.215 -53.719 -30.766 1 95 164 THR B N 1
ATOM 2720 C CA . THR B 1 164 ? 3.443 -52.281 -30.547 1 95 164 THR B CA 1
ATOM 2721 C C . THR B 1 164 ? 2.75 -51.812 -29.281 1 95 164 THR B C 1
ATOM 2723 O O . THR B 1 164 ? 3.342 -51.094 -28.484 1 95 164 THR B O 1
ATOM 2726 N N . VAL B 1 165 ? 1.482 -52.219 -29.094 1 95.88 165 VAL B N 1
ATOM 2727 C CA . VAL B 1 165 ? 0.721 -51.812 -27.922 1 95.88 165 VAL B CA 1
ATOM 2728 C C . VAL B 1 165 ? 1.401 -52.312 -26.656 1 95.88 165 VAL B C 1
ATOM 2730 O O . VAL B 1 165 ? 1.527 -51.594 -25.656 1 95.88 165 VAL B O 1
ATOM 2733 N N . GLU B 1 166 ? 1.841 -53.531 -26.625 1 94.75 166 GLU B N 1
ATOM 2734 C CA . GLU B 1 166 ? 2.537 -54.094 -25.484 1 94.75 166 GLU B CA 1
ATOM 2735 C C . GLU B 1 166 ? 3.812 -53.344 -25.156 1 94.75 166 GLU B C 1
ATOM 2737 O O . GLU B 1 166 ? 4.066 -53 -24 1 94.75 166 GLU B O 1
ATOM 2742 N N . GLU B 1 167 ? 4.594 -53 -26.141 1 93.44 167 GLU B N 1
ATOM 2743 C CA . GLU B 1 167 ? 5.855 -52.281 -25.953 1 93.44 167 GLU B CA 1
ATOM 2744 C C . GLU B 1 167 ? 5.617 -50.875 -25.469 1 93.44 167 GLU B C 1
ATOM 2746 O O . GLU B 1 167 ? 6.332 -50.375 -24.609 1 93.44 167 GLU B O 1
ATOM 2751 N N . LEU B 1 168 ? 4.656 -50.25 -26.109 1 94.69 168 LEU B N 1
ATOM 2752 C CA . LEU B 1 168 ? 4.324 -48.875 -25.734 1 94.69 168 LEU B CA 1
ATOM 2753 C C . LEU B 1 168 ? 3.84 -48.844 -24.281 1 94.69 168 LEU B C 1
ATOM 2755 O O . LEU B 1 168 ? 4.215 -47.938 -23.531 1 94.69 168 LEU B O 1
ATOM 2759 N N . THR B 1 169 ? 2.988 -49.75 -23.906 1 94.25 169 THR B N 1
ATOM 2760 C CA . THR B 1 169 ? 2.469 -49.812 -22.547 1 94.25 169 THR B CA 1
ATOM 2761 C C . THR B 1 169 ? 3.605 -50.031 -21.547 1 94.25 169 THR B C 1
ATOM 2763 O O . THR B 1 169 ? 3.645 -49.344 -20.5 1 94.25 169 THR B O 1
ATOM 2766 N N . LYS B 1 170 ? 4.539 -50.875 -21.875 1 93.44 170 LYS B N 1
ATOM 2767 C CA . LYS B 1 170 ? 5.691 -51.125 -21 1 93.44 170 LYS B CA 1
ATOM 2768 C C . LYS B 1 170 ? 6.574 -49.875 -20.891 1 93.44 170 LYS B C 1
ATOM 2770 O O . LYS B 1 170 ? 7.055 -49.562 -19.812 1 93.44 170 LYS B O 1
ATOM 2775 N N . ALA B 1 171 ? 6.754 -49.188 -21.984 1 93.31 171 ALA B N 1
ATOM 2776 C CA . ALA B 1 171 ? 7.613 -48.031 -22.016 1 93.31 171 ALA B CA 1
ATOM 2777 C C . ALA B 1 171 ? 6.988 -46.875 -21.25 1 93.31 171 ALA B C 1
ATOM 2779 O O . ALA B 1 171 ? 7.703 -46.062 -20.656 1 93.31 171 ALA B O 1
ATOM 2780 N N . PHE B 1 172 ? 5.637 -46.781 -21.266 1 96.31 172 PHE B N 1
ATOM 2781 C CA . PHE B 1 172 ? 4.949 -45.656 -20.672 1 96.31 172 PHE B CA 1
ATOM 2782 C C . PHE B 1 172 ? 4.715 -45.906 -19.172 1 96.31 172 PHE B C 1
ATOM 2784 O O . PHE B 1 172 ? 4.391 -44.969 -18.438 1 96.31 172 PHE B O 1
ATOM 2791 N N . ALA B 1 173 ? 4.895 -47.094 -18.688 1 94.88 173 ALA B N 1
ATOM 2792 C CA . ALA B 1 173 ? 4.586 -47.438 -17.297 1 94.88 173 ALA B CA 1
ATOM 2793 C C . ALA B 1 173 ? 5.309 -46.531 -16.312 1 94.88 173 ALA B C 1
ATOM 2795 O O . ALA B 1 173 ? 4.688 -45.938 -15.414 1 94.88 173 ALA B O 1
ATOM 2796 N N . PRO B 1 174 ? 6.637 -46.25 -16.5 1 96.38 174 PRO B N 1
ATOM 2797 C CA . PRO B 1 174 ? 7.293 -45.344 -15.578 1 96.38 174 PRO B CA 1
ATOM 2798 C C . PRO B 1 174 ? 6.762 -43.906 -15.695 1 96.38 174 PRO B C 1
ATOM 2800 O O . PRO B 1 174 ? 6.723 -43.188 -14.711 1 96.38 174 PRO B O 1
ATOM 2803 N N . ALA B 1 175 ? 6.395 -43.531 -16.906 1 97.31 175 ALA B N 1
ATOM 2804 C CA . ALA B 1 175 ? 5.84 -42.188 -17.125 1 97.31 175 ALA B CA 1
ATOM 2805 C C . ALA B 1 175 ? 4.492 -42.031 -16.406 1 97.31 175 ALA B C 1
ATOM 2807 O O . ALA B 1 175 ? 4.168 -40.969 -15.906 1 97.31 175 ALA B O 1
ATOM 2808 N N . LYS B 1 176 ? 3.682 -43.125 -16.422 1 96.88 176 LYS B N 1
ATOM 2809 C CA . LYS B 1 176 ? 2.416 -43.125 -15.688 1 96.88 176 LYS B CA 1
ATOM 2810 C C . LYS B 1 176 ? 2.629 -42.75 -14.219 1 96.88 176 LYS B C 1
ATOM 2812 O O . LYS B 1 176 ? 1.9 -41.906 -13.672 1 96.88 176 LYS B O 1
ATOM 2817 N N . ALA B 1 177 ? 3.619 -43.375 -13.68 1 96.56 177 ALA B N 1
ATOM 2818 C CA . ALA B 1 177 ? 3.957 -43.094 -12.289 1 96.56 177 ALA B CA 1
ATOM 2819 C C . ALA B 1 177 ? 4.41 -41.625 -12.125 1 96.56 177 ALA B C 1
ATOM 2821 O O . ALA B 1 177 ? 4.07 -40.969 -11.141 1 96.56 177 ALA B O 1
ATOM 2822 N N . GLY B 1 178 ? 5.203 -41.125 -13.062 1 98 178 GLY B N 1
ATOM 2823 C CA . GLY B 1 178 ? 5.645 -39.75 -13.039 1 98 178 GLY B CA 1
ATOM 2824 C C . GLY B 1 178 ? 4.5 -38.75 -13.117 1 98 178 GLY B C 1
ATOM 2825 O O . GLY B 1 178 ? 4.473 -37.781 -12.383 1 98 178 GLY B O 1
ATOM 2826 N N . TYR B 1 179 ? 3.553 -39.031 -14.008 1 98.25 179 TYR B N 1
ATOM 2827 C CA . TYR B 1 179 ? 2.373 -38.188 -14.117 1 98.25 179 TYR B CA 1
ATOM 2828 C C . TYR B 1 179 ? 1.603 -38.125 -12.805 1 98.25 179 TYR B C 1
ATOM 2830 O O . TYR B 1 179 ? 1.067 -37.094 -12.422 1 98.25 179 TYR B O 1
ATOM 2838 N N . LYS B 1 180 ? 1.501 -39.25 -12.164 1 97.5 180 LYS B N 1
ATOM 2839 C CA . LYS B 1 180 ? 0.793 -39.312 -10.883 1 97.5 180 LYS B CA 1
ATOM 2840 C C . LYS B 1 180 ? 1.449 -38.406 -9.852 1 97.5 180 LYS B C 1
ATOM 2842 O O . LYS B 1 180 ? 0.763 -37.688 -9.141 1 97.5 180 LYS B O 1
ATOM 2847 N N . GLU B 1 181 ? 2.768 -38.438 -9.773 1 97.81 181 GLU B N 1
ATOM 2848 C CA . GLU B 1 181 ? 3.494 -37.625 -8.828 1 97.81 181 GLU B CA 1
ATOM 2849 C C . GLU B 1 181 ? 3.32 -36.125 -9.148 1 97.81 181 GLU B C 1
ATOM 2851 O O . GLU B 1 181 ? 3.098 -35.312 -8.25 1 97.81 181 GLU B O 1
ATOM 2856 N N . VAL B 1 182 ? 3.453 -35.844 -10.414 1 98.06 182 VAL B N 1
ATOM 2857 C CA . VAL B 1 182 ? 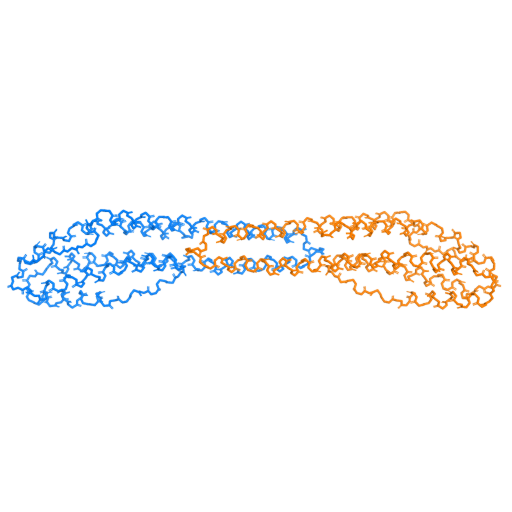3.277 -34.469 -10.844 1 98.06 182 VAL B CA 1
ATOM 2858 C C . VAL B 1 182 ? 1.859 -34 -10.523 1 98.06 182 VAL B C 1
ATOM 2860 O O . VAL B 1 182 ? 1.659 -32.875 -10.047 1 98.06 182 VAL B O 1
ATOM 2863 N N . ASN B 1 183 ? 0.896 -34.844 -10.703 1 97.56 183 ASN B N 1
ATOM 2864 C CA . ASN B 1 183 ? -0.492 -34.5 -10.406 1 97.56 183 ASN B CA 1
ATOM 2865 C C . ASN B 1 183 ? -0.699 -34.25 -8.914 1 97.56 183 ASN B C 1
ATOM 2867 O O . ASN B 1 183 ? -1.478 -33.375 -8.523 1 97.56 183 ASN B O 1
ATOM 2871 N N . GLU B 1 184 ? -0.081 -35.031 -8.133 1 97.19 184 GLU B N 1
ATOM 2872 C CA . GLU B 1 184 ? -0.172 -34.812 -6.691 1 97.19 184 GLU B CA 1
ATOM 2873 C C . GLU B 1 184 ? 0.374 -33.438 -6.305 1 97.19 184 GLU B C 1
ATOM 2875 O O . GLU B 1 184 ? -0.209 -32.75 -5.465 1 97.19 184 GLU B O 1
ATOM 2880 N N . ALA B 1 185 ? 1.491 -33.094 -6.922 1 96.81 185 ALA B N 1
ATOM 2881 C CA . ALA B 1 185 ? 2.072 -31.781 -6.66 1 96.81 185 ALA B CA 1
ATOM 2882 C C . ALA B 1 185 ? 1.134 -30.656 -7.117 1 96.81 185 ALA B C 1
ATOM 2884 O O . ALA B 1 185 ? 0.936 -29.672 -6.398 1 96.81 185 ALA B O 1
ATOM 2885 N N . LEU B 1 186 ? 0.541 -30.828 -8.289 1 96.25 186 LEU B N 1
ATOM 2886 C CA . LEU B 1 186 ? -0.404 -29.844 -8.805 1 96.25 186 LEU B CA 1
ATOM 2887 C C . LEU B 1 186 ? -1.627 -29.75 -7.902 1 96.25 186 LEU B C 1
ATOM 2889 O O . LEU B 1 186 ? -2.109 -28.641 -7.629 1 96.25 186 LEU B O 1
ATOM 2893 N N . SER B 1 187 ? -2.109 -30.859 -7.496 1 96.25 187 SER B N 1
ATOM 2894 C CA . SER B 1 187 ? -3.268 -30.875 -6.609 1 96.25 187 SER B CA 1
ATOM 2895 C C . SER B 1 187 ? -2.969 -30.172 -5.289 1 96.25 187 SER B C 1
ATOM 2897 O O . SER B 1 187 ? -3.807 -29.422 -4.773 1 96.25 187 SER B O 1
ATOM 2899 N N . ALA B 1 188 ? -1.787 -30.453 -4.805 1 95.31 188 ALA B N 1
ATOM 2900 C CA . ALA B 1 188 ? -1.379 -29.781 -3.574 1 95.31 188 ALA B CA 1
ATOM 2901 C C . ALA B 1 188 ? -1.32 -28.266 -3.768 1 95.31 188 ALA B C 1
ATOM 2903 O O . ALA B 1 188 ? -1.76 -27.516 -2.902 1 95.31 188 ALA B O 1
ATOM 2904 N N . TYR B 1 189 ? -0.789 -27.844 -4.898 1 94.19 189 TYR B N 1
ATOM 2905 C CA . TYR B 1 189 ? -0.766 -26.422 -5.223 1 94.19 189 TYR B CA 1
ATOM 2906 C C . TYR B 1 189 ? -2.176 -25.844 -5.238 1 94.19 189 TYR B C 1
ATOM 2908 O O . TYR B 1 189 ? -2.43 -24.797 -4.637 1 94.19 189 TYR B O 1
ATOM 2916 N N . ALA B 1 190 ? -3.092 -26.484 -5.852 1 92.25 190 ALA B N 1
ATOM 2917 C CA . ALA B 1 190 ? -4.457 -26 -6.047 1 92.25 190 ALA B CA 1
ATOM 2918 C C . ALA B 1 190 ? -5.211 -25.938 -4.723 1 92.25 190 ALA B C 1
ATOM 2920 O O . ALA B 1 190 ? -6.086 -25.078 -4.543 1 92.25 190 ALA B O 1
ATOM 2921 N N . THR B 1 191 ? -4.848 -26.719 -3.734 1 89.31 191 THR B N 1
ATOM 2922 C CA . THR B 1 191 ? -5.602 -26.781 -2.486 1 89.31 191 THR B CA 1
ATOM 2923 C C . THR B 1 191 ? -5.004 -25.859 -1.439 1 89.31 191 THR B C 1
ATOM 2925 O O . THR B 1 191 ? -5.707 -25.406 -0.531 1 89.31 191 THR B O 1
ATOM 2928 N N . LYS B 1 192 ? -3.773 -25.516 -1.564 1 86.12 192 LYS B N 1
ATOM 2929 C CA . LYS B 1 192 ? -3.092 -24.719 -0.553 1 86.12 192 LYS B CA 1
ATOM 2930 C C . LYS B 1 192 ? -3.338 -23.219 -0.775 1 86.12 192 LYS B C 1
ATOM 2932 O O . LYS B 1 192 ? -3.338 -22.438 0.177 1 86.12 192 LYS B O 1
ATOM 2937 N N . ILE B 1 193 ? -3.43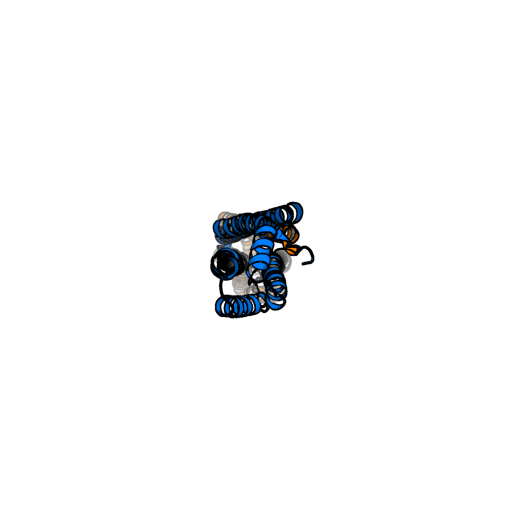9 -22.891 -2.061 1 73.31 193 ILE B N 1
ATOM 2938 C CA . ILE B 1 193 ? -3.594 -21.469 -2.365 1 73.31 193 ILE B CA 1
ATOM 2939 C C . ILE B 1 193 ? -5.051 -21.062 -2.178 1 73.31 193 ILE B C 1
ATOM 2941 O O . ILE B 1 193 ? -5.953 -21.656 -2.771 1 73.31 193 ILE B O 1
ATOM 2945 N N . LEU B 1 194 ? -5.668 -20.094 -1.297 1 61.28 194 LEU B N 1
ATOM 2946 C CA . LEU B 1 194 ? -6.875 -19.438 -0.825 1 61.28 194 LEU B CA 1
ATOM 2947 C C . LEU B 1 194 ? -7.582 -20.266 0.233 1 61.28 194 LEU B C 1
ATOM 2949 O O . LEU B 1 194 ? -7.477 -21.5 0.228 1 61.28 194 LEU B O 1
#

Sequence (388 aa):
MAPIDFSFAHEDVVQKIVHDVKRLSDESLAADKGVHDIQHAARKLTEKHINNITALAGLSVGVDGFAKTFNESLKEARNSASLGVTNNKDFVEDTVIAMVEGIKTKKDLDEAILELKEIANQKPTQSKGFPGAEKMFGDISATRSSDAAKMQKVLGETTDIKKTVEELTKAFAPAKAGYKEVNEALSAYATKILMAPIDFSFAHEDVVQKIVHDVKRLSDESLAADKGVHDIQHAARKLTEKHINNITALAGLSVGVDGFAKTFNESLKEARNSASLGVTNNKDFVEDTVIAMVEGIKTKKDLDEAILELKEIANQKPTQSKGFPGAEKMFGDISATRSSDAAKMQKVLGETTDIKKTVEELTKAFAPAKAGYKEVNEALSAYATKIL

Solvent-accessible surface area (backbone atoms only — not comparable to full-atom values): 19533 Å² total; per-residue (Å²): 128,81,84,72,83,50,69,38,45,34,64,70,55,35,50,50,50,35,49,52,44,49,50,51,38,52,48,52,49,51,49,52,52,50,51,50,52,47,38,50,51,34,41,53,53,21,70,74,41,32,88,42,34,52,72,37,51,56,50,29,52,52,41,48,55,44,50,53,55,50,50,51,35,52,49,33,32,26,48,38,29,46,49,48,34,51,52,52,48,45,46,49,50,54,41,42,52,54,34,47,67,56,44,81,46,73,66,44,44,54,51,35,38,51,53,24,48,54,49,33,65,50,66,63,67,77,42,51,45,32,62,40,50,23,53,56,54,32,52,55,44,47,49,53,17,50,50,26,40,53,51,26,51,56,60,73,68,52,90,47,64,70,62,49,40,56,51,50,51,61,58,42,48,49,23,52,57,25,50,52,52,43,33,52,37,29,46,49,37,30,65,67,59,121,128,81,84,74,84,52,70,37,45,36,65,69,56,34,49,51,50,34,50,51,46,48,52,51,38,53,49,52,49,52,50,51,52,50,51,50,51,47,37,49,51,35,42,52,54,22,71,73,41,31,88,42,33,52,72,38,51,55,51,28,52,51,42,48,53,46,51,53,56,50,50,51,33,50,49,34,31,26,49,36,29,44,47,48,33,52,53,51,48,45,46,49,51,5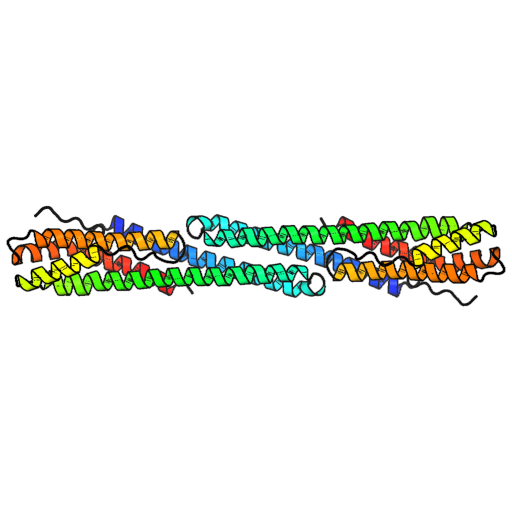3,39,43,54,54,35,46,67,55,45,84,47,73,66,44,44,56,52,37,38,51,55,23,46,52,47,33,66,49,66,61,67,78,42,46,46,34,62,40,50,24,53,53,54,32,52,52,44,46,49,52,16,50,49,26,40,54,52,26,52,54,61,72,67,54,88,47,66,69,63,49,41,54,51,50,52,62,57,42,49,49,23,54,56,25,48,51,53,44,33,50,36,28,47,50,36,32,61,67,61,124

Nearest PDB structures (foldseek):
  6fpd-assembly1_A-2  TM=9.659E-01  e=1.209E-12  Agaricus bisporus
  3zx6-assembly1_A  TM=3.001E-01  e=2.295E+00  Archaeoglobus fulgidus DSM 4304
  3zx6-assembly1_B  TM=2.249E-01  e=3.650E+00  Archaeoglobus fulgidus DSM 4304
  6h2f-assembly1_A  TM=2.086E-01  e=4.395E+00  Aeromonas hydrophila subsp. hydrophila AL09-71
  6fpd-assembly1_A-2  TM=9.650E-01  e=8.824E-13  Agaricus bisporus

Radius of gyration: 38.73 Å; Cα contacts (8 Å, |Δi|>4): 476; chains: 2; bounding box: 30×118×69 Å

pLDDT: mean 92.04, std 8.85, range [51.62, 98.25]

Foldseek 3Di:
DPQDDAQLLDPVSLVVLLVLLVVVLVVLVVVLVVLVVLLVVLVVVCVVCCVPPVVSVVVNVVSVVVNVVQLVQLLLLLVLLVVLLVVLCCLVPVQLVVQLLPDDDPVSLVVSLVVLQVLLPDQQPQRRHDPSSSVSSNVSSNSSSVLSVSLSVQSVPDPDSVVSSVSNCVSCVSSSVSSVSSSVSSNVSSVSRD/DPQDDAQLLDPVSLVVLLVLLVVVLVVLVVVLVVLVVLLVVLVVVCVVCCVPPVVSVVVNVVSVVVNVVQLVLLLLLLVLLVVLLVVLCCLVVVQLVVQLLPDDDPVSLVVSLVVLQVLLPDQQPQRRHDPSSRVSSSVSSNSSSVLSVSLSVLSVPDPDSVVSSVSNCVSCVSSSVSSVSSSVSSNVSSVSRD